Protein AF-A0A2E3WVB3-F1 (afdb_monomer_lite)

Foldseek 3Di:
DVVVVVVVVVVVVVVVVVVVPPDDPPPDDDDDDDPPDDDDPPDDDDDDDDDDPDPDDDDDPPDPDDDDDDDDDDDDDDDDDDDDDDDDDDDDPPDDPVVVVVVVVVVVVVPPPPPPPVVVVVVVVVVVVVVVVVVVVVVVVVDDPPPPDDDDDDDDDDDPDDPPDPPPDDPPPPCPPPPDPPDPPPPPPDDDPDDDDDDDPDDPVVVVVVVVVVVVVVVVVVVVVVVVVVVVVVVVVVVVVVVVVVVVVVVVVVVVVVVVVVVVVVVVVVVVVVVVVVVVVVVVVVVVVVVVVVVVVVVVVVVVVVVVVVVVVVVVVVVVVVVVVVVVVVVVVVVVVVVVVVVVVVVVVVVVVVVVVVVVVVVVVVVVVVVVVVVVVVVVVVVVVVVVVVVVVVVPPDDDDD

Radius of gyration: 72.42 Å; chains: 1; bounding box: 141×75×266 Å

Structure (mmCIF, N/CA/C/O backbone):
data_AF-A0A2E3WVB3-F1
#
_entry.id   AF-A0A2E3WVB3-F1
#
loop_
_atom_site.group_PDB
_atom_site.id
_atom_site.type_symbol
_atom_site.label_atom_id
_atom_site.label_alt_id
_atom_site.label_comp_id
_atom_site.label_asym_id
_atom_site.label_entity_id
_atom_site.label_seq_id
_atom_site.pdbx_PDB_ins_code
_atom_site.Cartn_x
_atom_site.Cartn_y
_atom_site.Cartn_z
_atom_site.occupancy
_atom_site.B_iso_or_equiv
_atom_site.auth_seq_id
_atom_site.auth_comp_id
_atom_site.auth_asym_id
_atom_site.auth_atom_id
_atom_site.pdbx_PDB_model_num
ATOM 1 N N . MET A 1 1 ? -13.793 41.537 -6.383 1.00 50.25 1 MET A N 1
ATOM 2 C CA . MET A 1 1 ? -14.420 40.258 -6.797 1.00 50.25 1 MET A CA 1
ATOM 3 C C . MET A 1 1 ? -14.157 39.845 -8.258 1.00 50.25 1 MET A C 1
ATOM 5 O O . MET A 1 1 ? -14.582 38.767 -8.639 1.00 50.25 1 MET A O 1
ATOM 9 N N . SER A 1 2 ? -13.402 40.608 -9.066 1.00 53.50 2 SER A N 1
ATOM 10 C CA . SER A 1 2 ? -13.194 40.288 -10.498 1.00 53.50 2 SER A CA 1
ATOM 11 C C . SER A 1 2 ? -12.091 39.242 -10.781 1.00 53.50 2 SER A C 1
ATOM 13 O O . SER A 1 2 ? -12.099 38.587 -11.814 1.00 53.50 2 SER A O 1
ATOM 15 N N . ALA A 1 3 ? -11.168 39.006 -9.839 1.00 52.34 3 ALA A N 1
ATOM 16 C CA . ALA A 1 3 ? -10.055 38.067 -10.040 1.00 52.34 3 ALA A CA 1
ATOM 17 C C . ALA A 1 3 ? -10.407 36.588 -9.781 1.00 52.34 3 ALA A C 1
ATOM 19 O O . ALA A 1 3 ? -9.741 35.705 -10.310 1.00 52.34 3 ALA A O 1
ATOM 20 N N . LYS A 1 4 ? -11.466 36.294 -9.008 1.00 54.00 4 LYS A N 1
ATOM 21 C CA . LYS A 1 4 ? -11.894 34.905 -8.748 1.00 54.00 4 LYS A CA 1
ATOM 22 C C . LYS A 1 4 ? -12.668 34.286 -9.916 1.00 54.00 4 LYS A C 1
ATOM 24 O O . LYS A 1 4 ? -12.654 33.076 -10.056 1.00 54.00 4 LYS A O 1
ATOM 29 N N . LYS A 1 5 ? -13.272 35.097 -10.793 1.00 56.38 5 LYS A N 1
ATOM 30 C CA . LYS A 1 5 ? -14.063 34.588 -11.926 1.00 56.38 5 LYS A CA 1
ATOM 31 C C . LYS A 1 5 ? -13.211 34.120 -13.116 1.00 56.38 5 LYS A C 1
ATOM 33 O O . LYS A 1 5 ? -13.700 33.357 -13.932 1.00 56.38 5 LYS A O 1
ATOM 38 N N . LYS A 1 6 ? -11.939 34.538 -13.198 1.00 57.66 6 LYS A N 1
ATOM 39 C CA . LYS A 1 6 ? -11.014 34.115 -14.267 1.00 57.66 6 LYS A CA 1
ATOM 40 C C . LYS A 1 6 ? -10.284 32.798 -13.994 1.00 57.66 6 LYS A C 1
ATOM 42 O O . LYS A 1 6 ? -9.753 32.233 -14.936 1.00 57.66 6 LYS A O 1
ATOM 47 N N . LYS A 1 7 ? -10.239 32.310 -12.747 1.00 60.59 7 LYS A N 1
ATOM 48 C CA . LYS A 1 7 ? -9.600 31.015 -12.454 1.00 60.59 7 LYS A CA 1
ATOM 49 C C . LYS A 1 7 ? -10.473 29.831 -12.866 1.00 60.59 7 LYS A C 1
ATOM 51 O O . LYS A 1 7 ? -9.951 28.913 -13.472 1.00 60.59 7 LYS A O 1
ATOM 56 N N . ASN A 1 8 ? -11.785 29.916 -12.652 1.00 63.22 8 ASN A N 1
ATOM 57 C CA . ASN A 1 8 ? -12.684 28.812 -12.996 1.00 63.22 8 ASN A CA 1
ATOM 58 C C . ASN A 1 8 ? -12.789 28.585 -14.515 1.00 63.22 8 ASN A C 1
ATOM 60 O O . ASN A 1 8 ? -12.897 27.454 -14.949 1.00 63.22 8 ASN A O 1
ATOM 64 N N . SER A 1 9 ? -12.662 29.636 -15.333 1.00 69.31 9 SER A N 1
ATOM 65 C CA . SER A 1 9 ?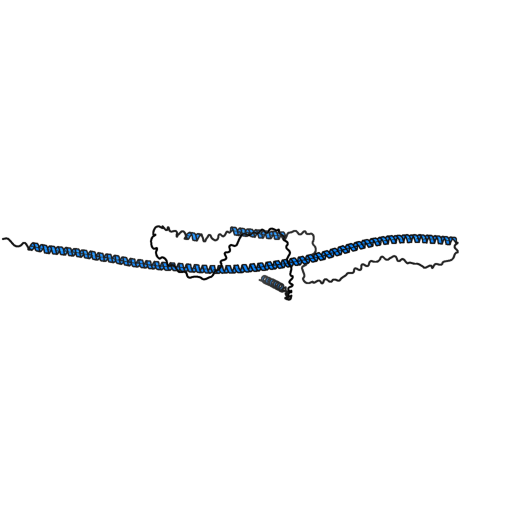 -12.720 29.506 -16.799 1.00 69.31 9 SER A CA 1
ATOM 66 C C . SER A 1 9 ? -11.510 28.789 -17.410 1.00 69.31 9 SER A C 1
ATOM 68 O O . SER A 1 9 ? -11.638 28.260 -18.503 1.00 69.31 9 SER A O 1
ATOM 70 N N . LEU A 1 10 ? -10.356 28.779 -16.734 1.00 69.25 10 LEU A N 1
ATOM 71 C CA . LEU A 1 10 ? -9.155 28.083 -17.213 1.00 69.25 10 LEU A CA 1
ATOM 72 C C . LEU A 1 10 ? -9.127 26.612 -16.785 1.00 69.25 10 LEU A C 1
ATOM 74 O O . LEU A 1 10 ? -8.476 25.804 -17.436 1.00 69.25 10 LEU A O 1
ATOM 78 N N . GLU A 1 11 ? -9.802 26.274 -15.684 1.00 73.75 11 GLU A N 1
ATOM 79 C CA . GLU A 1 11 ? -9.949 24.885 -15.239 1.00 73.75 11 GLU A CA 1
ATOM 80 C C . GLU A 1 11 ? -10.985 24.142 -16.094 1.00 73.75 11 GLU A C 1
ATOM 82 O O . GLU A 1 11 ? -10.760 22.977 -16.407 1.00 73.75 11 GLU A O 1
ATOM 87 N N . ASP A 1 12 ? -12.037 24.830 -16.553 1.00 73.94 12 ASP A N 1
ATOM 88 C CA . ASP A 1 12 ? -13.039 24.241 -17.451 1.00 73.94 12 ASP A CA 1
ATOM 89 C C . ASP A 1 12 ? -12.481 23.999 -18.876 1.00 73.94 12 ASP A C 1
ATOM 91 O O . ASP A 1 12 ? -12.705 22.926 -19.427 1.00 73.94 12 ASP A O 1
ATOM 95 N N . GLU A 1 13 ? -11.666 24.908 -19.440 1.00 75.50 13 GLU A N 1
ATOM 96 C CA . GLU A 1 13 ? -11.008 24.698 -20.754 1.00 75.50 13 GLU A CA 1
ATOM 97 C C . GLU A 1 13 ? -9.991 23.539 -20.738 1.00 75.50 13 GLU A C 1
ATOM 99 O O . GLU A 1 13 ? -9.851 22.816 -21.719 1.00 75.50 13 GLU A O 1
ATOM 104 N N . LEU A 1 14 ? -9.292 23.319 -19.618 1.00 71.44 14 LEU A N 1
ATOM 105 C CA . LEU A 1 14 ? -8.333 22.211 -19.489 1.00 71.44 14 LEU A CA 1
ATOM 106 C C . LEU A 1 14 ? -9.006 20.846 -19.299 1.00 71.44 14 LEU A C 1
ATOM 108 O O . LEU A 1 14 ? -8.372 19.822 -19.553 1.00 71.44 14 LEU A O 1
ATOM 112 N N . LEU A 1 15 ? -10.253 20.818 -18.821 1.00 77.00 15 LEU A N 1
ATOM 113 C CA . LEU A 1 15 ? -11.011 19.577 -18.670 1.00 77.00 15 LEU A CA 1
ATOM 114 C C . LEU A 1 15 ? -11.586 19.106 -20.013 1.00 77.00 15 LEU A C 1
ATOM 116 O O . LEU A 1 15 ? -11.661 17.902 -20.247 1.00 77.00 15 LEU A O 1
ATOM 120 N N . GLU A 1 16 ? -11.951 20.044 -20.888 1.00 76.62 16 GLU A N 1
ATOM 121 C CA . GLU A 1 16 ? -12.508 19.763 -22.216 1.00 76.62 16 GLU A CA 1
ATOM 122 C C . GLU A 1 16 ? -11.435 19.165 -23.151 1.00 76.62 16 GLU A C 1
ATOM 124 O O . GLU A 1 16 ? -11.665 18.112 -23.746 1.00 76.62 16 GLU A O 1
ATOM 129 N N . ASP A 1 17 ? -10.206 19.701 -23.123 1.00 71.00 17 ASP A N 1
ATOM 130 C CA . ASP A 1 17 ? -9.047 19.149 -23.853 1.00 71.00 17 ASP A CA 1
ATOM 131 C C . ASP A 1 17 ? -8.628 17.741 -23.371 1.00 71.00 17 ASP A C 1
ATOM 133 O O . ASP A 1 17 ? -8.017 16.979 -24.121 1.00 71.00 17 ASP A O 1
ATOM 137 N N . LEU A 1 18 ? -8.929 17.365 -22.118 1.00 66.06 18 LEU A N 1
ATOM 138 C CA . LEU A 1 18 ? -8.587 16.038 -21.583 1.00 66.06 18 LEU A CA 1
ATOM 139 C C . LEU A 1 18 ? -9.628 14.965 -21.942 1.00 66.06 18 LEU A C 1
ATOM 141 O O . LEU A 1 18 ? -9.330 13.772 -21.860 1.00 66.06 18 LEU A O 1
ATOM 145 N N . MET A 1 19 ? -10.846 15.375 -22.309 1.00 69.88 19 MET A N 1
ATOM 146 C CA . MET A 1 19 ? -11.923 14.461 -22.695 1.00 69.88 19 MET A CA 1
ATOM 147 C C . MET A 1 19 ? -11.969 14.193 -24.205 1.00 69.88 19 MET A C 1
ATOM 149 O O . MET A 1 19 ? -12.501 13.160 -24.604 1.00 69.88 19 MET A O 1
ATOM 153 N N . GLU A 1 20 ? -11.364 15.049 -25.033 1.00 66.88 20 GLU A N 1
ATOM 154 C CA . GLU A 1 20 ? -11.312 14.862 -26.493 1.00 66.88 20 GLU A CA 1
ATOM 155 C C . GLU A 1 20 ? -10.266 13.823 -26.959 1.00 66.88 20 GLU A C 1
ATOM 157 O O . GLU A 1 20 ? -10.377 13.295 -28.062 1.00 66.88 20 GLU A O 1
ATOM 162 N N . ASP A 1 21 ? -9.309 13.437 -26.101 1.00 55.38 21 ASP A N 1
ATOM 163 C CA . ASP A 1 21 ? -8.292 12.403 -26.392 1.00 55.38 21 ASP A CA 1
ATOM 164 C C . ASP A 1 21 ? -8.731 10.963 -26.014 1.00 55.38 21 ASP A C 1
ATOM 166 O O . ASP A 1 21 ? -7.951 10.013 -26.156 1.00 55.38 21 ASP A O 1
ATOM 170 N N . GLN A 1 22 ? -9.983 10.743 -25.578 1.00 51.56 22 GLN A N 1
ATOM 171 C CA . GLN A 1 22 ? -10.568 9.392 -25.507 1.00 51.56 22 GLN A CA 1
ATOM 172 C C . GLN A 1 22 ? -11.042 8.940 -26.892 1.00 51.56 22 GLN A C 1
ATOM 174 O O . GLN A 1 22 ? -12.229 8.854 -27.191 1.00 51.56 22 GLN A O 1
ATOM 179 N N . VAL A 1 23 ? -10.052 8.645 -27.731 1.00 51.34 23 VAL A N 1
ATOM 180 C CA . VAL A 1 23 ? -10.196 7.996 -29.032 1.00 51.34 23 VAL A CA 1
ATOM 181 C C . VAL A 1 23 ? -10.805 6.604 -28.863 1.00 51.34 23 VAL A C 1
ATOM 183 O O . VAL A 1 23 ? -10.369 5.810 -28.025 1.00 51.34 23 VAL A O 1
ATOM 186 N N . ASP A 1 24 ? -11.791 6.339 -29.716 1.00 49.38 24 ASP A N 1
ATOM 187 C CA . ASP A 1 24 ? -12.447 5.067 -29.986 1.00 49.38 24 ASP A CA 1
ATOM 188 C C . ASP A 1 24 ? -11.486 3.870 -29.896 1.00 49.38 24 ASP A C 1
ATOM 190 O O . ASP A 1 24 ? -10.657 3.616 -30.773 1.00 49.38 24 ASP A O 1
ATOM 194 N N . VAL A 1 25 ? -11.616 3.096 -28.816 1.00 54.88 25 VAL A N 1
ATOM 195 C CA . VAL A 1 25 ? -11.040 1.755 -28.744 1.00 54.88 25 VAL A CA 1
ATOM 196 C C . VAL A 1 25 ? -11.923 0.858 -29.603 1.00 54.88 25 VAL A C 1
ATOM 198 O O . VAL A 1 25 ? -12.958 0.370 -29.152 1.00 54.88 25 VAL A O 1
ATOM 201 N N . ASP A 1 26 ? -11.511 0.670 -30.856 1.00 45.44 26 ASP A N 1
ATOM 202 C CA . ASP A 1 26 ? -12.056 -0.327 -31.776 1.00 45.44 26 ASP A CA 1
ATOM 203 C C . ASP A 1 26 ? -12.101 -1.707 -31.091 1.00 45.44 26 ASP A C 1
ATOM 205 O O . ASP A 1 26 ? -11.101 -2.422 -30.985 1.00 45.44 26 ASP A O 1
ATOM 209 N N . LEU A 1 27 ? -13.292 -2.110 -30.639 1.00 51.16 27 LEU A N 1
ATOM 210 C CA . LEU A 1 27 ? -13.599 -3.436 -30.090 1.00 51.16 27 LEU A CA 1
ATOM 211 C C . LEU A 1 27 ? -13.708 -4.498 -31.198 1.00 51.16 27 LEU A C 1
ATOM 213 O O . LEU A 1 27 ? -14.636 -5.307 -31.210 1.00 51.16 27 LEU A O 1
ATOM 217 N N . ASN A 1 28 ? -12.771 -4.509 -32.147 1.00 58.47 28 ASN A N 1
ATOM 218 C CA . ASN A 1 28 ? -12.785 -5.468 -33.247 1.00 58.47 28 ASN A CA 1
ATOM 219 C C . ASN A 1 28 ? -11.400 -6.070 -33.521 1.00 58.47 28 ASN A C 1
ATOM 221 O O . ASN A 1 28 ? -10.738 -5.780 -34.512 1.00 58.47 28 ASN A O 1
ATOM 225 N N . SER A 1 29 ? -10.966 -6.954 -32.629 1.00 42.91 29 SER A N 1
ATOM 226 C CA . SER A 1 29 ? -10.062 -8.063 -32.957 1.00 42.91 29 SER A CA 1
ATOM 227 C C . SER A 1 29 ? -10.338 -9.155 -31.921 1.00 42.91 29 SER A C 1
ATOM 229 O O . SER A 1 29 ? -10.287 -8.923 -30.722 1.00 42.91 29 SER A O 1
ATOM 231 N N . GLY A 1 30 ? -10.869 -10.305 -32.307 1.00 42.12 30 GLY A N 1
ATOM 232 C CA . GLY A 1 30 ? -10.190 -11.236 -33.193 1.00 42.12 30 GLY A CA 1
ATOM 233 C C . GLY A 1 30 ? -9.679 -12.357 -32.300 1.00 42.12 30 GLY A C 1
ATOM 234 O O . GLY A 1 30 ? -8.594 -12.266 -31.742 1.00 42.12 30 GLY A O 1
ATOM 235 N N . HIS A 1 31 ? -10.535 -13.355 -32.107 1.00 49.88 31 HIS A N 1
ATOM 236 C CA . HIS A 1 31 ? -10.275 -14.598 -31.390 1.00 49.88 31 HIS A CA 1
ATOM 237 C C . HIS A 1 31 ? -9.004 -15.256 -31.966 1.00 49.88 31 HIS A C 1
ATOM 239 O O . HIS A 1 31 ? -9.003 -15.562 -33.160 1.00 49.88 31 HIS A O 1
ATOM 245 N N . PRO A 1 32 ? -7.915 -15.446 -31.198 1.00 54.91 32 PRO A N 1
ATOM 246 C CA . PRO A 1 32 ? -6.825 -16.290 -31.648 1.00 54.91 32 PRO A CA 1
ATOM 247 C C . PRO A 1 32 ? -7.144 -17.734 -31.264 1.00 54.91 32 PRO A C 1
ATOM 249 O O . PRO A 1 32 ? -7.269 -18.063 -30.085 1.00 54.91 32 PRO A O 1
ATOM 252 N N . ASP A 1 33 ? -7.292 -18.564 -32.292 1.00 46.41 33 ASP A N 1
ATOM 253 C CA . ASP A 1 33 ? -7.397 -20.012 -32.192 1.00 46.41 33 ASP A CA 1
ATOM 254 C C . ASP A 1 33 ? -6.294 -20.595 -31.298 1.00 46.41 33 ASP A C 1
ATOM 256 O O . ASP A 1 33 ? -5.110 -20.251 -31.398 1.00 46.41 33 ASP A O 1
ATOM 260 N N . GLU A 1 34 ? -6.709 -21.517 -30.433 1.00 44.59 34 GLU A N 1
ATOM 261 C CA . GLU A 1 34 ? -5.852 -22.374 -29.626 1.00 44.59 34 GLU A CA 1
ATOM 262 C C . GLU A 1 34 ? -4.959 -23.231 -30.535 1.00 44.59 34 GLU A C 1
ATOM 264 O O . GLU A 1 34 ? -5.359 -24.282 -31.034 1.00 44.59 34 GLU A O 1
ATOM 269 N N . VAL A 1 35 ? -3.710 -22.809 -30.733 1.00 48.84 35 VAL A N 1
ATOM 270 C CA . VAL A 1 35 ? -2.648 -23.702 -31.209 1.00 48.84 35 VAL A CA 1
ATOM 271 C C . VAL A 1 35 ? -1.924 -24.245 -29.984 1.00 48.84 35 VAL A C 1
ATOM 273 O O . VAL A 1 35 ? -1.014 -23.627 -29.433 1.00 48.84 35 VAL A O 1
ATOM 276 N N . SER A 1 36 ? -2.352 -25.425 -29.546 1.00 42.75 36 SER A N 1
ATOM 277 C CA . SER A 1 36 ? -1.664 -26.246 -28.555 1.00 42.75 36 SER A CA 1
ATOM 278 C C . SER A 1 36 ? -0.310 -26.710 -29.109 1.00 42.75 36 SER A C 1
ATOM 280 O O . SER A 1 36 ? -0.226 -27.720 -29.811 1.00 42.75 36 SER A O 1
ATOM 282 N N . ILE A 1 37 ? 0.758 -25.973 -28.800 1.00 44.75 37 ILE A N 1
ATOM 283 C CA . ILE A 1 37 ? 2.137 -26.433 -28.991 1.00 44.75 37 ILE A CA 1
ATOM 284 C C . ILE A 1 37 ? 2.501 -27.280 -27.769 1.00 44.75 37 ILE A C 1
ATOM 286 O O . ILE A 1 37 ? 2.810 -26.758 -26.699 1.00 44.75 37 ILE A O 1
ATOM 290 N N . GLY A 1 38 ? 2.431 -28.602 -27.932 1.00 43.75 38 GLY A N 1
ATOM 291 C CA . GLY A 1 38 ? 3.010 -29.557 -26.995 1.00 43.75 38 GLY A CA 1
ATOM 292 C C . GLY A 1 38 ? 4.530 -29.446 -27.036 1.00 43.75 38 GLY A C 1
ATOM 293 O O . GLY A 1 38 ? 5.156 -29.848 -28.015 1.00 43.75 38 GLY A O 1
ATOM 294 N N . VAL A 1 39 ? 5.112 -28.868 -25.988 1.00 43.97 39 VAL A N 1
ATOM 295 C CA . VAL A 1 39 ? 6.553 -28.911 -25.739 1.00 43.97 39 VAL A CA 1
ATOM 296 C C . VAL A 1 39 ? 6.794 -30.009 -24.710 1.00 43.97 39 VAL A C 1
ATOM 298 O O . VAL A 1 39 ? 6.481 -29.841 -23.532 1.00 43.97 39 VAL A O 1
ATOM 301 N N . ASP A 1 40 ? 7.323 -31.138 -25.180 1.00 45.75 40 ASP A N 1
ATOM 302 C CA . ASP A 1 40 ? 7.874 -32.200 -24.343 1.00 45.75 40 ASP A CA 1
ATOM 303 C C . ASP A 1 40 ? 9.039 -31.637 -23.517 1.00 45.75 40 ASP A C 1
ATOM 305 O O . ASP A 1 40 ? 10.111 -31.328 -24.039 1.00 45.75 40 ASP A O 1
ATOM 309 N N . LEU A 1 41 ? 8.819 -31.490 -22.210 1.00 48.88 41 LEU A N 1
ATOM 310 C CA . LEU A 1 41 ? 9.853 -31.188 -21.223 1.00 48.88 41 LEU A CA 1
ATOM 311 C C . LEU A 1 41 ? 10.274 -32.484 -20.531 1.00 48.88 41 LEU A C 1
ATOM 313 O O . LEU A 1 41 ? 9.873 -32.777 -19.407 1.00 48.88 41 LEU A O 1
ATOM 317 N N . SER A 1 42 ? 11.112 -33.248 -21.216 1.00 50.84 42 SER A N 1
ATOM 318 C CA . SER A 1 42 ? 11.953 -34.265 -20.597 1.00 50.84 42 SER A CA 1
ATOM 319 C C . SER A 1 42 ? 13.392 -33.969 -20.984 1.00 50.84 42 SER A C 1
ATOM 321 O O . SER A 1 42 ? 13.877 -34.484 -21.982 1.00 50.84 42 SER A O 1
ATOM 323 N N . ASP A 1 43 ? 14.049 -33.101 -20.219 1.00 49.19 43 ASP A N 1
ATOM 324 C CA . ASP A 1 43 ? 15.505 -33.114 -20.137 1.00 49.19 43 ASP A CA 1
ATOM 325 C C . ASP A 1 43 ? 15.964 -32.585 -18.775 1.00 49.19 43 ASP A C 1
ATOM 327 O O . ASP A 1 43 ? 16.032 -31.387 -18.491 1.00 49.19 43 ASP A O 1
ATOM 331 N N . ASP A 1 44 ? 16.273 -33.565 -17.930 1.00 52.94 44 ASP A N 1
ATOM 332 C CA . ASP A 1 44 ? 17.068 -33.470 -16.721 1.00 52.94 44 ASP A CA 1
ATOM 333 C C . ASP A 1 44 ? 18.405 -32.778 -16.997 1.00 52.94 44 ASP A C 1
ATOM 335 O O . ASP A 1 44 ? 19.319 -33.376 -17.570 1.00 52.94 44 ASP A O 1
ATOM 339 N N . ARG A 1 45 ? 18.583 -31.556 -16.486 1.00 47.06 45 ARG A N 1
ATOM 340 C CA . ARG A 1 45 ? 19.906 -31.069 -16.071 1.00 47.06 45 ARG A CA 1
ATOM 341 C C . ARG A 1 45 ? 19.810 -30.285 -14.774 1.00 47.06 45 ARG A C 1
ATOM 343 O O . ARG A 1 45 ? 19.501 -29.099 -14.736 1.00 47.06 45 ARG A O 1
ATOM 350 N N . SER A 1 46 ? 20.160 -30.993 -13.711 1.00 51.09 46 SER A N 1
ATOM 351 C CA . SER A 1 46 ? 20.633 -30.466 -12.441 1.00 51.09 46 SER A CA 1
ATOM 352 C C . SER A 1 46 ? 21.639 -29.324 -12.638 1.00 51.09 46 SER A C 1
ATOM 354 O O . SER A 1 46 ? 22.781 -29.558 -13.041 1.00 51.09 46 SER A O 1
ATOM 356 N N . ILE A 1 47 ? 21.234 -28.106 -12.287 1.00 42.06 47 ILE A N 1
ATOM 357 C CA . ILE A 1 47 ? 22.146 -27.021 -11.924 1.00 42.06 47 ILE A CA 1
ATOM 358 C C . ILE A 1 47 ? 21.845 -26.693 -10.467 1.00 42.06 47 ILE A C 1
ATOM 360 O O . ILE A 1 47 ? 20.859 -26.040 -10.131 1.00 42.06 47 ILE A O 1
ATOM 364 N N . SER A 1 48 ? 22.681 -27.246 -9.594 1.00 48.03 48 SER A N 1
ATOM 365 C CA . SER A 1 48 ? 22.820 -26.808 -8.216 1.00 48.03 48 SER A CA 1
ATOM 366 C C . SER A 1 48 ? 23.631 -25.509 -8.172 1.00 48.03 48 SER A C 1
ATOM 368 O O . SER A 1 48 ? 24.391 -25.215 -9.093 1.00 48.03 48 SER A O 1
ATOM 370 N N . ILE A 1 49 ? 23.523 -24.816 -7.032 1.00 45.09 49 ILE A N 1
ATOM 371 C CA . ILE A 1 49 ? 24.333 -23.673 -6.571 1.00 45.09 49 ILE A CA 1
ATOM 372 C C . ILE A 1 49 ? 23.695 -22.304 -6.868 1.00 45.09 49 ILE A C 1
ATOM 374 O O . ILE A 1 49 ? 23.992 -21.667 -7.870 1.00 45.09 49 ILE A O 1
ATOM 378 N N . PHE A 1 50 ? 22.856 -21.820 -5.943 1.00 44.94 50 PHE A N 1
ATOM 379 C CA . PHE A 1 50 ? 23.199 -20.647 -5.123 1.00 44.94 50 PHE A CA 1
ATOM 380 C C . PHE A 1 50 ? 22.260 -20.513 -3.911 1.00 44.94 50 PHE A C 1
ATOM 382 O O . PHE A 1 50 ? 21.057 -20.757 -3.988 1.00 44.94 50 PHE A O 1
ATOM 389 N N . ASP A 1 51 ? 22.865 -20.155 -2.781 1.00 42.81 51 ASP A N 1
ATOM 390 C CA . ASP A 1 51 ? 22.320 -20.142 -1.426 1.00 42.81 51 ASP A CA 1
ATOM 391 C C . ASP A 1 51 ? 21.033 -19.326 -1.255 1.00 42.81 51 ASP A C 1
ATOM 393 O O . ASP A 1 51 ? 21.032 -18.092 -1.254 1.00 42.81 51 ASP A O 1
ATOM 397 N N . ARG A 1 52 ? 19.934 -20.031 -0.973 1.00 38.41 52 ARG A N 1
ATOM 398 C CA . ARG A 1 52 ? 18.718 -19.451 -0.403 1.00 38.41 52 ARG A CA 1
ATOM 399 C C . ARG A 1 52 ? 18.823 -19.559 1.117 1.00 38.41 52 ARG A C 1
ATOM 401 O O . ARG A 1 52 ? 18.482 -20.587 1.695 1.00 38.41 52 ARG A O 1
ATOM 408 N N . LYS A 1 53 ? 19.314 -18.501 1.771 1.00 42.16 53 LYS A N 1
ATOM 409 C CA . LYS A 1 53 ? 19.150 -18.332 3.222 1.00 42.16 53 LYS A CA 1
ATOM 410 C C . LYS A 1 53 ? 17.658 -18.226 3.521 1.00 42.16 53 LYS A C 1
ATOM 412 O O . LYS A 1 53 ? 17.034 -17.194 3.291 1.00 42.16 53 LYS A O 1
ATOM 417 N N . VAL A 1 54 ? 17.109 -19.334 3.992 1.00 40.97 54 VAL A N 1
ATOM 418 C CA . VAL A 1 54 ? 15.787 -19.436 4.591 1.00 40.97 54 VAL A CA 1
ATOM 419 C C . VAL A 1 54 ? 15.875 -18.777 5.968 1.00 40.97 54 VAL A C 1
ATOM 421 O O . VAL A 1 54 ? 16.467 -19.330 6.887 1.00 40.97 54 VAL A O 1
ATOM 424 N N . TYR A 1 55 ? 15.336 -17.564 6.087 1.00 41.03 55 TYR A N 1
ATOM 425 C CA . TYR A 1 55 ? 14.835 -17.055 7.362 1.00 41.03 55 TYR A CA 1
ATOM 426 C C . TYR A 1 55 ? 13.411 -17.599 7.505 1.00 41.03 55 TYR A C 1
ATOM 428 O O . TYR A 1 55 ? 12.451 -16.999 7.030 1.00 41.03 55 TYR A O 1
ATOM 436 N N . THR A 1 56 ? 13.290 -18.786 8.086 1.00 51.50 56 THR A N 1
ATOM 437 C CA . THR A 1 56 ? 12.082 -19.196 8.803 1.00 51.50 56 THR A CA 1
ATOM 438 C C . THR A 1 56 ? 12.409 -18.999 10.264 1.00 51.50 56 THR A C 1
ATOM 440 O O . THR A 1 56 ? 13.377 -19.593 10.724 1.00 51.50 56 THR A O 1
ATOM 443 N N . ASP A 1 57 ? 11.696 -18.084 10.911 1.00 47.62 57 ASP A N 1
ATOM 444 C CA . ASP A 1 57 ? 11.284 -18.133 12.316 1.00 47.62 57 ASP A CA 1
ATOM 445 C C . ASP A 1 57 ? 10.839 -16.721 12.696 1.00 47.62 57 ASP A C 1
ATOM 447 O O . ASP A 1 57 ? 11.673 -15.847 12.922 1.00 47.62 57 ASP A O 1
ATOM 451 N N . PHE A 1 58 ? 9.527 -16.489 12.638 1.00 46.75 58 PHE A N 1
ATOM 452 C CA . PHE A 1 58 ? 8.694 -15.789 13.627 1.00 46.75 58 PHE A CA 1
ATOM 453 C C . PHE A 1 58 ? 7.328 -15.450 12.997 1.00 46.75 58 PHE A C 1
ATOM 455 O O . PHE A 1 58 ? 7.250 -15.068 11.834 1.00 46.75 58 PHE A O 1
ATOM 462 N N . ASP A 1 59 ? 6.281 -15.597 13.810 1.00 40.91 59 ASP A N 1
ATOM 463 C CA . ASP A 1 59 ? 4.869 -15.245 13.594 1.00 40.91 59 ASP A CA 1
ATOM 464 C C . ASP A 1 59 ? 3.970 -16.219 12.811 1.00 40.91 59 ASP A C 1
ATOM 466 O O . ASP A 1 59 ? 3.787 -16.143 11.599 1.00 40.91 59 ASP A O 1
ATOM 470 N N . SER A 1 60 ? 3.284 -17.087 13.563 1.00 41.31 60 SER A N 1
ATOM 471 C CA . SER A 1 60 ? 1.806 -17.095 13.613 1.00 41.31 60 SER A CA 1
ATOM 472 C C . SER A 1 60 ? 1.291 -18.150 14.601 1.00 41.31 60 SER A C 1
ATOM 474 O O . SER A 1 60 ? 0.921 -19.260 14.238 1.00 41.31 60 SER A O 1
ATOM 476 N N . VAL A 1 61 ? 1.205 -17.777 15.882 1.00 48.41 61 VAL A N 1
ATOM 477 C CA . VAL A 1 61 ? 0.179 -18.348 16.769 1.00 48.41 61 VAL A CA 1
ATOM 478 C C . VAL A 1 61 ? -1.086 -17.532 16.514 1.00 48.41 61 VAL A C 1
ATOM 480 O O . VAL A 1 61 ? -1.374 -16.566 17.215 1.00 48.41 61 VAL A O 1
ATOM 483 N N . VAL A 1 62 ? -1.791 -17.870 15.435 1.00 48.66 62 VAL A N 1
ATOM 484 C CA . VAL A 1 62 ? -3.190 -17.483 15.246 1.00 48.66 62 VAL A CA 1
ATOM 485 C C . VAL A 1 62 ? -4.001 -18.722 15.571 1.00 48.66 62 VAL A C 1
ATOM 487 O O . VAL A 1 62 ? -3.871 -19.774 14.957 1.00 48.66 62 VAL A O 1
ATOM 490 N N . GLN A 1 63 ? -4.740 -18.583 16.656 1.00 41.69 63 GLN A N 1
ATOM 491 C CA . GLN A 1 63 ? -5.592 -19.578 17.261 1.00 41.69 63 GLN A CA 1
ATOM 492 C C . GLN A 1 63 ? -6.861 -19.666 16.404 1.00 41.69 63 GLN A C 1
ATOM 494 O O . GLN A 1 63 ? -7.755 -18.832 16.538 1.00 41.69 63 GLN A O 1
ATOM 499 N N . ASP A 1 64 ? -6.909 -20.638 15.495 1.00 42.09 64 ASP A N 1
ATOM 500 C CA . ASP A 1 64 ? -8.134 -20.992 14.783 1.00 42.09 64 ASP A CA 1
ATOM 501 C C . ASP A 1 64 ? -9.106 -21.629 15.784 1.00 42.09 64 ASP A C 1
ATOM 503 O O . ASP A 1 64 ? -8.940 -22.761 16.242 1.00 42.09 64 ASP A O 1
ATOM 507 N N . GLY A 1 65 ? -10.099 -20.837 16.187 1.00 39.31 65 GLY A N 1
ATOM 508 C CA . GLY A 1 65 ? -11.288 -21.311 16.874 1.00 39.31 65 GLY A CA 1
ATOM 509 C C . GLY A 1 65 ? -12.197 -21.993 15.863 1.00 39.31 65 GLY A C 1
ATOM 510 O O . GLY A 1 65 ? -12.937 -21.322 15.147 1.00 39.31 65 GLY A O 1
ATOM 511 N N . GLU A 1 66 ? -12.132 -23.320 15.808 1.00 46.94 66 GLU A N 1
ATOM 512 C CA . GLU A 1 66 ? -13.120 -24.126 15.102 1.00 46.94 66 GLU A CA 1
ATOM 513 C C . GLU A 1 66 ? -14.450 -24.118 15.867 1.00 46.94 66 GLU A C 1
ATOM 515 O O . GLU A 1 66 ? -14.566 -24.571 17.009 1.00 46.94 66 GLU A O 1
ATOM 520 N N . GLU A 1 67 ? -15.467 -23.588 15.195 1.00 47.22 67 GLU A N 1
ATOM 521 C CA . GLU A 1 67 ? -16.876 -23.753 15.515 1.00 47.22 67 GLU A CA 1
ATOM 522 C C . GLU A 1 67 ? -17.271 -25.226 15.320 1.00 47.22 67 GLU A C 1
ATOM 524 O O . GLU A 1 67 ? -17.527 -25.687 14.209 1.00 47.22 67 GLU A O 1
ATOM 529 N N . GLY A 1 68 ? -17.324 -25.975 16.422 1.00 41.12 68 GLY A N 1
ATOM 530 C CA . GLY A 1 68 ? -17.869 -27.331 16.484 1.00 41.12 68 GLY A CA 1
ATOM 531 C C . GLY A 1 68 ? -19.239 -27.344 17.153 1.00 41.12 68 GLY A C 1
ATOM 532 O O . GLY A 1 68 ? -19.348 -27.541 18.360 1.00 41.12 68 GLY A O 1
ATOM 533 N N . ASN A 1 69 ? -20.281 -27.126 16.358 1.00 45.03 69 ASN A N 1
ATOM 534 C CA . ASN A 1 69 ? -21.675 -27.345 16.719 1.00 45.03 69 ASN A CA 1
ATOM 535 C C . ASN A 1 69 ? -22.004 -28.844 16.585 1.00 45.03 69 ASN A C 1
ATOM 537 O O . ASN A 1 69 ? -22.024 -29.347 15.463 1.00 45.03 69 ASN A O 1
ATOM 541 N N . SER A 1 70 ? -22.287 -29.546 17.686 1.00 40.84 70 SER A N 1
ATOM 542 C CA . SER A 1 70 ? -23.133 -30.750 17.661 1.00 40.84 70 SER A CA 1
ATOM 543 C C . SER A 1 70 ? -23.612 -31.143 19.060 1.00 40.84 70 SER A C 1
ATOM 545 O O . SER A 1 70 ? -22.834 -31.593 19.901 1.00 40.84 70 SER A O 1
ATOM 547 N N . ASP A 1 71 ? -24.915 -30.969 19.256 1.00 49.12 71 ASP A N 1
ATOM 548 C CA . ASP A 1 71 ? -25.831 -31.795 20.042 1.00 49.12 71 ASP A CA 1
ATOM 549 C C . ASP A 1 71 ? -25.225 -33.013 20.756 1.00 49.12 71 ASP A C 1
ATOM 551 O O . ASP A 1 71 ? -24.761 -33.954 20.112 1.00 49.12 71 ASP A O 1
ATOM 555 N N . SER A 1 72 ? -25.339 -33.055 22.086 1.00 47.50 72 SER A N 1
ATOM 556 C CA . SER A 1 72 ? -25.747 -34.269 22.808 1.00 47.50 72 SER A CA 1
ATOM 557 C C . SER A 1 72 ? -25.891 -34.042 24.321 1.00 47.50 72 SER A C 1
ATOM 559 O O . SER A 1 72 ? -24.995 -33.546 24.993 1.00 47.50 72 SER A O 1
ATOM 561 N N . GLU A 1 73 ? -27.032 -34.514 24.827 1.00 42.69 73 GLU A N 1
ATOM 562 C CA . GLU A 1 73 ? -27.223 -35.134 26.147 1.00 42.69 73 GLU A CA 1
ATOM 563 C C . GLU A 1 73 ? -27.375 -34.259 27.405 1.00 42.69 73 GLU A C 1
ATOM 565 O O . GLU A 1 73 ? -26.430 -33.916 28.113 1.00 42.69 73 GLU A O 1
ATOM 570 N N . ASP A 1 74 ? -28.653 -34.075 27.759 1.00 52.12 74 ASP A N 1
ATOM 571 C CA . ASP A 1 74 ? -29.222 -34.304 29.094 1.00 52.12 74 ASP A CA 1
ATOM 572 C C . ASP A 1 74 ? -28.281 -35.000 30.096 1.00 52.12 74 ASP A C 1
ATOM 574 O O . ASP A 1 74 ? -28.149 -36.227 30.091 1.00 52.12 74 ASP A O 1
ATOM 578 N N . LYS A 1 75 ? -27.720 -34.240 31.046 1.00 48.47 75 LYS A N 1
ATOM 579 C CA . LYS A 1 75 ? -27.225 -34.774 32.326 1.00 48.47 75 LYS A CA 1
ATOM 580 C C . LYS A 1 75 ? -27.591 -33.847 33.484 1.00 48.47 75 LYS A C 1
ATOM 582 O O . LYS A 1 75 ? -26.887 -32.901 33.807 1.00 48.47 75 LYS A O 1
ATOM 587 N N . VAL A 1 76 ? -28.750 -34.158 34.062 1.00 45.12 76 VAL A N 1
ATOM 588 C CA . VAL A 1 76 ? -28.998 -34.353 35.501 1.00 45.12 76 VAL A CA 1
ATOM 589 C C . VAL A 1 76 ? -28.200 -33.448 36.453 1.00 45.12 76 VAL A C 1
ATOM 591 O O . VAL A 1 76 ? -27.027 -33.678 36.740 1.00 45.12 76 VAL A O 1
ATOM 594 N N . LEU A 1 77 ? -28.919 -32.477 37.020 1.00 49.19 77 LEU A N 1
ATOM 595 C CA . LEU A 1 77 ? -28.604 -31.786 38.272 1.00 49.19 77 LEU A CA 1
ATOM 596 C C . LEU A 1 77 ? -28.234 -32.774 39.394 1.00 49.19 77 LEU A C 1
ATOM 598 O O . LEU A 1 77 ? -28.986 -33.724 39.620 1.00 49.19 77 LEU A O 1
ATOM 602 N N . PRO A 1 78 ? -27.208 -32.487 40.209 1.00 52.81 78 PRO A N 1
ATOM 603 C CA . PRO A 1 78 ? -27.192 -32.916 41.592 1.00 52.81 78 PRO A CA 1
ATOM 604 C C . PRO A 1 78 ? -27.602 -31.743 42.488 1.00 52.81 78 PRO A C 1
ATOM 606 O O . PRO A 1 78 ? -26.826 -30.819 42.733 1.00 52.81 78 PRO A O 1
ATOM 609 N N . GLU A 1 79 ? -28.831 -31.817 43.004 1.00 55.72 79 GLU A N 1
ATOM 610 C CA . GLU A 1 79 ? -29.158 -31.304 44.334 1.00 55.72 79 GLU A CA 1
ATOM 611 C C . GLU A 1 79 ? -28.188 -31.932 45.333 1.00 55.72 79 GLU A C 1
ATOM 613 O O . GLU A 1 79 ? -28.289 -33.124 45.602 1.00 55.72 79 GLU A O 1
ATOM 618 N N . TYR A 1 80 ? -27.273 -31.154 45.902 1.00 47.91 80 TYR A N 1
ATOM 619 C CA . TYR A 1 80 ? -26.698 -31.488 47.198 1.00 47.91 80 TYR A CA 1
ATOM 620 C C . TYR A 1 80 ? -26.348 -30.220 47.978 1.00 47.91 80 TYR A C 1
ATOM 622 O O . TYR A 1 80 ? -25.526 -29.410 47.557 1.00 47.91 80 TYR A O 1
ATOM 630 N N . LEU A 1 81 ? -26.937 -30.177 49.175 1.00 44.97 81 LEU A N 1
ATOM 631 C CA . LEU A 1 81 ? -26.412 -29.599 50.411 1.00 44.97 81 LEU A CA 1
ATOM 632 C C . LEU A 1 81 ? -26.740 -28.131 50.705 1.00 44.97 81 LEU A C 1
ATOM 634 O O . LEU A 1 81 ? -25.895 -27.241 50.712 1.00 44.97 81 LEU A O 1
ATOM 638 N N . GLU A 1 82 ? -27.990 -27.959 51.140 1.00 47.75 82 GLU A N 1
ATOM 639 C CA . GLU A 1 82 ? -28.271 -27.351 52.445 1.00 47.75 82 GLU A CA 1
ATOM 640 C C . GLU A 1 82 ? -27.279 -27.826 53.523 1.00 47.75 82 GLU A C 1
ATOM 642 O O . GLU A 1 82 ? -27.022 -29.023 53.662 1.00 47.75 82 GLU A O 1
ATOM 647 N N . GLY A 1 83 ? -26.800 -26.886 54.341 1.00 48.44 83 GLY A N 1
ATOM 648 C CA . GLY A 1 83 ? -26.226 -27.189 55.653 1.00 48.44 83 GLY A CA 1
ATOM 649 C C . GLY A 1 83 ? -24.780 -26.752 55.846 1.00 48.44 83 GLY A C 1
ATOM 650 O O . GLY A 1 83 ? -23.893 -27.592 55.924 1.00 48.44 83 GLY A O 1
ATOM 651 N N . LEU A 1 84 ? -24.555 -25.448 56.013 1.00 42.38 84 LEU A N 1
ATOM 652 C CA . LEU A 1 84 ? -23.461 -24.924 56.841 1.00 42.38 84 LEU A CA 1
ATOM 653 C C . LEU A 1 84 ? -23.824 -23.512 57.309 1.00 42.38 84 LEU A C 1
ATOM 655 O O . LEU A 1 84 ? -23.402 -22.490 56.773 1.00 42.38 84 LEU A O 1
ATOM 659 N N . VAL A 1 85 ? -24.704 -23.509 58.305 1.00 47.62 85 VAL A N 1
ATOM 660 C CA . VAL A 1 85 ? -24.871 -22.425 59.264 1.00 47.62 85 VAL A CA 1
ATOM 661 C C . VAL A 1 85 ? -23.923 -22.715 60.430 1.00 47.62 85 VAL A C 1
ATOM 663 O O . VAL A 1 85 ? -23.784 -23.864 60.838 1.00 47.62 85 VAL A O 1
ATOM 666 N N . GLU A 1 86 ? -23.358 -21.629 60.952 1.00 49.47 86 GLU A N 1
ATOM 667 C CA . GLU A 1 86 ? -22.675 -21.469 62.239 1.00 49.47 86 GLU A CA 1
ATOM 668 C C . GLU A 1 86 ? -21.163 -21.730 62.335 1.00 49.47 86 GLU A C 1
ATOM 670 O O . GLU A 1 86 ? -20.599 -22.676 61.805 1.00 49.47 86 GLU A O 1
ATOM 675 N N . GLU A 1 87 ? -20.555 -20.811 63.093 1.00 50.09 87 GLU A N 1
ATOM 676 C CA . GLU A 1 87 ? -19.167 -20.725 63.551 1.00 50.09 87 GLU A CA 1
ATOM 677 C C . GLU A 1 87 ? -18.135 -20.130 62.585 1.00 50.09 87 GLU A C 1
ATOM 679 O O . GLU A 1 87 ? -17.355 -20.822 61.942 1.00 50.09 87 GLU A O 1
ATOM 684 N N . SER A 1 88 ? -18.055 -18.791 62.591 1.00 43.78 88 SER A N 1
ATOM 685 C CA . SER A 1 88 ? -16.799 -18.053 62.838 1.00 43.78 88 SER A CA 1
ATOM 686 C C . SER A 1 88 ? -17.066 -16.548 62.949 1.00 43.78 88 SER A C 1
ATOM 688 O O . SER A 1 88 ? -16.726 -15.754 62.077 1.00 43.78 88 SER A O 1
ATOM 690 N N . ALA A 1 89 ? -17.680 -16.143 64.060 1.00 49.06 89 ALA A N 1
ATOM 691 C CA . ALA A 1 89 ? -17.579 -14.777 64.550 1.00 49.06 89 ALA A CA 1
ATOM 692 C C . ALA A 1 89 ? -16.380 -14.706 65.505 1.00 49.06 89 ALA A C 1
ATOM 694 O O . ALA A 1 89 ? -16.480 -15.134 66.651 1.00 49.06 89 ALA A O 1
ATOM 695 N N . SER A 1 90 ? -15.237 -14.203 65.040 1.00 49.28 90 SER A N 1
ATOM 696 C CA . SER A 1 90 ? -14.316 -13.412 65.871 1.00 49.28 90 SER A CA 1
ATOM 697 C C . SER A 1 90 ? -13.151 -12.849 65.052 1.00 49.28 90 SER A C 1
ATOM 699 O O . SER A 1 90 ? -12.460 -13.562 64.335 1.00 49.28 90 SER A O 1
ATOM 701 N N . ASN A 1 91 ? -12.924 -11.548 65.249 1.00 49.44 91 ASN A N 1
ATOM 702 C CA . ASN A 1 91 ? -11.691 -10.807 64.978 1.00 49.44 91 ASN A CA 1
ATOM 703 C C . ASN A 1 91 ? -11.283 -10.587 63.517 1.00 49.44 91 ASN A C 1
ATOM 705 O O . ASN A 1 91 ? -10.261 -11.089 63.061 1.00 49.44 91 ASN A O 1
ATOM 709 N N . ILE A 1 92 ? -11.982 -9.669 62.847 1.00 42.16 92 ILE A N 1
ATOM 710 C CA . ILE A 1 92 ? -11.333 -8.781 61.876 1.00 42.16 92 ILE A CA 1
ATOM 711 C C . ILE A 1 92 ? -11.664 -7.349 62.292 1.00 42.16 92 ILE A C 1
ATOM 713 O O . ILE A 1 92 ? -12.784 -6.870 62.123 1.00 42.16 92 ILE A O 1
ATOM 717 N N . ALA A 1 93 ? -10.681 -6.695 62.907 1.00 47.16 93 ALA A N 1
ATOM 718 C CA . ALA A 1 93 ? -10.665 -5.256 63.081 1.00 47.16 93 ALA A CA 1
ATOM 719 C C . ALA A 1 93 ? -10.550 -4.628 61.686 1.00 47.16 93 ALA A C 1
ATOM 721 O O . ALA A 1 93 ? -9.469 -4.563 61.109 1.00 47.16 93 ALA A O 1
ATOM 722 N N . LEU A 1 94 ? -11.693 -4.241 61.126 1.00 45.09 94 LEU A N 1
ATOM 723 C CA . LEU A 1 94 ? -11.773 -3.370 59.963 1.00 45.09 94 LEU A CA 1
ATOM 724 C C . LEU A 1 94 ? -11.459 -1.951 60.435 1.00 45.09 94 LEU A C 1
ATOM 726 O O . LEU A 1 94 ? -12.341 -1.204 60.860 1.00 45.09 94 LEU A O 1
ATOM 730 N N . GLU A 1 95 ? -10.170 -1.617 60.408 1.00 45.84 95 GLU A N 1
ATOM 731 C CA . GLU A 1 95 ? -9.742 -0.235 60.245 1.00 45.84 95 GLU A CA 1
ATOM 732 C C . GLU A 1 95 ? -10.340 0.300 58.940 1.00 45.84 95 GLU A C 1
ATOM 734 O O . GLU A 1 95 ? -10.319 -0.331 57.884 1.00 45.84 95 GLU A O 1
ATOM 739 N N . SER A 1 96 ? -10.964 1.459 59.069 1.00 47.78 96 SER A N 1
ATOM 740 C CA . SER A 1 96 ? -11.638 2.217 58.031 1.00 47.78 96 SER A CA 1
ATOM 741 C C . SER A 1 96 ? -10.646 2.718 56.975 1.00 47.78 96 SER A C 1
ATOM 743 O O . SER A 1 96 ? -10.031 3.767 57.160 1.00 47.78 96 SER A O 1
ATOM 745 N N . ASP A 1 97 ? -10.535 1.994 55.861 1.00 50.69 97 ASP A N 1
ATOM 746 C CA . ASP A 1 97 ? -9.766 2.378 54.664 1.00 50.69 97 ASP A CA 1
ATOM 747 C C . ASP A 1 97 ? -10.622 3.073 53.574 1.00 50.69 97 ASP A C 1
ATOM 749 O O . ASP A 1 97 ? -10.148 3.341 52.467 1.00 50.69 97 ASP A O 1
ATOM 753 N N . ASP A 1 98 ? -11.866 3.455 53.886 1.00 49.56 98 ASP A N 1
ATOM 754 C CA . ASP A 1 98 ? -12.783 4.111 52.933 1.00 49.56 98 ASP A CA 1
ATOM 755 C C . ASP A 1 98 ? -12.391 5.561 52.563 1.00 49.56 98 ASP A C 1
ATOM 757 O O . ASP A 1 98 ? -12.902 6.118 51.589 1.00 49.56 98 ASP A O 1
ATOM 761 N N . GLU A 1 99 ? -11.423 6.177 53.253 1.00 51.31 99 GLU A N 1
ATOM 762 C CA . GLU A 1 99 ? -10.899 7.506 52.882 1.00 51.31 99 GLU A CA 1
ATOM 763 C C . GLU A 1 99 ? -9.641 7.468 51.994 1.00 51.31 99 GLU A C 1
ATOM 765 O O . GLU A 1 99 ? -9.247 8.504 51.447 1.00 51.31 99 GLU A O 1
ATOM 770 N N . ARG A 1 100 ? -9.018 6.299 51.774 1.00 50.59 100 ARG A N 1
ATOM 771 C CA . ARG A 1 100 ? -7.825 6.193 50.909 1.00 50.59 100 ARG A CA 1
ATOM 772 C C . ARG A 1 100 ? -8.146 5.963 49.435 1.00 50.59 100 ARG A C 1
ATOM 774 O O . ARG A 1 100 ? -7.427 6.476 48.580 1.00 50.59 100 ARG A O 1
ATOM 781 N N . VAL A 1 101 ? -9.259 5.304 49.115 1.00 50.88 101 VAL A N 1
ATOM 782 C CA . VAL A 1 101 ? -9.624 5.011 47.714 1.00 50.88 101 VAL A CA 1
ATOM 783 C C . VAL A 1 101 ? -10.174 6.247 46.986 1.00 50.88 101 VAL A C 1
ATOM 785 O O . VAL A 1 101 ? -9.950 6.411 45.789 1.00 50.88 101 VAL A O 1
ATOM 788 N N . SER A 1 102 ? -10.795 7.188 47.704 1.00 50.06 102 SER A N 1
ATOM 789 C CA . SER A 1 102 ? -11.338 8.413 47.091 1.00 50.06 102 SER A CA 1
ATOM 790 C C . SER A 1 102 ? -10.269 9.456 46.727 1.00 50.06 102 SER A C 1
ATOM 792 O O . SER A 1 102 ? -10.507 10.279 45.848 1.00 50.06 102 SER A O 1
ATOM 794 N N . LYS A 1 103 ? -9.071 9.408 47.332 1.00 49.88 103 LYS A N 1
ATOM 795 C CA . LYS A 1 103 ? -7.933 10.262 46.929 1.00 49.88 103 LYS A CA 1
ATOM 796 C C . LYS A 1 103 ? -7.061 9.645 45.837 1.00 49.88 103 LYS A C 1
ATOM 798 O O . LYS A 1 103 ? -6.447 10.381 45.078 1.00 49.88 103 LYS A O 1
ATOM 803 N N . GLU A 1 104 ? -7.049 8.321 45.691 1.00 46.28 104 GLU A N 1
ATOM 804 C CA . GLU A 1 104 ? -6.240 7.671 44.651 1.00 46.28 104 GLU A CA 1
ATOM 805 C C . GLU A 1 104 ? -6.926 7.611 43.273 1.00 46.28 104 GLU A C 1
ATOM 807 O O . GLU A 1 104 ? -6.274 7.320 42.271 1.00 46.28 104 GLU A O 1
ATOM 812 N N . ILE A 1 105 ? -8.226 7.917 43.201 1.00 49.81 105 ILE A N 1
ATOM 813 C CA . ILE A 1 105 ? -8.956 8.051 41.929 1.00 49.81 105 ILE A CA 1
ATOM 814 C C . ILE A 1 105 ? -8.908 9.499 41.410 1.00 49.81 105 ILE A C 1
ATOM 816 O O . ILE A 1 105 ? -8.868 9.701 40.203 1.00 49.81 105 ILE A O 1
ATOM 820 N N . GLN A 1 106 ? -8.790 10.509 42.281 1.00 45.97 106 GLN A N 1
ATOM 821 C CA . GLN A 1 106 ? -8.672 11.908 41.842 1.00 45.97 106 GLN A CA 1
ATOM 822 C C . GLN A 1 106 ? -7.269 12.296 41.342 1.00 45.97 106 GLN A C 1
ATOM 824 O O . GLN A 1 106 ? -7.160 13.192 40.515 1.00 45.97 106 GLN A O 1
ATOM 829 N N . ASP A 1 107 ? -6.216 11.574 41.743 1.00 47.56 107 ASP A N 1
ATOM 830 C CA . ASP A 1 107 ? -4.844 11.807 41.253 1.00 47.56 107 ASP A CA 1
ATOM 831 C C . ASP A 1 107 ? -4.470 10.958 40.013 1.00 47.56 107 ASP A C 1
ATOM 833 O O . ASP A 1 107 ? -3.357 11.075 39.488 1.00 47.56 107 ASP A O 1
ATOM 837 N N . LYS A 1 108 ? -5.372 10.087 39.526 1.00 47.53 108 LYS A N 1
ATOM 838 C CA . LYS A 1 108 ? -5.141 9.250 38.327 1.00 47.53 108 LYS A CA 1
ATOM 839 C C . LYS A 1 108 ? -5.763 9.811 37.045 1.00 47.53 108 LYS A C 1
ATOM 841 O O . LYS A 1 108 ? -5.269 9.478 35.969 1.00 47.53 108 LYS A O 1
ATOM 846 N N . ASP A 1 109 ? -6.723 10.728 37.148 1.00 47.12 109 ASP A N 1
ATOM 847 C CA . ASP A 1 109 ? -7.319 11.387 35.976 1.00 47.12 109 ASP A CA 1
ATOM 848 C C . ASP A 1 109 ? -6.512 12.606 35.478 1.00 47.12 109 ASP A C 1
ATOM 850 O O . ASP A 1 109 ? -6.658 12.997 34.324 1.00 47.12 109 ASP A O 1
ATOM 854 N N . ASP A 1 110 ? -5.561 13.122 36.268 1.00 47.78 110 ASP A N 1
ATOM 855 C CA . ASP A 1 110 ? -4.611 14.169 35.837 1.00 47.78 110 ASP A CA 1
ATOM 856 C C . ASP A 1 110 ? -3.266 13.610 35.318 1.00 47.78 110 ASP A C 1
ATOM 858 O O . ASP A 1 110 ? -2.364 14.364 34.944 1.00 47.78 110 ASP A O 1
ATOM 862 N N . LYS A 1 111 ? -3.102 12.278 35.258 1.00 48.81 111 LYS A N 1
ATOM 863 C CA . LYS A 1 111 ? -1.834 11.622 34.870 1.00 48.81 111 LYS A CA 1
ATOM 864 C C . LYS A 1 111 ? -1.874 10.806 33.577 1.00 48.81 111 LYS A C 1
ATOM 866 O O . LYS A 1 111 ? -0.864 10.208 33.215 1.00 48.81 111 LYS A O 1
ATOM 871 N N . THR A 1 112 ? -2.987 10.808 32.846 1.00 49.00 112 THR A N 1
ATOM 872 C CA . THR A 1 112 ? -3.149 10.030 31.601 1.00 49.00 112 THR A CA 1
ATOM 873 C C . THR A 1 112 ? -2.995 10.840 30.309 1.00 49.00 112 THR A C 1
ATOM 875 O O . THR A 1 112 ? -3.171 10.290 29.226 1.00 49.00 112 THR A O 1
ATOM 878 N N . VAL A 1 113 ? -2.562 12.106 30.371 1.00 51.88 113 VAL A N 1
ATOM 879 C CA . VAL A 1 113 ? -2.201 12.895 29.169 1.00 51.88 113 VAL A CA 1
ATOM 880 C C . VAL A 1 113 ? -0.840 13.582 29.328 1.00 51.88 113 VAL A C 1
ATOM 882 O O . VAL A 1 113 ? -0.652 14.750 29.012 1.00 51.88 113 VAL A O 1
ATOM 885 N N . ALA A 1 114 ? 0.150 12.832 29.801 1.00 48.53 114 ALA A N 1
ATOM 886 C CA . ALA A 1 114 ? 1.549 13.081 29.462 1.00 48.53 114 ALA A CA 1
ATOM 887 C C . ALA A 1 114 ? 2.021 11.931 28.565 1.00 48.53 114 ALA A C 1
ATOM 889 O O . ALA A 1 114 ? 2.949 11.198 28.890 1.00 48.53 114 ALA A O 1
ATOM 890 N N . LEU A 1 115 ? 1.301 11.731 27.455 1.00 48.75 115 LEU A N 1
ATOM 891 C CA . LEU A 1 115 ? 1.840 11.008 26.311 1.00 48.75 115 LEU A CA 1
ATOM 892 C C . LEU A 1 115 ? 3.087 11.768 25.877 1.00 48.75 115 LEU A C 1
ATOM 894 O O . LEU A 1 115 ? 3.027 12.968 25.605 1.00 48.75 115 LEU A O 1
ATOM 898 N N . ASP A 1 116 ? 4.188 11.039 25.918 1.00 53.41 116 ASP A N 1
ATOM 899 C CA . ASP A 1 116 ? 5.556 11.462 25.704 1.00 53.41 116 ASP A CA 1
ATOM 900 C C . ASP A 1 116 ? 5.682 12.481 24.559 1.00 53.41 116 ASP A C 1
ATOM 902 O O . ASP A 1 116 ? 5.698 12.145 23.374 1.00 53.41 116 ASP A O 1
ATOM 906 N N . GLN A 1 117 ? 5.719 13.771 24.907 1.00 54.88 117 GLN A N 1
ATOM 907 C CA . GLN A 1 117 ? 5.992 14.831 23.935 1.00 54.88 117 GLN A CA 1
ATOM 908 C C . GLN A 1 117 ? 7.431 14.732 23.411 1.00 54.88 117 GLN A C 1
ATOM 910 O O . GLN A 1 117 ? 7.714 15.279 22.347 1.00 54.88 117 GLN A O 1
ATOM 915 N N . SER A 1 118 ? 8.316 13.999 24.104 1.00 58.84 118 SER A N 1
ATOM 916 C CA . SER A 1 118 ? 9.696 13.812 23.658 1.00 58.84 118 SER A CA 1
ATOM 917 C C . SER A 1 118 ? 9.772 12.952 22.389 1.00 58.84 118 SER A C 1
ATOM 919 O O . SER A 1 118 ? 10.443 13.343 21.435 1.00 58.84 118 SER A O 1
ATOM 921 N N . ASP A 1 119 ? 8.949 11.904 22.285 1.00 59.78 119 ASP A N 1
ATOM 922 C CA . ASP A 1 119 ? 8.907 11.048 21.093 1.00 59.78 119 ASP A CA 1
ATOM 923 C C . ASP A 1 119 ? 8.278 11.755 19.876 1.00 59.78 119 ASP A C 1
ATOM 925 O O . ASP A 1 119 ? 8.674 11.526 18.728 1.00 59.78 119 ASP A O 1
ATOM 929 N N . GLN A 1 120 ? 7.313 12.662 20.087 1.00 65.62 120 GLN A N 1
ATOM 930 C CA . GLN A 1 120 ? 6.735 13.444 18.983 1.00 65.62 120 GLN A CA 1
ATOM 931 C C . GLN A 1 120 ? 7.690 14.516 18.448 1.00 65.62 120 GLN A C 1
ATOM 933 O O . GLN A 1 120 ? 7.662 14.814 17.246 1.00 65.62 120 GLN A O 1
ATOM 938 N N . ASP A 1 121 ? 8.535 15.087 19.303 1.00 73.50 121 ASP A N 1
ATOM 939 C CA . ASP A 1 121 ? 9.534 16.070 18.889 1.00 73.50 121 ASP A CA 1
ATOM 940 C C . ASP A 1 121 ? 10.714 15.408 18.156 1.00 73.50 121 ASP A C 1
ATOM 942 O O . ASP A 1 121 ? 11.222 15.967 17.175 1.00 73.50 121 ASP A O 1
ATOM 946 N N . ASP A 1 122 ? 11.064 14.168 18.502 1.00 77.94 122 ASP A N 1
ATOM 947 C CA . ASP A 1 122 ? 12.062 13.383 17.768 1.00 77.94 122 ASP A CA 1
ATOM 948 C C . ASP A 1 122 ? 11.583 13.012 16.354 1.00 77.94 122 ASP A C 1
ATOM 950 O O . ASP A 1 122 ? 12.305 13.218 15.372 1.00 77.94 122 ASP A O 1
ATOM 954 N N . VAL A 1 123 ? 10.318 12.605 16.192 1.00 79.06 123 VAL A N 1
ATOM 955 C CA . VAL A 1 123 ? 9.742 12.341 14.858 1.00 79.06 123 VAL A CA 1
ATOM 956 C C . VAL A 1 123 ? 9.639 13.626 14.023 1.00 79.06 123 VAL A C 1
ATOM 958 O O . VAL A 1 123 ? 9.909 13.621 12.816 1.00 79.06 123 VAL A O 1
ATOM 961 N N . ARG A 1 124 ? 9.296 14.764 14.640 1.00 84.12 124 ARG A N 1
ATOM 962 C CA . ARG A 1 124 ? 9.234 16.062 13.942 1.00 84.12 124 ARG A CA 1
ATOM 963 C C . ARG A 1 124 ? 10.612 16.562 13.520 1.00 84.12 124 ARG A C 1
ATOM 965 O O . ARG A 1 124 ? 10.744 17.105 12.419 1.00 84.12 124 ARG A O 1
ATOM 972 N N . THR A 1 125 ? 11.639 16.370 14.346 1.00 88.00 125 THR A N 1
ATOM 973 C CA . THR A 1 125 ? 13.014 16.766 14.005 1.00 88.00 125 THR A CA 1
ATOM 974 C C . THR A 1 125 ? 13.623 15.861 12.932 1.00 88.00 125 THR A C 1
ATOM 976 O O . THR A 1 125 ? 14.280 16.371 12.019 1.00 88.00 125 THR A O 1
ATOM 979 N N . GLU A 1 126 ? 13.353 14.554 12.956 1.00 88.06 126 GLU A N 1
ATOM 980 C CA . GLU A 1 126 ? 13.695 13.613 11.877 1.00 88.06 126 GLU A CA 1
ATOM 981 C C . GLU A 1 126 ? 13.017 13.996 10.550 1.00 88.06 126 GLU A C 1
ATOM 983 O O . GLU A 1 126 ? 13.678 14.107 9.510 1.00 88.06 126 GLU A O 1
ATOM 988 N N . MET A 1 127 ? 11.714 14.297 10.576 1.00 89.31 127 MET A N 1
ATOM 989 C CA . MET A 1 127 ? 10.963 14.695 9.382 1.00 89.31 127 MET A CA 1
ATOM 990 C C . MET A 1 127 ? 11.456 16.034 8.808 1.00 89.31 127 MET A C 1
ATOM 992 O O . MET A 1 127 ? 11.589 16.177 7.588 1.00 89.31 127 MET A O 1
ATOM 996 N N . ALA A 1 128 ? 11.806 17.002 9.662 1.00 92.38 128 ALA A N 1
ATOM 997 C CA . ALA A 1 128 ? 12.401 18.270 9.237 1.00 92.38 128 ALA A CA 1
ATOM 998 C C . ALA A 1 128 ? 13.778 18.069 8.575 1.00 92.38 128 ALA A C 1
ATOM 1000 O O . ALA A 1 128 ? 14.029 18.622 7.497 1.00 92.38 128 ALA A O 1
ATOM 1001 N N . LYS A 1 129 ? 14.637 17.211 9.148 1.00 94.69 129 LYS A N 1
ATOM 1002 C CA . LYS A 1 129 ? 15.934 16.831 8.553 1.00 94.69 129 LYS A CA 1
ATOM 1003 C C . LYS A 1 129 ? 15.754 16.130 7.204 1.00 94.69 129 LYS A C 1
ATOM 1005 O O . LYS A 1 129 ? 16.506 16.404 6.265 1.00 94.69 129 LYS A O 1
ATOM 1010 N N . ALA A 1 130 ? 14.744 15.270 7.066 1.00 90.38 130 ALA A N 1
ATOM 1011 C CA . ALA A 1 130 ? 14.434 14.595 5.806 1.00 90.38 130 ALA A CA 1
ATOM 1012 C C . ALA A 1 130 ? 13.975 15.582 4.717 1.00 90.38 130 ALA A C 1
ATOM 1014 O O . ALA A 1 130 ? 14.430 15.495 3.571 1.00 90.38 130 ALA A O 1
ATOM 1015 N N . ILE A 1 131 ? 13.132 16.561 5.066 1.00 91.50 131 ILE A N 1
ATOM 1016 C CA . ILE A 1 131 ? 12.691 17.621 4.145 1.00 91.50 131 ILE A CA 1
ATOM 1017 C C . ILE A 1 131 ? 13.875 18.496 3.713 1.00 91.50 131 ILE A C 1
ATOM 1019 O O . ILE A 1 131 ? 14.009 18.800 2.524 1.00 91.50 131 ILE A O 1
ATOM 1023 N N . GLU A 1 132 ? 14.764 18.868 4.638 1.00 93.06 132 GLU A N 1
ATOM 1024 C CA . GLU A 1 132 ? 15.950 19.666 4.318 1.00 93.06 132 GLU A CA 1
ATOM 1025 C C . GLU A 1 132 ? 16.937 18.893 3.430 1.00 93.06 132 GLU A C 1
ATOM 1027 O O . GLU A 1 132 ? 17.424 19.429 2.432 1.00 93.06 132 GLU A O 1
ATOM 1032 N N . LYS A 1 133 ? 17.157 17.599 3.698 1.00 93.25 133 LYS A N 1
ATOM 1033 C CA . LYS A 1 133 ? 17.966 16.718 2.840 1.00 93.25 133 LYS A CA 1
ATOM 1034 C C . LYS A 1 133 ? 17.388 16.621 1.426 1.00 93.25 133 LYS A C 1
ATOM 1036 O O . LYS A 1 133 ? 18.136 16.668 0.450 1.00 93.25 133 LYS A O 1
ATOM 1041 N N . ARG A 1 134 ? 16.058 16.550 1.295 1.00 86.88 134 ARG A N 1
ATOM 1042 C CA . ARG A 1 134 ? 15.369 16.518 -0.006 1.00 86.88 134 ARG A CA 1
ATOM 1043 C C . ARG A 1 134 ? 15.473 17.856 -0.744 1.00 86.88 134 ARG A C 1
ATOM 1045 O O . ARG A 1 134 ? 15.664 17.849 -1.958 1.00 86.88 134 ARG A O 1
ATOM 1052 N N . LYS A 1 135 ? 15.414 18.990 -0.032 1.00 90.50 135 LYS A N 1
ATOM 1053 C CA . LYS A 1 135 ? 15.686 20.322 -0.607 1.00 90.50 135 LYS A CA 1
ATOM 1054 C C . LYS A 1 135 ? 17.124 20.439 -1.102 1.00 90.50 135 LYS A C 1
ATOM 1056 O O . LYS A 1 135 ? 17.314 20.800 -2.256 1.00 90.50 135 LYS A O 1
ATOM 1061 N N . ARG A 1 136 ? 18.115 20.028 -0.302 1.00 85.81 136 ARG A N 1
ATOM 1062 C CA . ARG A 1 136 ? 19.532 20.044 -0.708 1.00 85.81 136 ARG A CA 1
ATOM 1063 C C . ARG A 1 136 ? 19.813 19.134 -1.902 1.00 85.81 136 ARG A C 1
ATOM 1065 O O . ARG A 1 136 ? 20.568 19.524 -2.780 1.00 85.81 136 ARG A O 1
ATOM 1072 N N . LEU A 1 137 ? 19.181 17.960 -1.987 1.00 85.12 137 LEU A N 1
ATOM 1073 C CA . LEU A 1 137 ? 19.287 17.088 -3.167 1.00 85.12 137 LEU A CA 1
ATOM 1074 C C . LEU A 1 137 ? 18.652 17.719 -4.413 1.00 85.12 137 LEU A C 1
ATOM 1076 O O . LEU A 1 137 ? 19.191 17.594 -5.510 1.00 85.12 137 LEU A O 1
ATOM 1080 N N . LYS A 1 138 ? 17.534 18.432 -4.253 1.00 83.31 138 LYS A N 1
ATOM 1081 C CA . LYS A 1 138 ? 16.871 19.137 -5.357 1.00 83.31 138 LYS A CA 1
ATOM 1082 C C . LYS A 1 138 ? 17.681 20.350 -5.824 1.00 83.31 138 LYS A C 1
ATOM 1084 O O . LYS A 1 138 ? 17.790 20.581 -7.024 1.00 83.31 138 LYS A O 1
ATOM 1089 N N . GLU A 1 139 ? 18.300 21.078 -4.901 1.00 80.56 139 GLU A N 1
ATOM 1090 C CA . GLU A 1 139 ? 19.201 22.196 -5.199 1.00 80.56 139 GLU A CA 1
ATOM 1091 C C . GLU A 1 139 ? 20.512 21.706 -5.832 1.00 80.56 139 GLU A C 1
ATOM 1093 O O . GLU A 1 139 ? 20.898 22.219 -6.878 1.00 80.56 139 GLU A O 1
ATOM 1098 N N . ALA A 1 140 ? 21.118 20.633 -5.312 1.00 75.75 140 ALA A N 1
ATOM 1099 C CA . ALA A 1 140 ? 22.303 20.003 -5.901 1.00 75.75 140 ALA A CA 1
ATOM 1100 C C . ALA A 1 140 ? 22.032 19.423 -7.301 1.00 75.75 140 ALA A C 1
ATOM 1102 O O . ALA A 1 140 ? 22.887 19.505 -8.179 1.00 75.75 140 ALA A O 1
ATOM 1103 N N . SER A 1 141 ? 20.821 18.911 -7.550 1.00 65.44 141 SER A N 1
ATOM 1104 C CA . SER A 1 141 ? 20.385 18.492 -8.889 1.00 65.44 141 SER A CA 1
ATOM 1105 C C . SER A 1 141 ? 20.138 19.669 -9.842 1.00 65.44 141 SER A C 1
ATOM 1107 O O . SER A 1 141 ? 20.100 19.460 -11.052 1.00 65.44 141 SER A O 1
ATOM 1109 N N . THR A 1 142 ? 19.955 20.889 -9.328 1.00 60.53 142 THR A N 1
ATOM 1110 C CA . THR A 1 142 ? 19.670 22.091 -10.134 1.00 60.53 142 THR A CA 1
ATOM 1111 C C . THR A 1 142 ? 20.933 22.921 -10.402 1.00 60.53 142 THR A C 1
ATOM 1113 O O . THR A 1 142 ? 20.940 23.769 -11.291 1.00 60.53 142 THR A O 1
ATOM 1116 N N . THR A 1 143 ? 22.034 22.654 -9.693 1.00 46.91 143 THR A N 1
ATOM 1117 C CA . THR A 1 143 ? 23.313 23.362 -9.849 1.00 46.91 143 THR A CA 1
ATOM 1118 C C . THR A 1 143 ? 24.466 22.410 -10.165 1.00 46.91 143 THR A C 1
ATOM 1120 O O . THR A 1 143 ? 25.507 22.445 -9.517 1.00 46.91 143 THR A O 1
ATOM 1123 N N . MET A 1 144 ? 24.311 21.561 -11.179 1.00 42.31 144 MET A N 1
ATOM 1124 C CA . MET A 1 144 ? 25.481 21.083 -11.917 1.00 42.31 144 MET A CA 1
ATOM 1125 C C . MET A 1 144 ? 25.845 22.182 -12.925 1.00 42.31 144 MET A C 1
ATOM 1127 O O . MET A 1 144 ? 24.991 22.552 -13.738 1.00 42.31 144 MET A O 1
ATOM 1131 N N . PRO A 1 145 ? 27.059 22.762 -12.876 1.00 45.34 145 PRO A N 1
ATOM 1132 C CA . PRO A 1 145 ? 27.509 23.682 -13.904 1.00 45.34 145 PRO A CA 1
ATOM 1133 C C . PRO A 1 145 ? 27.650 22.884 -15.200 1.00 45.34 145 PRO A C 1
ATOM 1135 O O . PRO A 1 145 ? 28.626 22.175 -15.411 1.00 45.34 145 PRO A O 1
ATOM 1138 N N . VAL A 1 146 ? 26.636 22.969 -16.060 1.00 48.25 146 VAL A N 1
ATOM 1139 C CA . VAL A 1 146 ? 26.755 22.563 -17.457 1.00 48.25 146 VAL A CA 1
ATOM 1140 C C . VAL A 1 146 ? 27.824 23.460 -18.063 1.00 48.25 146 VAL A C 1
ATOM 1142 O O . VAL A 1 146 ? 27.613 24.668 -18.232 1.00 48.25 146 VAL A O 1
ATOM 1145 N N . ASP A 1 147 ? 28.985 22.866 -18.324 1.00 41.72 147 ASP A N 1
ATOM 1146 C CA . ASP A 1 147 ? 30.079 23.492 -19.041 1.00 41.72 147 ASP A CA 1
ATOM 1147 C C . ASP A 1 147 ? 29.539 24.157 -20.304 1.00 41.72 147 ASP A C 1
ATOM 1149 O O . ASP A 1 147 ? 28.942 23.544 -21.194 1.00 41.72 147 ASP A O 1
ATOM 1153 N N . LYS A 1 148 ? 29.716 25.476 -20.350 1.00 46.31 148 LYS A N 1
ATOM 1154 C CA . LYS A 1 148 ? 29.333 26.334 -21.465 1.00 46.31 148 LYS A CA 1
ATOM 1155 C C . LYS A 1 148 ? 30.311 26.130 -22.620 1.00 46.31 148 LYS A C 1
ATOM 1157 O O . LYS A 1 148 ? 31.073 27.034 -22.941 1.00 46.31 148 LYS A O 1
ATOM 1162 N N . GLN A 1 149 ? 30.252 24.978 -23.274 1.00 44.44 149 GLN A N 1
ATOM 1163 C CA . GLN A 1 149 ? 30.827 24.765 -24.602 1.00 44.44 149 GLN A CA 1
ATOM 1164 C C . GLN A 1 149 ? 29.897 23.886 -25.440 1.00 44.44 149 GLN A C 1
ATOM 1166 O O . GLN A 1 149 ? 30.200 22.742 -25.732 1.00 44.44 149 GLN A O 1
ATOM 1171 N N . ASN A 1 150 ? 28.717 24.423 -25.766 1.00 45.22 150 ASN A N 1
ATOM 1172 C CA . ASN A 1 150 ? 28.015 24.223 -27.042 1.00 45.22 150 ASN A CA 1
ATOM 1173 C C . ASN A 1 150 ? 26.655 24.924 -26.982 1.00 45.22 150 ASN A C 1
ATOM 1175 O O . ASN A 1 150 ? 25.618 24.338 -26.687 1.00 45.22 150 ASN A O 1
ATOM 1179 N N . LYS A 1 151 ? 26.663 26.233 -27.252 1.00 44.94 151 LYS A N 1
ATOM 1180 C CA . LYS A 1 151 ? 25.451 26.984 -27.584 1.00 44.94 151 LYS A CA 1
ATOM 1181 C C . LYS A 1 151 ? 25.375 27.144 -29.096 1.00 44.94 151 LYS A C 1
ATOM 1183 O O . LYS A 1 151 ? 25.876 28.126 -29.627 1.00 44.94 151 LYS A O 1
ATOM 1188 N N . SER A 1 152 ? 24.694 26.223 -29.764 1.00 49.62 152 SER A N 1
ATOM 1189 C CA . SER A 1 152 ? 23.676 26.581 -30.756 1.00 49.62 152 SER A CA 1
ATOM 1190 C C . SER A 1 152 ? 22.838 25.345 -31.078 1.00 49.62 152 SER A C 1
ATOM 1192 O O . SER A 1 152 ? 23.367 24.242 -31.061 1.00 49.62 152 SER A O 1
ATOM 1194 N N . LEU A 1 153 ? 21.561 25.573 -31.392 1.00 46.84 153 LEU A N 1
ATOM 1195 C CA . LEU A 1 153 ? 20.573 24.590 -31.851 1.00 46.84 153 LEU A CA 1
ATOM 1196 C C . LEU A 1 153 ? 20.016 23.661 -30.765 1.00 46.84 153 LEU A C 1
ATOM 1198 O O . LEU A 1 153 ? 20.488 22.554 -30.574 1.00 46.84 153 LEU A O 1
ATOM 1202 N N . PHE A 1 154 ? 18.965 24.105 -30.077 1.00 41.78 154 PHE A N 1
ATOM 1203 C CA . PHE A 1 154 ? 17.606 23.558 -30.234 1.00 41.78 154 PHE A CA 1
ATOM 1204 C C . PHE A 1 154 ? 16.715 24.072 -29.098 1.00 41.78 154 PHE A C 1
ATOM 1206 O O . PHE A 1 154 ? 16.981 23.879 -27.918 1.00 41.78 154 PHE A O 1
ATOM 1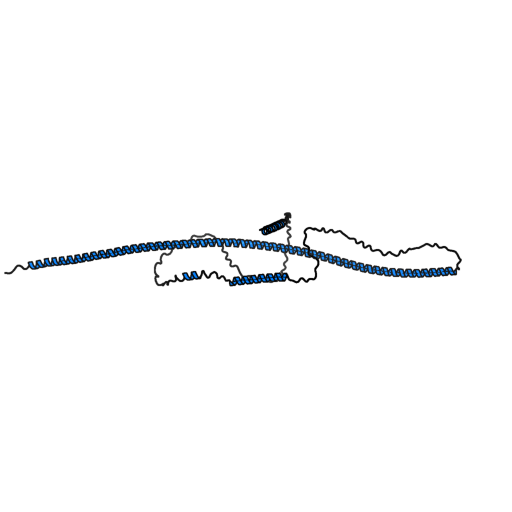213 N N . GLY A 1 155 ? 15.652 24.773 -29.478 1.00 38.94 155 GLY A N 1
ATOM 1214 C CA . GLY A 1 155 ? 14.693 25.375 -28.562 1.00 38.94 155 GLY A CA 1
ATOM 1215 C C . GLY A 1 155 ? 13.535 25.977 -29.342 1.00 38.94 155 GLY A C 1
ATOM 1216 O O . GLY A 1 155 ? 13.317 27.185 -29.301 1.00 38.94 155 GLY A O 1
ATOM 1217 N N . LYS A 1 156 ? 12.827 25.140 -30.106 1.00 42.00 156 LYS A N 1
ATOM 1218 C CA . LYS A 1 156 ? 11.486 25.447 -30.606 1.00 42.00 156 LYS A CA 1
ATOM 1219 C C . LYS A 1 156 ? 10.546 24.319 -30.199 1.00 42.00 156 LYS A C 1
ATOM 1221 O O . LYS A 1 156 ? 10.904 23.149 -30.264 1.00 42.00 156 LYS A O 1
ATOM 1226 N N . LYS A 1 157 ? 9.395 24.757 -29.700 1.00 43.84 157 LYS A N 1
ATOM 1227 C CA . LYS A 1 157 ? 8.268 23.984 -29.184 1.00 43.84 157 LYS A CA 1
ATOM 1228 C C . LYS A 1 157 ? 7.721 23.012 -30.244 1.00 43.84 157 LYS A C 1
ATOM 1230 O O . LYS A 1 157 ? 7.917 23.273 -31.432 1.00 43.84 157 LYS A O 1
ATOM 1235 N N . PRO A 1 158 ? 7.039 21.934 -29.827 1.00 45.50 158 PRO A N 1
ATOM 1236 C CA . PRO A 1 158 ? 6.396 21.011 -30.746 1.00 45.50 158 PRO A CA 1
ATOM 1237 C C . PRO A 1 158 ? 5.085 21.632 -31.237 1.00 45.50 158 PRO A C 1
ATOM 1239 O O . PRO A 1 158 ? 4.112 21.693 -30.490 1.00 45.50 158 PRO A O 1
ATOM 1242 N N . ASP A 1 159 ? 5.070 22.106 -32.480 1.00 41.12 159 ASP A N 1
ATOM 1243 C CA . ASP A 1 159 ? 3.815 22.279 -33.205 1.00 41.12 159 ASP A CA 1
ATOM 1244 C C . ASP A 1 159 ? 3.380 20.890 -33.685 1.00 41.12 159 ASP A C 1
ATOM 1246 O O . ASP A 1 159 ? 4.122 20.192 -34.385 1.00 41.12 159 ASP A O 1
ATOM 1250 N N . LYS A 1 160 ? 2.190 20.488 -33.233 1.00 52.91 160 LYS A N 1
ATOM 1251 C CA . LYS A 1 160 ? 1.409 19.390 -33.796 1.00 52.91 160 LYS A CA 1
ATOM 1252 C C . LYS A 1 160 ? 1.157 19.689 -35.287 1.00 52.91 160 LYS A C 1
ATOM 1254 O O . LYS A 1 160 ? 1.133 20.846 -35.699 1.00 52.91 160 LYS A O 1
ATOM 1259 N N . ASP A 1 161 ? 0.999 18.627 -36.068 1.00 46.84 161 ASP A N 1
ATOM 1260 C CA . ASP A 1 161 ? 0.672 18.616 -37.500 1.00 46.84 161 ASP A CA 1
ATOM 1261 C C . ASP A 1 161 ? 1.817 18.925 -38.470 1.00 46.84 161 ASP A C 1
ATOM 1263 O O . ASP A 1 161 ? 1.967 20.026 -39.002 1.00 46.84 161 ASP A O 1
ATOM 1267 N N . LYS A 1 162 ? 2.596 17.878 -38.767 1.00 47.03 162 LYS A N 1
ATOM 1268 C CA . LYS A 1 162 ? 3.190 17.621 -40.091 1.00 47.03 162 LYS A CA 1
ATOM 1269 C C . LYS A 1 162 ? 3.701 16.184 -40.149 1.00 47.03 162 LYS A C 1
ATOM 1271 O O . LYS A 1 162 ? 4.867 15.893 -39.898 1.00 47.03 162 LYS A O 1
ATOM 1276 N N . THR A 1 163 ? 2.809 15.283 -40.535 1.00 48.34 163 THR A N 1
ATOM 1277 C CA . THR A 1 163 ? 3.141 14.077 -41.295 1.00 48.34 163 THR A CA 1
ATOM 1278 C C . THR A 1 163 ? 3.871 14.508 -42.570 1.00 48.34 163 THR A C 1
ATOM 1280 O O . THR A 1 163 ? 3.272 14.766 -43.611 1.00 48.34 163 THR A O 1
ATOM 1283 N N . ALA A 1 164 ? 5.192 14.655 -42.478 1.00 39.50 164 ALA A N 1
ATOM 1284 C CA . ALA A 1 164 ? 6.048 14.791 -43.642 1.00 39.50 164 ALA A CA 1
ATOM 1285 C C . ALA A 1 164 ? 6.197 13.406 -44.276 1.00 39.50 164 ALA A C 1
ATOM 1287 O O . ALA A 1 164 ? 6.980 12.568 -43.830 1.00 39.50 164 ALA A O 1
ATOM 1288 N N . LEU A 1 165 ? 5.374 13.190 -45.297 1.00 42.78 165 LEU A N 1
ATOM 1289 C CA . LEU A 1 165 ? 5.584 12.264 -46.398 1.00 42.78 165 LEU A CA 1
ATOM 1290 C C . LEU A 1 165 ? 7.086 12.222 -46.742 1.00 42.78 165 LEU A C 1
ATOM 1292 O O . LEU A 1 165 ? 7.656 13.226 -47.172 1.00 42.78 165 LEU A O 1
ATOM 1296 N N . ILE A 1 166 ? 7.735 11.080 -46.503 1.00 41.56 166 ILE A N 1
ATOM 1297 C CA . ILE A 1 166 ? 9.087 10.803 -46.997 1.00 41.56 166 ILE A CA 1
ATOM 1298 C C . ILE A 1 166 ? 8.949 10.612 -48.507 1.00 41.56 166 ILE A C 1
ATOM 1300 O O . ILE A 1 166 ? 8.732 9.506 -49.000 1.00 41.56 166 ILE A O 1
ATOM 1304 N N . ASP A 1 167 ? 9.000 11.728 -49.230 1.00 35.31 167 ASP A N 1
ATOM 1305 C CA . ASP A 1 167 ? 9.066 11.739 -50.682 1.00 35.31 167 ASP A CA 1
ATOM 1306 C C . ASP A 1 167 ? 10.461 11.271 -51.102 1.00 35.31 167 ASP A C 1
ATOM 1308 O O . ASP A 1 167 ? 11.457 11.999 -51.114 1.00 35.31 167 ASP A O 1
ATOM 1312 N N . SER A 1 168 ? 10.518 9.972 -51.360 1.00 45.97 168 SER A N 1
ATOM 1313 C CA . SER A 1 168 ? 11.625 9.280 -51.989 1.00 45.97 168 SER A CA 1
ATOM 1314 C C . SER A 1 168 ? 11.666 9.621 -53.477 1.00 45.97 168 SER A C 1
ATOM 1316 O O . SER A 1 168 ? 11.383 8.747 -54.281 1.00 45.97 168 SER A O 1
ATOM 1318 N N . SER A 1 169 ? 12.004 10.850 -53.877 1.00 47.94 169 SER A N 1
ATOM 1319 C CA . SER A 1 169 ? 12.480 11.118 -55.248 1.00 47.94 169 SER A CA 1
ATOM 1320 C C . SER A 1 169 ? 12.851 12.580 -55.497 1.00 47.94 169 SER A C 1
ATOM 1322 O O . SER A 1 169 ? 12.090 13.344 -56.067 1.00 47.94 169 SER A O 1
ATOM 1324 N N . GLU A 1 170 ? 14.087 12.974 -55.199 1.00 40.31 170 GLU A N 1
ATOM 1325 C CA . GLU A 1 170 ? 14.702 14.047 -55.988 1.00 40.31 170 GLU A CA 1
ATOM 1326 C C . GLU A 1 170 ? 16.208 13.813 -56.099 1.00 40.31 170 GLU A C 1
ATOM 1328 O O . GLU A 1 170 ? 17.049 14.379 -55.396 1.00 40.31 170 GLU A O 1
ATOM 1333 N N . GLN A 1 171 ? 16.546 12.915 -57.027 1.00 47.84 171 GLN A N 1
ATOM 1334 C CA . GLN A 1 171 ? 17.857 12.865 -57.654 1.00 47.84 171 GLN A CA 1
ATOM 1335 C C . GLN A 1 171 ? 18.136 14.231 -58.293 1.00 47.84 171 GLN A C 1
ATOM 1337 O O . GLN A 1 171 ? 17.818 14.482 -59.454 1.00 47.84 171 GLN A O 1
ATOM 1342 N N . LYS A 1 172 ? 18.790 15.129 -57.552 1.00 43.38 172 LYS A N 1
ATOM 1343 C CA . LYS A 1 172 ? 19.569 16.200 -58.173 1.00 43.38 172 LYS A CA 1
ATOM 1344 C C . LYS A 1 172 ? 20.775 15.557 -58.844 1.00 43.38 172 LYS A C 1
ATOM 1346 O O . LYS A 1 172 ? 21.865 15.503 -58.274 1.00 43.38 172 LYS A O 1
ATOM 1351 N N . GLU A 1 173 ? 20.567 15.092 -60.074 1.00 45.53 173 GLU A N 1
ATOM 1352 C CA . GLU A 1 173 ? 21.624 14.898 -61.058 1.00 45.53 173 GLU A CA 1
ATOM 1353 C C . GLU A 1 173 ? 22.364 16.230 -61.229 1.00 45.53 173 GLU A C 1
ATOM 1355 O O . GLU A 1 173 ? 22.066 17.054 -62.097 1.00 45.53 173 GLU A O 1
ATOM 1360 N N . LYS A 1 174 ? 23.372 16.467 -60.388 1.00 48.03 174 LYS A N 1
ATOM 1361 C CA . LYS A 1 174 ? 24.458 17.364 -60.756 1.00 48.03 174 LYS A CA 1
ATOM 1362 C C . LYS A 1 174 ? 25.167 16.686 -61.920 1.00 48.03 174 LYS A C 1
ATOM 1364 O O . LYS A 1 174 ? 26.085 15.896 -61.719 1.00 48.03 174 LYS A O 1
ATOM 1369 N N . LYS A 1 175 ? 24.725 17.015 -63.136 1.00 48.28 175 LYS A N 1
ATOM 1370 C CA . LYS A 1 175 ? 25.467 16.844 -64.387 1.00 48.28 175 LYS A CA 1
ATOM 1371 C C . LYS A 1 175 ? 26.761 17.655 -64.295 1.00 48.28 175 LYS A C 1
ATOM 1373 O O . LYS A 1 175 ? 26.910 18.709 -64.906 1.00 48.28 175 LYS A O 1
ATOM 1378 N N . GLY A 1 176 ? 27.702 17.170 -63.490 1.00 47.75 176 GLY A N 1
ATOM 1379 C CA . GLY A 1 176 ? 29.115 17.470 -63.619 1.00 47.75 176 GLY A CA 1
ATOM 1380 C C . GLY A 1 176 ? 29.580 16.778 -64.885 1.00 47.75 176 GLY A C 1
ATOM 1381 O O . GLY A 1 176 ? 30.141 15.689 -64.830 1.00 47.75 176 GLY A O 1
ATOM 1382 N N . GLY A 1 177 ? 29.244 17.371 -66.032 1.00 43.53 177 GLY A N 1
ATOM 1383 C CA . GLY A 1 177 ? 29.793 16.963 -67.310 1.00 43.53 177 GLY A CA 1
ATOM 1384 C C . GLY A 1 177 ? 31.303 17.059 -67.197 1.00 43.53 177 GLY A C 1
ATOM 1385 O O . GLY A 1 177 ? 31.850 18.159 -67.104 1.00 43.53 177 GLY A O 1
ATOM 1386 N N . TRP A 1 178 ? 31.960 15.903 -67.155 1.00 42.06 178 TRP A N 1
ATOM 1387 C CA . TRP A 1 178 ? 33.384 15.798 -67.398 1.00 42.06 178 TRP A CA 1
ATOM 1388 C C . TRP A 1 178 ? 33.600 16.401 -68.781 1.00 42.06 178 TRP A C 1
ATOM 1390 O O . TRP A 1 178 ? 33.250 15.797 -69.794 1.00 42.06 178 TRP A O 1
ATOM 1400 N N . LYS A 1 179 ? 34.066 17.653 -68.822 1.00 49.09 179 LYS A N 1
ATOM 1401 C CA . LYS A 1 179 ? 34.525 18.271 -70.059 1.00 49.09 179 LYS A CA 1
ATOM 1402 C C . LYS A 1 179 ? 35.719 17.441 -70.494 1.00 49.09 179 LYS A C 1
ATOM 1404 O O . LYS A 1 179 ? 36.798 17.571 -69.922 1.00 49.09 179 LYS A O 1
ATOM 1409 N N . LEU A 1 180 ? 35.467 16.535 -71.434 1.00 51.03 180 LEU A N 1
ATOM 1410 C CA . LEU A 1 180 ? 36.494 15.786 -72.131 1.00 51.03 180 LEU A CA 1
ATOM 1411 C C . LEU A 1 180 ? 37.514 16.829 -72.619 1.00 51.03 180 LEU A C 1
ATOM 1413 O O . LEU A 1 180 ? 37.090 17.775 -73.290 1.00 51.03 180 LEU A O 1
ATOM 1417 N N . PRO A 1 181 ? 38.797 16.752 -72.224 1.00 55.84 181 PRO A N 1
ATOM 1418 C CA . PRO A 1 181 ? 39.796 17.680 -72.729 1.00 55.84 181 PRO A CA 1
ATOM 1419 C C . PRO A 1 181 ? 39.751 17.607 -74.255 1.00 55.84 181 PRO A C 1
ATOM 1421 O O . PRO A 1 181 ? 39.843 16.516 -74.820 1.00 55.84 181 PRO A O 1
ATOM 1424 N N . GLU A 1 182 ? 39.504 18.749 -74.902 1.00 54.06 182 GLU A N 1
ATOM 1425 C CA . GLU A 1 182 ? 39.480 18.855 -76.357 1.00 54.06 182 GLU A CA 1
ATOM 1426 C C . GLU A 1 182 ? 40.812 18.316 -76.875 1.00 54.06 182 GLU A C 1
ATOM 1428 O O . GLU A 1 182 ? 41.861 18.943 -76.710 1.00 54.06 182 GLU A O 1
ATOM 1433 N N . LEU A 1 183 ? 40.779 17.105 -77.438 1.00 54.16 183 LEU A N 1
ATOM 1434 C CA . LEU A 1 183 ? 41.938 16.533 -78.098 1.00 54.16 183 LEU A CA 1
ATOM 1435 C C . LEU A 1 183 ? 42.374 17.529 -79.179 1.00 54.16 183 LEU A C 1
ATOM 1437 O O . LEU A 1 183 ? 41.515 18.046 -79.905 1.00 54.16 183 LEU A O 1
ATOM 1441 N N . PRO A 1 184 ? 43.681 17.821 -79.295 1.00 52.41 184 PRO A N 1
ATOM 1442 C CA . PRO A 1 184 ? 44.177 18.698 -80.338 1.00 52.41 184 PRO A CA 1
ATOM 1443 C C . PRO A 1 184 ? 43.647 18.183 -81.671 1.00 52.41 184 PRO A C 1
ATOM 1445 O O . PRO A 1 184 ? 43.749 16.999 -81.985 1.00 52.41 184 PRO A O 1
ATOM 1448 N N . ASN A 1 185 ? 43.020 19.084 -82.420 1.00 51.44 185 ASN A N 1
ATOM 1449 C CA . ASN A 1 185 ? 42.410 18.831 -83.712 1.00 51.44 185 ASN A CA 1
ATOM 1450 C C . ASN A 1 185 ? 43.537 18.479 -84.703 1.00 51.44 185 ASN A C 1
ATOM 1452 O O . ASN A 1 185 ? 44.022 19.335 -85.446 1.00 51.44 185 ASN A O 1
ATOM 1456 N N . ILE A 1 186 ? 44.032 17.236 -84.652 1.00 47.75 186 ILE A N 1
ATOM 1457 C CA . ILE A 1 186 ? 45.024 16.698 -85.579 1.00 47.75 186 ILE A CA 1
ATOM 1458 C C . ILE A 1 186 ? 44.298 16.579 -86.915 1.00 47.75 186 ILE A C 1
ATOM 1460 O O . ILE A 1 186 ? 43.698 15.562 -87.250 1.00 47.75 186 ILE A O 1
ATOM 1464 N N . ARG A 1 187 ? 44.327 17.674 -87.680 1.00 44.00 187 ARG A N 1
ATOM 1465 C CA . ARG A 1 187 ? 44.077 17.671 -89.116 1.00 44.00 187 ARG A CA 1
ATOM 1466 C C . ARG A 1 187 ? 45.052 16.668 -89.722 1.00 44.00 187 ARG A C 1
ATOM 1468 O O . ARG A 1 187 ? 46.202 16.995 -90.000 1.00 44.00 187 ARG A O 1
ATOM 1475 N N . THR A 1 188 ? 44.584 15.450 -89.955 1.00 46.47 188 THR A N 1
ATOM 1476 C CA . THR A 1 188 ? 45.197 14.513 -90.891 1.00 46.47 188 THR A CA 1
ATOM 1477 C C . THR A 1 188 ? 45.037 15.091 -92.296 1.00 46.47 188 THR A C 1
ATOM 1479 O O . THR A 1 188 ? 44.165 14.688 -93.061 1.00 46.47 188 THR A O 1
ATOM 1482 N N . SER A 1 189 ? 45.854 16.086 -92.643 1.00 44.84 189 SER A N 1
ATOM 1483 C CA . SER A 1 189 ? 46.039 16.527 -94.023 1.00 44.84 189 SER A CA 1
ATOM 1484 C C . SER A 1 189 ? 46.970 15.541 -94.724 1.00 44.84 189 SER A C 1
ATOM 1486 O O . SER A 1 189 ? 48.129 15.840 -95.004 1.00 44.84 189 SER A O 1
ATOM 1488 N N . VAL A 1 190 ? 46.457 14.338 -94.980 1.00 47.03 190 VAL A N 1
ATOM 1489 C CA . VAL A 1 190 ? 47.017 13.443 -95.990 1.00 47.03 190 VAL A CA 1
ATOM 1490 C C . VAL A 1 190 ? 46.435 13.898 -97.326 1.00 47.03 190 VAL A C 1
ATOM 1492 O O . VAL A 1 190 ? 45.238 13.776 -97.561 1.00 47.03 190 VAL A O 1
ATOM 1495 N N . GLY A 1 191 ? 47.285 14.454 -98.188 1.00 47.50 191 GLY A N 1
ATOM 1496 C CA . GLY A 1 191 ? 46.982 14.620 -99.609 1.00 47.50 191 GLY A CA 1
ATOM 1497 C C . GLY A 1 191 ? 46.381 15.964 -100.020 1.00 47.50 191 GLY A C 1
ATOM 1498 O O . GLY A 1 191 ? 45.191 16.075 -100.293 1.00 47.50 191 GLY A O 1
ATOM 1499 N N . ARG A 1 192 ? 47.240 16.966 -100.233 1.00 41.59 192 ARG A N 1
ATOM 1500 C CA . ARG A 1 192 ? 47.032 17.909 -101.342 1.00 41.59 192 ARG A CA 1
ATOM 1501 C C . ARG A 1 192 ? 48.366 18.373 -101.910 1.00 41.59 192 ARG A C 1
ATOM 1503 O O . ARG A 1 192 ? 48.865 19.448 -101.603 1.00 41.59 192 ARG A O 1
ATOM 1510 N N . ALA A 1 193 ? 48.924 17.517 -102.758 1.00 50.09 193 ALA A N 1
ATOM 1511 C CA . ALA A 1 193 ? 49.926 17.886 -103.740 1.00 50.09 193 ALA A CA 1
ATOM 1512 C C . ALA A 1 193 ? 49.271 18.793 -104.794 1.00 50.09 193 ALA A C 1
ATOM 1514 O O . ALA A 1 193 ? 48.619 18.302 -105.708 1.00 50.09 193 ALA A O 1
ATOM 1515 N N . LEU A 1 194 ? 49.401 20.111 -104.643 1.00 42.75 194 LEU A N 1
ATOM 1516 C CA . LEU A 1 194 ? 49.158 21.089 -105.706 1.00 42.75 194 LEU A CA 1
ATOM 1517 C C . LEU A 1 194 ? 50.133 22.253 -105.508 1.00 42.75 194 LEU A C 1
ATOM 1519 O O . LEU A 1 194 ? 49.920 23.125 -104.674 1.00 42.75 194 LEU A O 1
ATOM 1523 N N . GLY A 1 195 ? 51.221 22.213 -106.269 1.00 41.38 195 GLY A N 1
ATOM 1524 C CA . GLY A 1 195 ? 52.289 23.208 -106.269 1.00 41.38 195 GLY A CA 1
ATOM 1525 C C . GLY A 1 195 ? 53.336 22.863 -107.319 1.00 41.38 195 GLY A C 1
ATOM 1526 O O . GLY A 1 195 ? 54.518 22.773 -107.017 1.00 41.38 195 GLY A O 1
ATOM 1527 N N . ALA A 1 196 ? 52.867 22.568 -108.533 1.00 50.22 196 ALA A N 1
ATOM 1528 C CA . ALA A 1 196 ? 53.697 22.457 -109.718 1.00 50.22 196 ALA A CA 1
ATOM 1529 C C . ALA A 1 196 ? 54.176 23.862 -110.102 1.00 5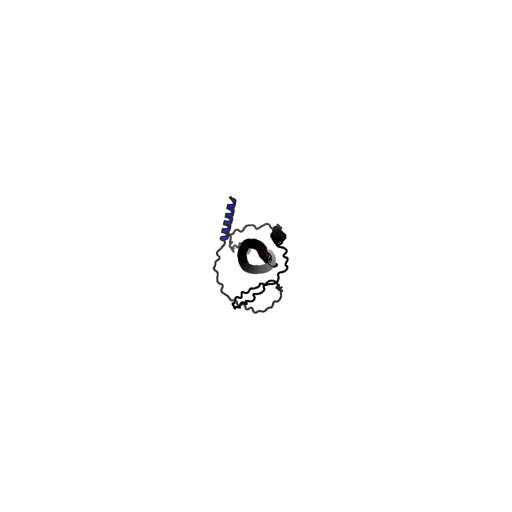0.22 196 ALA A C 1
ATOM 1531 O O . ALA A 1 196 ? 53.431 24.633 -110.704 1.00 50.22 196 ALA A O 1
ATOM 1532 N N . THR A 1 197 ? 55.413 24.180 -109.742 1.00 43.91 197 THR A N 1
ATOM 1533 C CA . THR A 1 197 ? 56.181 25.278 -110.330 1.00 43.91 197 THR A CA 1
ATOM 1534 C C . THR A 1 197 ? 57.471 24.710 -110.900 1.00 43.91 197 THR A C 1
ATOM 1536 O O . THR A 1 197 ? 58.381 24.342 -110.165 1.00 43.91 197 THR A O 1
ATOM 1539 N N . GLU A 1 198 ? 57.454 24.629 -112.227 1.00 43.06 198 GLU A N 1
ATOM 1540 C CA . GLU A 1 198 ? 58.542 24.990 -113.134 1.00 43.06 198 GLU A CA 1
ATOM 1541 C C . GLU A 1 198 ? 59.823 24.140 -113.129 1.00 43.06 198 GLU A C 1
ATOM 1543 O O . GLU A 1 198 ? 60.684 24.193 -112.254 1.00 43.06 198 GLU A O 1
ATOM 1548 N N . LEU A 1 199 ? 59.912 23.357 -114.206 1.00 45.72 199 LEU A N 1
ATOM 1549 C CA . LEU A 1 199 ? 61.059 22.599 -114.672 1.00 45.72 199 LEU A CA 1
ATOM 1550 C C . LEU A 1 199 ? 62.244 23.528 -114.986 1.00 45.72 199 LEU A C 1
ATOM 1552 O O . LEU A 1 199 ? 62.338 24.068 -116.085 1.00 45.72 199 LEU A O 1
ATOM 1556 N N . GLU A 1 200 ? 63.198 23.608 -114.063 1.00 48.84 200 GLU A N 1
ATOM 1557 C CA . GLU A 1 200 ? 64.616 23.672 -114.425 1.00 48.84 200 GLU A CA 1
ATOM 1558 C C . GLU A 1 200 ? 65.219 22.262 -114.290 1.00 48.84 200 GLU A C 1
ATOM 1560 O O . GLU A 1 200 ? 64.972 21.600 -113.275 1.00 48.84 200 GLU A O 1
ATOM 1565 N N . PRO A 1 201 ? 66.007 21.769 -115.269 1.00 48.50 201 PRO A N 1
ATOM 1566 C CA . PRO A 1 201 ? 66.690 20.485 -115.173 1.00 48.50 201 PRO A CA 1
ATOM 1567 C C . PRO A 1 201 ? 67.798 20.584 -114.121 1.00 48.50 201 PRO A C 1
ATOM 1569 O O . PRO A 1 201 ? 68.955 20.895 -114.411 1.00 48.50 201 PRO A O 1
ATOM 1572 N N . LYS A 1 202 ? 67.428 20.330 -112.867 1.00 49.00 202 LYS A N 1
ATOM 1573 C CA . LYS A 1 202 ? 68.387 20.128 -111.790 1.00 49.00 202 LYS A CA 1
ATOM 1574 C C . LYS A 1 202 ? 69.223 18.900 -112.126 1.00 49.00 202 LYS A C 1
ATOM 1576 O O . LYS A 1 202 ? 68.711 17.848 -112.493 1.00 49.00 202 LYS A O 1
ATOM 1581 N N . SER A 1 203 ? 70.533 19.065 -112.007 1.00 56.97 203 SER A N 1
ATOM 1582 C CA . SER A 1 203 ? 71.522 18.003 -112.161 1.00 56.97 203 SER A CA 1
ATOM 1583 C C . SER A 1 203 ? 71.096 16.730 -111.400 1.00 56.97 203 SER A C 1
ATOM 1585 O O . SER A 1 203 ? 70.661 16.847 -110.251 1.00 56.97 203 SER A O 1
ATOM 1587 N N . PRO A 1 204 ? 71.294 15.512 -111.947 1.00 66.12 204 PRO A N 1
ATOM 1588 C CA . PRO A 1 204 ? 70.947 14.238 -111.294 1.00 66.12 204 PRO A CA 1
ATOM 1589 C C . PRO A 1 204 ? 71.620 14.032 -109.922 1.00 66.12 204 PRO A C 1
ATOM 1591 O O . PRO A 1 204 ? 71.260 13.130 -109.167 1.00 66.12 204 PRO A O 1
ATOM 1594 N N . THR A 1 205 ? 72.613 14.852 -109.573 1.00 70.25 205 THR A N 1
ATOM 1595 C CA . THR A 1 205 ? 73.217 14.899 -108.235 1.00 70.25 205 THR A CA 1
ATOM 1596 C C . THR A 1 205 ? 72.361 15.647 -107.207 1.00 70.25 205 THR A C 1
ATOM 1598 O O . THR A 1 205 ? 72.351 15.265 -106.040 1.00 70.25 205 THR A O 1
ATOM 1601 N N . GLN A 1 206 ? 71.612 16.672 -107.617 1.00 73.00 206 GLN A N 1
ATOM 1602 C CA . GLN A 1 206 ? 70.774 17.483 -106.730 1.00 73.00 206 GLN A CA 1
ATOM 1603 C C . GLN A 1 206 ? 69.465 16.766 -106.370 1.00 73.00 206 GLN A C 1
ATOM 1605 O O . GLN A 1 206 ? 69.018 16.856 -105.230 1.00 73.00 206 GLN A O 1
ATOM 1610 N N . GLU A 1 207 ? 68.901 15.982 -107.292 1.00 76.88 207 GLU A N 1
ATOM 1611 C CA . GLU A 1 207 ? 67.769 15.088 -107.002 1.00 76.88 207 GLU A CA 1
ATOM 1612 C C . GLU A 1 207 ? 68.152 13.989 -106.004 1.00 76.88 207 GLU A C 1
ATOM 1614 O O . GLU A 1 207 ? 67.399 13.711 -105.074 1.00 76.88 207 GLU A O 1
ATOM 1619 N N . LYS A 1 208 ? 69.357 13.415 -106.129 1.00 81.00 208 LYS A N 1
ATOM 1620 C CA . LYS A 1 208 ? 69.874 12.420 -105.174 1.00 81.00 208 LYS A CA 1
ATOM 1621 C C . LYS A 1 208 ? 70.118 13.007 -103.783 1.00 81.00 208 LYS A C 1
ATOM 1623 O O . LYS A 1 208 ? 69.858 12.328 -102.795 1.00 81.00 208 LYS A O 1
ATOM 1628 N N . LEU A 1 209 ? 70.585 14.254 -103.691 1.00 80.94 209 LEU A N 1
ATOM 1629 C CA . LEU A 1 209 ? 70.739 14.958 -102.412 1.00 80.94 209 LEU A CA 1
ATOM 1630 C C . LEU A 1 209 ? 69.382 15.273 -101.773 1.00 80.94 209 LEU A C 1
ATOM 1632 O O . LEU A 1 209 ? 69.198 14.978 -100.597 1.00 80.94 209 LEU A O 1
ATOM 1636 N N . ALA A 1 210 ? 68.414 15.774 -102.547 1.00 82.94 210 ALA A N 1
ATOM 1637 C CA . ALA A 1 210 ? 67.052 16.000 -102.059 1.00 82.94 210 ALA A CA 1
ATOM 1638 C C . ALA A 1 210 ? 66.372 14.685 -101.632 1.00 82.94 210 ALA A C 1
ATOM 1640 O O . ALA A 1 210 ? 65.658 14.645 -100.634 1.00 82.94 210 ALA A O 1
ATOM 1641 N N . GLN A 1 211 ? 66.629 13.582 -102.342 1.00 85.50 211 GLN A N 1
ATOM 1642 C CA . GLN A 1 211 ? 66.155 12.255 -101.956 1.00 85.50 211 GLN A CA 1
ATOM 1643 C C . GLN A 1 211 ? 66.804 11.777 -100.651 1.00 85.50 211 GLN A C 1
ATOM 1645 O O . GLN A 1 211 ? 66.098 11.291 -99.773 1.00 85.50 211 GLN A O 1
ATOM 1650 N N . ALA A 1 212 ? 68.122 11.927 -100.497 1.00 87.12 212 ALA A N 1
ATOM 1651 C CA . ALA A 1 212 ? 68.828 11.556 -99.272 1.00 87.12 212 ALA A CA 1
ATOM 1652 C C . ALA A 1 212 ? 68.378 12.400 -98.068 1.00 87.12 212 ALA A C 1
ATOM 1654 O O . ALA A 1 212 ? 68.211 11.869 -96.972 1.00 87.12 212 ALA A O 1
ATOM 1655 N N . GLU A 1 213 ? 68.122 13.692 -98.272 1.00 87.25 213 GLU A N 1
ATOM 1656 C CA . GLU A 1 213 ? 67.577 14.580 -97.247 1.00 87.25 213 GLU A CA 1
ATOM 1657 C C . GLU A 1 213 ? 66.139 14.199 -96.875 1.00 87.25 213 GLU A C 1
ATOM 1659 O O . GLU A 1 213 ? 65.839 14.075 -95.691 1.00 87.25 213 GLU A O 1
ATOM 1664 N N . ASN A 1 214 ? 65.280 13.895 -97.852 1.00 90.44 214 ASN A N 1
ATOM 1665 C CA . ASN A 1 214 ? 63.927 13.391 -97.597 1.00 90.44 214 ASN A CA 1
ATOM 1666 C C . ASN A 1 214 ? 63.938 12.055 -96.844 1.00 90.44 214 ASN A C 1
ATOM 1668 O O . ASN A 1 214 ? 63.111 11.849 -95.960 1.00 90.44 214 ASN A O 1
ATOM 1672 N N . VAL A 1 215 ? 64.874 11.153 -97.159 1.00 91.44 215 VAL A N 1
ATOM 1673 C CA . VAL A 1 215 ? 65.048 9.889 -96.425 1.00 91.44 215 VAL A CA 1
ATOM 1674 C C . VAL A 1 215 ? 65.523 10.156 -95.000 1.00 91.44 215 VAL A C 1
ATOM 1676 O O . VAL A 1 215 ? 64.987 9.554 -94.077 1.00 91.44 215 VAL A O 1
ATOM 1679 N N . ARG A 1 216 ? 66.465 11.084 -94.795 1.00 94.62 216 ARG A N 1
ATOM 1680 C CA . ARG A 1 216 ? 66.929 11.479 -93.457 1.00 94.62 216 ARG A CA 1
ATOM 1681 C C . ARG A 1 216 ? 65.792 12.066 -92.622 1.00 94.62 216 ARG A C 1
ATOM 1683 O O . ARG A 1 216 ? 65.595 11.635 -91.494 1.00 94.62 216 ARG A O 1
ATOM 1690 N N . VAL A 1 217 ? 65.020 12.994 -93.190 1.00 94.88 217 VAL A N 1
ATOM 1691 C CA . VAL A 1 217 ? 63.850 13.603 -92.535 1.00 94.88 217 VAL A CA 1
ATOM 1692 C C . VAL A 1 217 ? 62.778 12.548 -92.250 1.00 94.88 217 VAL A C 1
ATOM 1694 O O . VAL A 1 217 ? 62.188 12.548 -91.174 1.00 94.88 217 VAL A O 1
ATOM 1697 N N . ALA A 1 218 ? 62.542 11.609 -93.171 1.00 94.75 218 ALA A N 1
ATOM 1698 C CA . ALA A 1 218 ? 61.616 10.503 -92.945 1.00 94.75 218 ALA A CA 1
ATOM 1699 C C . ALA A 1 218 ? 62.099 9.560 -91.830 1.00 94.75 218 ALA A C 1
ATOM 1701 O O . ALA A 1 218 ? 61.290 9.150 -91.007 1.00 94.75 218 ALA A O 1
ATOM 1702 N N . GLN A 1 219 ? 63.395 9.242 -91.771 1.00 95.12 219 GLN A N 1
ATOM 1703 C CA . GLN A 1 219 ? 63.991 8.424 -90.708 1.00 95.12 219 GLN A CA 1
ATOM 1704 C C . GLN A 1 219 ? 63.917 9.112 -89.344 1.00 95.12 219 GLN A C 1
ATOM 1706 O O . GLN A 1 219 ? 63.517 8.484 -88.370 1.00 95.12 219 GLN A O 1
ATOM 1711 N N . GLU A 1 220 ? 64.246 10.402 -89.276 1.00 96.25 220 GLU A N 1
ATOM 1712 C CA . GLU A 1 220 ? 64.106 11.213 -88.062 1.00 96.25 220 GLU A CA 1
ATOM 1713 C C . GLU A 1 220 ? 62.646 11.238 -87.599 1.00 96.25 220 GLU A C 1
ATOM 1715 O O . GLU A 1 220 ? 62.354 10.977 -86.434 1.00 96.25 220 GLU A O 1
ATOM 1720 N N . ARG A 1 221 ? 61.706 11.411 -88.536 1.00 96.31 221 ARG A N 1
ATOM 1721 C CA . ARG A 1 221 ? 60.277 11.353 -88.229 1.00 96.31 221 ARG A CA 1
ATOM 1722 C C . ARG A 1 221 ? 59.819 9.969 -87.764 1.00 96.31 221 ARG A C 1
ATOM 1724 O O . ARG A 1 221 ? 58.956 9.895 -86.896 1.00 96.31 221 ARG A O 1
ATOM 1731 N N . ILE A 1 222 ? 60.358 8.887 -88.325 1.00 96.44 222 ILE A N 1
ATOM 1732 C CA . ILE A 1 222 ? 60.078 7.518 -87.866 1.00 96.44 222 ILE A CA 1
ATOM 1733 C C . ILE A 1 222 ? 60.562 7.346 -86.425 1.00 96.44 222 ILE A C 1
ATOM 1735 O O . ILE A 1 222 ? 59.776 6.902 -85.600 1.00 96.44 222 ILE A O 1
ATOM 1739 N N . LEU A 1 223 ? 61.781 7.782 -86.096 1.00 97.00 223 LEU A N 1
ATOM 1740 C CA . LEU A 1 223 ? 62.313 7.717 -84.728 1.00 97.00 223 LEU A CA 1
ATOM 1741 C C . LEU A 1 223 ? 61.471 8.539 -83.736 1.00 97.00 223 LEU A C 1
ATOM 1743 O O . LEU A 1 223 ? 61.170 8.083 -82.633 1.00 97.00 223 LEU A O 1
ATOM 1747 N N . GLU A 1 224 ? 61.032 9.740 -84.117 1.00 97.06 224 GLU A N 1
ATOM 1748 C CA . GLU A 1 224 ? 60.097 10.530 -83.302 1.00 97.06 224 GLU A CA 1
ATOM 1749 C C . GLU A 1 224 ? 58.769 9.796 -83.080 1.00 97.06 224 GLU A C 1
ATOM 1751 O O . GLU A 1 224 ? 58.235 9.788 -81.972 1.00 97.06 224 GLU A O 1
ATOM 1756 N N . LEU A 1 225 ? 58.222 9.178 -84.130 1.00 97.00 225 LEU A N 1
ATOM 1757 C CA . LEU A 1 225 ? 56.987 8.404 -84.029 1.00 97.00 225 LEU A CA 1
ATOM 1758 C C . LEU A 1 225 ? 57.179 7.155 -83.163 1.00 97.00 225 LEU A C 1
ATOM 1760 O O . LEU A 1 225 ? 56.292 6.838 -82.378 1.00 97.00 225 LEU A O 1
ATOM 1764 N N . GLU A 1 226 ? 58.323 6.481 -83.249 1.00 97.00 226 GLU A N 1
ATOM 1765 C CA . GLU A 1 226 ? 58.665 5.325 -82.416 1.00 97.00 226 GLU A CA 1
ATOM 1766 C C . GLU A 1 226 ? 58.776 5.715 -80.938 1.00 97.00 226 GLU A C 1
ATOM 1768 O O . GLU A 1 226 ? 58.107 5.112 -80.100 1.00 97.00 226 GLU A O 1
ATOM 1773 N N . THR A 1 227 ? 59.514 6.782 -80.614 1.00 97.69 227 THR A N 1
ATOM 1774 C CA . THR A 1 227 ? 59.619 7.286 -79.228 1.00 97.69 227 THR A CA 1
ATOM 1775 C C . THR A 1 227 ? 58.274 7.760 -78.674 1.00 97.69 227 THR A C 1
ATOM 1777 O O . THR A 1 227 ? 57.987 7.582 -77.489 1.00 97.69 227 THR A O 1
ATOM 1780 N N . LEU A 1 228 ? 57.415 8.339 -79.520 1.00 97.75 228 LEU A N 1
ATOM 1781 C CA . LEU A 1 228 ? 56.052 8.702 -79.141 1.00 97.75 228 LEU A CA 1
ATOM 1782 C C . LEU A 1 228 ? 55.199 7.455 -78.886 1.00 97.75 228 LEU A C 1
ATOM 1784 O O . LEU A 1 228 ? 54.461 7.425 -77.904 1.00 97.75 228 LEU A O 1
ATOM 1788 N N . VAL A 1 229 ? 55.303 6.419 -79.723 1.00 97.38 229 VAL A N 1
ATOM 1789 C CA . VAL A 1 229 ? 54.596 5.144 -79.521 1.00 97.38 229 VAL A CA 1
ATOM 1790 C C . VAL A 1 229 ? 55.044 4.467 -78.228 1.00 97.38 229 VAL A C 1
ATOM 1792 O O . VAL A 1 229 ? 54.196 3.982 -77.483 1.00 97.38 229 VAL A O 1
ATOM 1795 N N . GLU A 1 230 ? 56.342 4.449 -77.929 1.00 97.69 230 GLU A N 1
ATOM 1796 C CA . GLU A 1 230 ? 56.860 3.914 -76.666 1.00 97.69 230 GLU A CA 1
ATOM 1797 C C . GLU A 1 230 ? 56.340 4.699 -75.461 1.00 97.69 230 GLU A C 1
ATOM 1799 O O . GLU A 1 230 ? 55.839 4.091 -74.518 1.00 97.69 230 GLU A O 1
ATOM 1804 N N . ARG A 1 231 ? 56.347 6.036 -75.524 1.00 98.12 231 ARG A N 1
ATOM 1805 C CA . ARG A 1 231 ? 55.760 6.883 -74.474 1.00 98.12 231 ARG A CA 1
ATOM 1806 C C . ARG A 1 231 ? 54.270 6.598 -74.269 1.00 98.12 231 ARG A C 1
ATOM 1808 O O . ARG A 1 231 ? 53.818 6.455 -73.139 1.00 98.12 231 ARG A O 1
ATOM 1815 N N . LEU A 1 232 ? 53.501 6.468 -75.351 1.00 97.50 232 LEU A N 1
ATOM 1816 C CA . LEU A 1 232 ? 52.082 6.118 -75.256 1.00 97.50 232 LEU A CA 1
ATOM 1817 C C . LEU A 1 232 ? 51.867 4.710 -74.687 1.00 97.50 232 LEU A C 1
ATOM 1819 O O . LEU A 1 232 ? 50.841 4.459 -74.057 1.00 97.50 232 LEU A O 1
ATOM 1823 N N . ARG A 1 233 ? 52.797 3.770 -74.898 1.00 97.94 233 ARG A N 1
ATOM 1824 C CA . ARG A 1 233 ? 52.735 2.444 -74.265 1.00 97.94 233 ARG A CA 1
ATOM 1825 C C . ARG A 1 233 ? 52.957 2.542 -72.761 1.00 97.94 233 ARG A C 1
ATOM 1827 O O . ARG A 1 233 ? 52.131 2.015 -72.025 1.00 97.94 233 ARG A O 1
ATOM 1834 N N . THR A 1 234 ? 53.985 3.266 -72.314 1.00 98.12 234 THR A N 1
ATOM 1835 C CA . THR A 1 234 ? 54.241 3.457 -70.876 1.00 98.12 234 THR A CA 1
ATOM 1836 C C . THR A 1 234 ? 53.092 4.197 -70.193 1.00 98.12 234 THR A C 1
ATOM 1838 O O . THR A 1 234 ? 52.640 3.778 -69.134 1.00 98.12 234 THR A O 1
ATOM 1841 N N . GLU A 1 235 ? 52.540 5.236 -70.828 1.00 98.00 235 GLU A N 1
ATOM 1842 C CA . GLU A 1 235 ? 51.371 5.956 -70.302 1.00 98.00 235 GLU A CA 1
ATOM 1843 C C . GLU A 1 235 ? 50.135 5.043 -70.203 1.00 98.00 235 GLU A C 1
ATOM 1845 O O . GLU A 1 235 ? 49.413 5.086 -69.209 1.00 98.00 235 GLU A O 1
ATOM 1850 N N . ASN A 1 236 ? 49.888 4.172 -71.190 1.00 97.81 236 ASN A N 1
ATOM 1851 C CA . ASN A 1 236 ? 48.791 3.201 -71.108 1.00 97.81 236 ASN A CA 1
ATOM 1852 C C . ASN A 1 236 ? 49.007 2.164 -69.996 1.00 97.81 236 ASN A C 1
ATOM 1854 O O . ASN A 1 236 ? 48.049 1.808 -69.314 1.00 97.81 236 ASN A O 1
ATOM 1858 N N . GLU A 1 237 ? 50.236 1.687 -69.793 1.00 98.06 237 GLU A N 1
ATOM 1859 C CA . GLU A 1 237 ? 50.570 0.772 -68.694 1.00 98.06 237 GLU A CA 1
ATOM 1860 C C . GLU A 1 237 ? 50.330 1.427 -67.324 1.00 98.06 237 GLU A C 1
ATOM 1862 O O . GLU A 1 237 ? 49.706 0.819 -66.450 1.00 98.06 237 GLU A O 1
ATOM 1867 N N . GLU A 1 238 ? 50.731 2.689 -67.152 1.00 98.12 238 GLU A N 1
ATOM 1868 C CA . GLU A 1 238 ? 50.462 3.469 -65.938 1.00 98.12 238 GLU A CA 1
ATOM 1869 C C . GLU A 1 238 ? 48.961 3.693 -65.715 1.00 98.12 238 GLU A C 1
ATOM 1871 O O . GLU A 1 238 ? 48.470 3.531 -64.594 1.00 98.12 238 GLU A O 1
ATOM 1876 N N . LEU A 1 239 ? 48.208 4.014 -66.774 1.00 97.94 239 LEU A N 1
ATOM 1877 C CA . LEU A 1 239 ? 46.753 4.171 -66.703 1.00 97.94 239 LEU A CA 1
ATOM 1878 C C . LEU A 1 239 ? 46.055 2.861 -66.321 1.00 97.94 239 LEU A C 1
ATOM 1880 O O . LEU A 1 239 ? 45.117 2.888 -65.522 1.00 97.94 239 LEU A O 1
ATOM 1884 N N . ILE A 1 240 ? 46.515 1.720 -66.841 1.00 98.06 240 ILE A N 1
ATOM 1885 C CA . ILE A 1 240 ? 45.995 0.399 -66.461 1.00 98.06 240 ILE A CA 1
ATOM 1886 C C . ILE A 1 240 ? 46.300 0.120 -64.987 1.00 98.06 240 ILE A C 1
ATOM 1888 O O . ILE A 1 240 ? 45.388 -0.229 -64.237 1.00 98.06 240 ILE A O 1
ATOM 1892 N N . ALA A 1 241 ? 47.539 0.339 -64.536 1.00 98.38 241 ALA A N 1
ATOM 1893 C CA . ALA A 1 241 ? 47.916 0.145 -63.137 1.00 98.38 241 ALA A CA 1
ATOM 1894 C C . ALA A 1 241 ? 47.099 1.044 -62.188 1.00 98.38 241 ALA A C 1
ATOM 1896 O O . ALA A 1 241 ? 46.607 0.587 -61.152 1.00 98.38 241 ALA A O 1
ATOM 1897 N N . ALA A 1 242 ? 46.883 2.310 -62.559 1.00 98.25 242 ALA A N 1
ATOM 1898 C CA . ALA A 1 242 ? 46.032 3.230 -61.811 1.00 98.25 242 ALA A CA 1
ATOM 1899 C C . ALA A 1 242 ? 44.565 2.766 -61.788 1.00 98.25 242 ALA A C 1
ATOM 1901 O O . ALA A 1 242 ? 43.929 2.793 -60.730 1.00 98.25 242 ALA A O 1
ATOM 1902 N N . ALA A 1 243 ? 44.034 2.289 -62.918 1.00 97.94 243 ALA A N 1
ATOM 1903 C CA . ALA A 1 243 ? 42.680 1.744 -63.005 1.00 97.94 243 ALA A CA 1
ATOM 1904 C C . ALA A 1 243 ? 42.503 0.496 -62.124 1.00 97.94 243 ALA A C 1
ATOM 1906 O O . ALA A 1 243 ? 41.476 0.355 -61.456 1.00 97.94 243 ALA A O 1
ATOM 1907 N N . GLU A 1 244 ? 43.506 -0.381 -62.053 1.00 98.31 244 GLU A N 1
ATOM 1908 C CA . GLU A 1 244 ? 43.490 -1.548 -61.167 1.00 98.31 244 GLU A CA 1
ATOM 1909 C C . GLU A 1 244 ? 43.500 -1.162 -59.682 1.00 98.31 244 GLU A C 1
ATOM 1911 O O . GLU A 1 244 ? 42.762 -1.753 -58.888 1.00 98.31 244 GLU A O 1
ATOM 1916 N N . ILE A 1 245 ? 44.303 -0.166 -59.289 1.00 98.38 245 ILE A N 1
ATOM 1917 C CA . ILE A 1 245 ? 44.326 0.349 -57.910 1.00 98.38 245 ILE A CA 1
ATOM 1918 C C . ILE A 1 245 ? 42.968 0.955 -57.546 1.00 98.38 245 ILE A C 1
ATOM 1920 O O . ILE A 1 245 ? 42.431 0.659 -56.475 1.00 98.38 245 ILE A O 1
ATOM 1924 N N . LEU A 1 246 ? 42.391 1.765 -58.440 1.00 97.88 246 LEU A N 1
ATOM 1925 C CA . LEU A 1 246 ? 41.069 2.356 -58.235 1.00 97.88 246 LEU A CA 1
ATOM 1926 C C . LEU A 1 246 ? 39.996 1.278 -58.096 1.00 97.88 246 LEU A C 1
ATOM 1928 O O . LEU A 1 246 ? 39.217 1.336 -57.150 1.00 97.88 246 LEU A O 1
ATOM 1932 N N . ARG A 1 247 ? 40.004 0.252 -58.956 1.00 98.50 247 ARG A N 1
ATOM 1933 C CA . ARG A 1 247 ? 39.066 -0.875 -58.867 1.00 98.50 247 ARG A CA 1
ATOM 1934 C C . ARG A 1 247 ? 39.172 -1.601 -57.526 1.00 98.50 247 ARG A C 1
ATOM 1936 O O . ARG A 1 247 ? 38.161 -1.770 -56.855 1.00 98.50 247 ARG A O 1
ATOM 1943 N N . LYS A 1 248 ? 40.389 -1.945 -57.085 1.00 98.44 248 LYS A N 1
ATOM 1944 C CA . LYS A 1 248 ? 40.614 -2.568 -55.766 1.00 98.44 248 LYS A CA 1
ATOM 1945 C C . LYS A 1 248 ? 40.091 -1.692 -54.630 1.00 98.44 248 LYS A C 1
ATOM 1947 O O . LYS A 1 248 ? 39.508 -2.208 -53.679 1.00 98.44 248 LYS A O 1
ATOM 1952 N N . ARG A 1 249 ? 40.285 -0.371 -54.713 1.00 98.31 249 ARG A N 1
ATOM 1953 C CA . ARG A 1 249 ? 39.783 0.560 -53.697 1.00 98.31 249 ARG A CA 1
ATOM 1954 C C . ARG A 1 249 ? 38.258 0.649 -53.707 1.00 98.31 249 ARG A C 1
ATOM 1956 O O . ARG A 1 249 ? 37.663 0.698 -52.635 1.00 98.31 249 ARG A O 1
ATOM 1963 N N . THR A 1 250 ? 37.634 0.641 -54.882 1.00 98.19 250 THR A N 1
ATOM 1964 C CA . THR A 1 250 ? 36.175 0.584 -55.023 1.00 98.19 250 THR A CA 1
ATOM 1965 C C . THR A 1 250 ? 35.620 -0.701 -54.415 1.00 98.19 250 THR A C 1
ATOM 1967 O O . THR A 1 250 ? 34.705 -0.617 -53.603 1.00 98.19 250 THR A O 1
ATOM 1970 N N . ASP A 1 251 ? 36.212 -1.861 -54.712 1.00 98.31 251 ASP A N 1
ATOM 1971 C CA . ASP A 1 251 ? 35.783 -3.153 -54.158 1.00 98.31 251 ASP A CA 1
ATOM 1972 C C . ASP A 1 251 ? 35.914 -3.192 -52.622 1.00 98.31 251 ASP A C 1
ATOM 1974 O O . ASP A 1 251 ? 35.009 -3.657 -51.930 1.00 98.31 251 ASP A O 1
ATOM 1978 N N . GLN A 1 252 ? 36.996 -2.630 -52.066 1.00 98.38 252 GLN A N 1
ATOM 1979 C CA . GLN A 1 252 ? 37.164 -2.484 -50.613 1.00 98.38 252 GLN A CA 1
ATOM 1980 C C . GLN A 1 252 ? 36.075 -1.611 -49.983 1.00 98.38 252 GLN A C 1
ATOM 1982 O O . GLN A 1 252 ? 35.467 -2.014 -48.994 1.00 98.38 252 GLN A O 1
ATOM 1987 N N . LEU A 1 253 ? 35.816 -0.431 -50.556 1.00 97.88 253 LEU A N 1
ATOM 1988 C CA . LEU A 1 253 ? 34.796 0.488 -50.045 1.00 97.88 253 LEU A CA 1
ATOM 1989 C C . LEU A 1 253 ? 33.383 -0.101 -50.165 1.00 97.88 253 LEU A C 1
ATOM 1991 O O . LEU A 1 253 ? 32.558 0.130 -49.285 1.00 97.88 253 LEU A O 1
ATOM 1995 N N . MET A 1 254 ? 33.103 -0.881 -51.215 1.00 98.19 254 MET A N 1
ATOM 1996 C CA . MET A 1 254 ? 31.837 -1.610 -51.343 1.00 98.19 254 MET A CA 1
ATOM 1997 C C . MET A 1 254 ? 31.690 -2.670 -50.246 1.00 98.19 254 MET A C 1
ATOM 1999 O O . MET A 1 254 ? 30.665 -2.694 -49.574 1.00 98.19 254 MET A O 1
ATOM 2003 N N . GLY A 1 255 ? 32.730 -3.468 -49.983 1.00 98.25 255 GLY A N 1
ATOM 2004 C CA . GLY A 1 255 ? 32.698 -4.451 -48.895 1.00 98.25 255 GLY A CA 1
ATOM 2005 C C . GLY A 1 255 ? 32.592 -3.820 -47.499 1.00 98.25 255 GLY A C 1
ATOM 2006 O O . GLY A 1 255 ? 31.936 -4.371 -46.618 1.00 98.25 255 GLY A O 1
ATOM 2007 N N . GLU A 1 256 ? 33.211 -2.657 -47.271 1.00 98.44 256 GLU A N 1
ATOM 2008 C CA . GLU A 1 256 ? 33.039 -1.884 -46.030 1.00 98.44 256 GLU A CA 1
ATOM 2009 C C . GLU A 1 256 ? 31.607 -1.354 -45.887 1.00 98.44 256 GLU A C 1
ATOM 2011 O O . GLU A 1 256 ? 31.025 -1.444 -44.806 1.00 98.44 256 GLU A O 1
ATOM 2016 N N . LYS A 1 257 ? 31.022 -0.850 -46.979 1.00 97.81 257 LYS A N 1
ATOM 2017 C CA . LYS A 1 257 ? 29.636 -0.378 -47.009 1.00 97.81 257 LYS A CA 1
ATOM 2018 C C . LYS A 1 257 ? 28.657 -1.501 -46.657 1.00 97.81 257 LYS A C 1
ATOM 2020 O O . LYS A 1 257 ? 27.839 -1.309 -45.765 1.00 97.81 257 LYS A O 1
ATOM 2025 N N . GLU A 1 258 ? 28.770 -2.663 -47.296 1.00 98.50 258 GLU A N 1
ATOM 2026 C CA . GLU A 1 258 ? 27.887 -3.813 -47.040 1.00 98.50 258 GLU A CA 1
ATOM 2027 C C . GLU A 1 258 ? 27.971 -4.291 -45.582 1.00 98.50 258 GLU A C 1
ATOM 2029 O O . GLU A 1 258 ? 26.952 -4.577 -44.957 1.00 98.50 258 GLU A O 1
ATOM 2034 N N . LYS A 1 259 ? 29.177 -4.311 -44.995 1.00 98.44 259 LYS A N 1
ATOM 2035 C CA . LYS A 1 259 ? 29.361 -4.644 -43.571 1.00 98.44 259 LYS A CA 1
ATOM 2036 C C . LYS A 1 259 ? 28.683 -3.637 -42.648 1.00 98.44 259 LYS A C 1
ATOM 2038 O O . LYS A 1 259 ? 28.042 -4.035 -41.679 1.00 98.44 259 LYS A O 1
ATOM 2043 N N . LEU A 1 260 ? 28.828 -2.342 -42.930 1.00 98.25 260 LEU A N 1
ATOM 2044 C CA . LEU A 1 260 ? 28.177 -1.296 -42.142 1.00 98.25 260 LEU A CA 1
ATOM 2045 C C . LEU A 1 260 ? 26.653 -1.359 -42.274 1.00 98.25 260 LEU A C 1
ATOM 2047 O O . LEU A 1 260 ? 25.961 -1.194 -41.274 1.00 98.25 260 LEU A O 1
ATOM 2051 N N . GLU A 1 261 ? 26.131 -1.642 -43.467 1.00 98.31 261 GLU A N 1
ATOM 2052 C CA . GLU A 1 261 ? 24.695 -1.843 -43.692 1.00 98.31 261 GLU A CA 1
ATOM 2053 C C . GLU A 1 261 ? 24.168 -3.062 -42.916 1.00 98.31 261 GLU A C 1
ATOM 2055 O O . GLU A 1 261 ? 23.160 -2.937 -42.220 1.00 98.31 261 GLU A O 1
ATOM 2060 N N . SER A 1 262 ? 24.888 -4.192 -42.930 1.00 98.50 262 SER A N 1
ATOM 2061 C CA . SER A 1 262 ? 24.552 -5.377 -42.119 1.00 98.50 262 SER A CA 1
ATOM 2062 C C . SER A 1 262 ? 24.525 -5.054 -40.624 1.00 98.50 262 SER A C 1
ATOM 2064 O O . SER A 1 262 ? 23.561 -5.382 -39.937 1.00 98.50 262 SER A O 1
ATOM 2066 N N . HIS A 1 263 ? 25.538 -4.347 -40.113 1.00 98.50 263 HIS A N 1
ATOM 2067 C CA . HIS A 1 263 ? 25.588 -3.959 -38.701 1.00 98.50 263 HIS A CA 1
ATOM 2068 C C . HIS A 1 263 ? 24.488 -2.970 -38.303 1.00 98.50 263 HIS A C 1
ATOM 2070 O O . HIS A 1 263 ? 24.006 -3.011 -37.171 1.00 98.50 263 HIS A O 1
ATOM 2076 N N . ILE A 1 264 ? 24.080 -2.067 -39.199 1.00 98.44 264 ILE A N 1
ATOM 2077 C CA . ILE A 1 264 ? 22.947 -1.169 -38.942 1.00 98.44 264 ILE A CA 1
ATOM 2078 C C . ILE A 1 264 ? 21.656 -1.980 -38.799 1.00 98.44 264 ILE A C 1
ATOM 2080 O O . ILE A 1 264 ? 20.895 -1.731 -37.863 1.00 98.44 264 ILE A O 1
ATOM 2084 N N . GLU A 1 265 ? 21.425 -2.962 -39.671 1.00 98.62 265 GLU A N 1
ATOM 2085 C CA . GLU A 1 265 ? 20.215 -3.788 -39.615 1.00 98.62 265 GLU A CA 1
ATOM 2086 C C . GLU A 1 265 ? 20.211 -4.730 -38.397 1.00 98.62 265 GLU A C 1
ATOM 2088 O O . GLU A 1 265 ? 19.204 -4.832 -37.698 1.00 98.62 265 GLU A O 1
ATOM 2093 N N . GLU A 1 266 ? 21.349 -5.344 -38.057 1.00 98.44 266 GLU A N 1
ATOM 2094 C CA . GLU A 1 266 ? 21.509 -6.141 -36.830 1.00 98.44 266 GLU A CA 1
ATOM 2095 C C . GLU A 1 266 ? 21.198 -5.314 -35.577 1.00 98.44 266 GLU A C 1
ATOM 2097 O O . GLU A 1 266 ? 20.391 -5.722 -34.740 1.00 98.44 266 GLU A O 1
ATOM 2102 N N . ASN A 1 267 ? 21.783 -4.117 -35.464 1.00 98.12 267 ASN A N 1
ATOM 2103 C CA . ASN A 1 267 ? 21.526 -3.230 -34.331 1.00 98.12 267 ASN A CA 1
ATOM 2104 C C . ASN A 1 267 ? 20.058 -2.810 -34.270 1.00 98.12 267 ASN A C 1
ATOM 2106 O O . ASN A 1 267 ? 19.474 -2.770 -33.189 1.00 98.12 267 ASN A O 1
ATOM 2110 N N . ARG A 1 268 ? 19.435 -2.531 -35.419 1.00 98.56 268 ARG A N 1
ATOM 2111 C CA . ARG A 1 268 ? 18.005 -2.219 -35.488 1.00 98.56 268 ARG A CA 1
ATOM 2112 C C . ARG A 1 268 ? 17.157 -3.369 -34.944 1.00 98.56 268 ARG A C 1
ATOM 2114 O O . ARG A 1 268 ? 16.268 -3.121 -34.131 1.00 98.56 268 ARG A O 1
ATOM 2121 N N . HIS A 1 269 ? 17.459 -4.608 -35.329 1.00 98.56 269 HIS A N 1
ATOM 2122 C CA . HIS A 1 269 ? 16.773 -5.786 -34.801 1.00 98.56 269 HIS A CA 1
ATOM 2123 C C . HIS A 1 269 ? 16.947 -5.941 -33.286 1.00 98.56 269 HIS A C 1
ATOM 2125 O O . HIS A 1 269 ? 15.968 -6.229 -32.594 1.00 98.56 269 HIS A O 1
ATOM 2131 N N . VAL A 1 270 ? 18.156 -5.713 -32.762 1.00 98.38 270 VAL A N 1
ATOM 2132 C CA . VAL A 1 270 ? 18.422 -5.745 -31.313 1.00 98.38 270 VAL A CA 1
ATOM 2133 C C . VAL A 1 270 ? 17.609 -4.671 -30.588 1.00 98.38 270 VAL A C 1
ATOM 2135 O O . VAL A 1 270 ? 16.898 -4.990 -29.637 1.00 98.38 270 VAL A O 1
ATOM 2138 N N . TYR A 1 271 ? 17.620 -3.427 -31.075 1.00 98.44 271 TYR A N 1
ATOM 2139 C CA . TYR A 1 271 ? 16.842 -2.339 -30.477 1.00 98.44 271 TYR A CA 1
ATOM 2140 C C . TYR A 1 271 ? 15.334 -2.614 -30.486 1.00 98.44 271 TYR A C 1
ATOM 2142 O O . TYR A 1 271 ? 14.645 -2.337 -29.502 1.00 98.44 271 TYR A O 1
ATOM 2150 N N . ASP A 1 272 ? 14.801 -3.174 -31.574 1.00 98.50 272 ASP A N 1
ATOM 2151 C CA . ASP A 1 272 ? 13.385 -3.531 -31.652 1.00 98.50 272 ASP A CA 1
ATOM 2152 C C . ASP A 1 272 ? 13.025 -4.673 -30.687 1.00 98.50 272 ASP A C 1
ATOM 2154 O O . ASP A 1 272 ? 11.945 -4.647 -30.086 1.00 98.50 272 ASP A O 1
ATOM 2158 N N . ALA A 1 273 ? 13.922 -5.642 -30.487 1.00 98.31 273 ALA A N 1
ATOM 2159 C CA . ALA A 1 273 ? 13.746 -6.718 -29.513 1.00 98.31 273 ALA A CA 1
ATOM 2160 C C . ALA A 1 273 ? 13.784 -6.199 -28.065 1.00 98.31 273 ALA A C 1
ATOM 2162 O O . ALA A 1 273 ? 12.876 -6.493 -27.285 1.00 98.31 273 ALA A O 1
ATOM 2163 N N . GLU A 1 274 ? 14.767 -5.366 -27.715 1.00 98.38 274 GLU A N 1
ATOM 2164 C CA . GLU A 1 274 ? 14.867 -4.733 -26.392 1.00 98.38 274 GLU A CA 1
ATOM 2165 C C . GLU A 1 274 ? 13.641 -3.868 -26.090 1.00 98.38 274 GLU A C 1
ATOM 2167 O O . GLU A 1 274 ? 13.066 -3.931 -25.002 1.00 98.38 274 GLU A O 1
ATOM 2172 N N . LYS A 1 275 ? 13.173 -3.096 -27.078 1.00 98.44 275 LYS A N 1
ATOM 2173 C CA . LYS A 1 275 ? 11.964 -2.278 -26.946 1.00 98.44 275 LYS A CA 1
ATOM 2174 C C . LYS A 1 275 ? 10.725 -3.125 -26.655 1.00 98.44 275 LYS A C 1
ATOM 2176 O O . LYS A 1 275 ? 9.869 -2.682 -25.888 1.00 98.44 275 LYS A O 1
ATOM 2181 N N . ARG A 1 276 ? 10.599 -4.308 -27.266 1.00 98.62 276 ARG A N 1
ATOM 2182 C CA . ARG A 1 276 ? 9.505 -5.251 -26.973 1.00 98.62 276 ARG A CA 1
ATOM 2183 C C . ARG A 1 276 ? 9.628 -5.800 -25.555 1.00 98.62 276 ARG A C 1
ATOM 218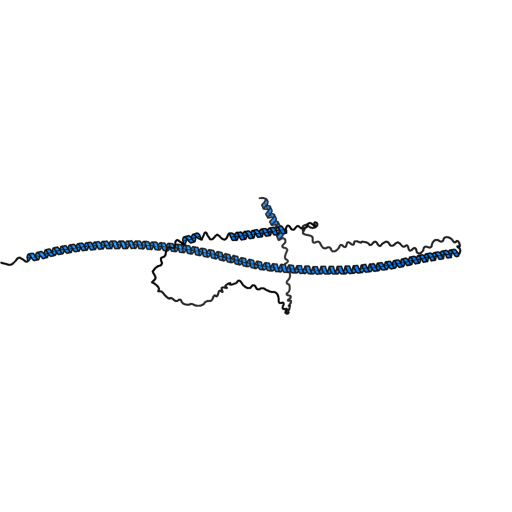5 O O . ARG A 1 276 ? 8.686 -5.648 -24.787 1.00 98.62 276 ARG A O 1
ATOM 2192 N N . LEU A 1 277 ? 10.809 -6.284 -25.172 1.00 98.50 277 LEU A N 1
ATOM 2193 C CA . LEU A 1 277 ? 11.068 -6.801 -23.826 1.00 98.50 277 LEU A CA 1
ATOM 2194 C C . LEU A 1 277 ? 10.756 -5.762 -22.740 1.00 98.50 277 LEU A C 1
ATOM 2196 O O . LEU A 1 277 ? 10.101 -6.074 -21.749 1.00 98.50 277 LEU A O 1
ATOM 2200 N N . HIS A 1 278 ? 11.162 -4.506 -22.935 1.00 98.38 278 HIS A N 1
ATOM 2201 C CA . HIS A 1 278 ? 10.848 -3.431 -21.995 1.00 98.38 278 HIS A CA 1
ATOM 2202 C C . HIS A 1 278 ? 9.348 -3.129 -21.906 1.00 98.38 278 HIS A C 1
ATOM 2204 O O . HIS A 1 278 ? 8.852 -2.844 -20.817 1.00 98.38 278 HIS A O 1
ATOM 2210 N N . LYS A 1 279 ? 8.612 -3.195 -23.021 1.00 98.56 279 LYS A N 1
ATOM 2211 C CA . LYS A 1 279 ? 7.151 -3.032 -23.010 1.00 98.56 279 LYS A CA 1
ATOM 2212 C C . LYS A 1 279 ? 6.462 -4.171 -22.264 1.00 98.56 279 LYS A C 1
ATOM 2214 O O . LYS A 1 279 ? 5.560 -3.899 -21.473 1.00 98.56 279 LYS A O 1
ATOM 2219 N N . ASP A 1 280 ? 6.906 -5.403 -22.478 1.00 98.44 280 ASP A N 1
ATOM 2220 C CA . ASP A 1 280 ? 6.347 -6.584 -21.818 1.00 98.44 280 ASP A CA 1
ATOM 2221 C C . ASP A 1 280 ? 6.610 -6.532 -20.308 1.00 98.44 280 ASP A C 1
ATOM 2223 O O . ASP A 1 280 ? 5.674 -6.659 -19.518 1.00 98.44 280 ASP A O 1
ATOM 2227 N N . ALA A 1 281 ? 7.840 -6.195 -19.905 1.00 98.56 281 ALA A N 1
ATOM 2228 C CA . ALA A 1 281 ? 8.200 -5.993 -18.502 1.00 98.56 281 ALA A CA 1
ATOM 2229 C C . ALA A 1 281 ? 7.376 -4.871 -17.842 1.00 98.56 281 ALA A C 1
ATOM 2231 O O . ALA A 1 281 ? 6.903 -5.018 -16.715 1.00 98.56 281 ALA A O 1
ATOM 2232 N N . MET A 1 282 ? 7.152 -3.751 -18.540 1.00 98.31 282 MET A N 1
ATOM 2233 C CA . MET A 1 282 ? 6.283 -2.677 -18.042 1.00 98.31 282 MET A CA 1
ATOM 2234 C C . MET A 1 282 ? 4.826 -3.134 -17.897 1.00 98.31 282 MET A C 1
ATOM 2236 O O . MET A 1 282 ? 4.170 -2.778 -16.919 1.00 98.31 282 MET A O 1
ATOM 2240 N N . SER A 1 283 ? 4.315 -3.931 -18.838 1.00 98.56 283 SER A N 1
ATOM 2241 C CA . SER A 1 283 ? 2.962 -4.495 -18.765 1.00 98.56 283 SER A CA 1
ATOM 2242 C C . SER A 1 283 ? 2.803 -5.442 -17.573 1.00 98.56 283 SER A C 1
ATOM 2244 O O . SER A 1 283 ? 1.832 -5.335 -16.823 1.00 98.56 283 SER A O 1
ATOM 2246 N N . GLU A 1 284 ? 3.785 -6.311 -17.334 1.00 98.62 284 GLU A N 1
ATOM 2247 C CA . GLU A 1 284 ? 3.818 -7.211 -16.178 1.00 98.62 284 GLU A CA 1
ATOM 2248 C C . GLU A 1 284 ? 3.838 -6.435 -14.855 1.00 98.62 284 GLU A C 1
ATOM 2250 O O . GLU A 1 284 ? 3.006 -6.681 -13.980 1.00 98.62 284 GLU A O 1
ATOM 2255 N N . LYS A 1 285 ? 4.697 -5.413 -14.738 1.00 98.56 285 LYS A N 1
ATOM 2256 C CA . LYS A 1 285 ? 4.721 -4.542 -13.551 1.00 98.56 285 LYS A CA 1
ATOM 2257 C C . LYS A 1 285 ? 3.422 -3.779 -13.340 1.00 98.56 285 LYS A C 1
ATOM 2259 O O . LYS A 1 285 ? 2.995 -3.628 -12.197 1.00 98.56 285 LYS A O 1
ATOM 2264 N N . ASN A 1 286 ? 2.746 -3.356 -14.403 1.00 98.44 286 ASN A N 1
ATOM 2265 C CA . ASN A 1 286 ? 1.427 -2.739 -14.280 1.00 98.44 286 ASN A CA 1
ATOM 2266 C C . ASN A 1 286 ? 0.370 -3.726 -13.757 1.00 98.44 286 ASN A C 1
ATOM 2268 O O . ASN A 1 286 ? -0.464 -3.334 -12.941 1.00 98.44 286 ASN A O 1
ATOM 2272 N N . ARG A 1 287 ? 0.423 -5.003 -14.161 1.00 98.69 287 ARG A N 1
ATOM 2273 C CA . ARG A 1 287 ? -0.466 -6.055 -13.629 1.00 98.69 287 ARG A CA 1
ATOM 2274 C C . ARG A 1 287 ? -0.190 -6.345 -12.153 1.00 98.69 287 ARG A C 1
ATOM 2276 O O . ARG A 1 287 ? -1.134 -6.420 -11.368 1.00 98.69 287 ARG A O 1
ATOM 2283 N N . GLU A 1 288 ? 1.080 -6.453 -11.759 1.00 98.56 288 GLU A N 1
ATOM 2284 C CA . GLU A 1 288 ? 1.469 -6.608 -10.348 1.00 98.56 288 GLU A CA 1
ATOM 2285 C C . GLU A 1 288 ? 0.979 -5.425 -9.499 1.00 98.56 288 GLU A C 1
ATOM 2287 O O . GLU A 1 288 ? 0.379 -5.625 -8.442 1.00 98.56 288 GLU A O 1
ATOM 2292 N N . LEU A 1 289 ? 1.186 -4.191 -9.976 1.00 98.00 289 LEU A N 1
ATOM 2293 C CA . LEU A 1 289 ? 0.717 -2.980 -9.299 1.00 98.00 289 LEU A CA 1
ATOM 2294 C C . LEU A 1 289 ? -0.805 -2.963 -9.146 1.00 98.00 289 LEU A C 1
ATOM 2296 O O . LEU A 1 289 ? -1.298 -2.565 -8.094 1.00 98.00 289 LEU A O 1
ATOM 2300 N N . PHE A 1 290 ? -1.546 -3.392 -10.168 1.00 98.75 290 PHE A N 1
ATOM 2301 C CA . PHE A 1 290 ? -3.000 -3.492 -10.095 1.00 98.75 290 PHE A CA 1
ATOM 2302 C C . PHE A 1 290 ? -3.446 -4.520 -9.046 1.00 98.75 290 PHE A C 1
ATOM 2304 O O . PHE A 1 290 ? -4.243 -4.185 -8.174 1.00 98.75 290 PHE A O 1
ATOM 2311 N N . SER A 1 291 ? -2.862 -5.724 -9.045 1.00 98.62 291 SER A N 1
ATOM 2312 C CA . SER A 1 291 ? -3.183 -6.751 -8.041 1.00 98.62 291 SER A CA 1
ATOM 2313 C C . SER A 1 291 ? -2.853 -6.303 -6.611 1.00 98.62 291 SER A C 1
ATOM 2315 O O . SER A 1 291 ? -3.586 -6.612 -5.671 1.00 98.62 291 SER A O 1
ATOM 2317 N N . LEU A 1 292 ? -1.756 -5.563 -6.421 1.00 98.31 292 LEU A N 1
ATOM 2318 C CA . LEU A 1 292 ? -1.404 -5.010 -5.112 1.00 98.31 292 LEU A CA 1
ATOM 2319 C C . LEU A 1 292 ? -2.384 -3.925 -4.659 1.00 98.31 292 LEU A C 1
ATOM 2321 O O . LEU A 1 292 ? -2.727 -3.896 -3.479 1.00 98.31 292 LEU A O 1
ATOM 2325 N N . LYS A 1 293 ? -2.859 -3.069 -5.573 1.00 98.56 293 LYS A N 1
ATOM 2326 C CA . LYS A 1 293 ? -3.892 -2.067 -5.267 1.00 98.56 293 LYS A CA 1
ATOM 2327 C C . LYS A 1 293 ? -5.204 -2.717 -4.846 1.00 98.56 293 LYS A C 1
ATOM 2329 O O . LYS A 1 293 ? -5.740 -2.339 -3.817 1.00 98.56 293 LYS A O 1
ATOM 2334 N N . GLU A 1 294 ? -5.651 -3.744 -5.560 1.00 98.69 294 GLU A N 1
ATOM 2335 C CA . GLU A 1 294 ? -6.868 -4.489 -5.212 1.00 98.69 294 GLU A CA 1
ATOM 2336 C C . GLU A 1 294 ? -6.765 -5.128 -3.815 1.00 98.69 294 GLU A C 1
ATOM 2338 O O . GLU A 1 294 ? -7.682 -5.037 -3.000 1.00 98.69 294 GLU A O 1
ATOM 2343 N N . LYS A 1 295 ? -5.610 -5.723 -3.482 1.00 98.69 295 LYS A N 1
ATOM 2344 C CA . LYS A 1 295 ? -5.361 -6.263 -2.133 1.00 98.69 295 LYS A CA 1
ATOM 2345 C C . LYS A 1 295 ? -5.355 -5.173 -1.063 1.00 98.69 295 LYS A C 1
ATOM 2347 O O . LYS A 1 295 ? -5.849 -5.406 0.037 1.00 98.69 295 LYS A O 1
ATOM 2352 N N . MET A 1 296 ? -4.773 -4.014 -1.365 1.00 98.31 296 MET A N 1
ATOM 2353 C CA . MET A 1 296 ? -4.743 -2.868 -0.459 1.00 98.31 296 MET A CA 1
ATOM 2354 C C . MET A 1 296 ? -6.163 -2.357 -0.189 1.00 98.31 296 MET A C 1
ATOM 2356 O O . MET A 1 296 ? -6.552 -2.278 0.973 1.00 98.31 296 MET A O 1
ATOM 2360 N N . GLU A 1 297 ? -6.955 -2.129 -1.238 1.00 98.56 297 GLU A N 1
ATOM 2361 C CA . GLU A 1 297 ? -8.361 -1.711 -1.146 1.00 98.56 297 GLU A CA 1
ATOM 2362 C C . GLU A 1 297 ? -9.191 -2.725 -0.340 1.00 98.56 297 GLU A C 1
ATOM 2364 O O . GLU A 1 297 ? -9.883 -2.353 0.608 1.00 98.56 297 GLU A O 1
ATOM 2369 N N . GLY A 1 298 ? -9.034 -4.028 -0.601 1.00 98.12 298 GLY A N 1
ATOM 2370 C CA . GLY A 1 298 ? -9.731 -5.068 0.162 1.00 98.12 298 GLY A CA 1
ATOM 2371 C C . GLY A 1 298 ? -9.357 -5.113 1.653 1.00 98.12 298 GLY A C 1
ATOM 2372 O O . GLY A 1 298 ? -10.195 -5.429 2.502 1.00 98.12 298 GLY A O 1
ATOM 2373 N N . MET A 1 299 ? -8.110 -4.792 2.011 1.00 98.31 299 MET A N 1
ATOM 2374 C CA . MET A 1 299 ? -7.688 -4.696 3.415 1.00 98.31 299 MET A CA 1
ATOM 2375 C C . MET A 1 299 ? -8.198 -3.413 4.082 1.00 98.31 299 MET A C 1
ATOM 2377 O O . MET A 1 299 ? -8.594 -3.456 5.250 1.00 98.31 299 MET A O 1
ATOM 2381 N N . GLU A 1 300 ? -8.244 -2.297 3.353 1.00 98.31 300 GLU A N 1
ATOM 2382 C CA . GLU A 1 300 ? -8.820 -1.033 3.822 1.00 98.31 300 GLU A CA 1
ATOM 2383 C C . GLU A 1 300 ? -10.323 -1.170 4.112 1.00 98.31 300 GLU A C 1
ATOM 2385 O O . GLU A 1 300 ? -10.782 -0.750 5.179 1.00 98.31 300 GLU A O 1
ATOM 2390 N N . GLU A 1 301 ? -11.081 -1.840 3.239 1.00 98.62 301 GLU A N 1
ATOM 2391 C CA . GLU A 1 301 ? -12.508 -2.119 3.452 1.00 98.62 301 GLU A CA 1
ATOM 2392 C C . GLU A 1 301 ? -12.753 -2.977 4.703 1.00 98.62 301 GLU A C 1
ATOM 2394 O O . GLU A 1 301 ? -13.618 -2.661 5.529 1.00 98.62 301 GLU A O 1
ATOM 2399 N N . ARG A 1 302 ? -11.961 -4.043 4.897 1.00 98.56 302 ARG A N 1
ATOM 2400 C CA . ARG A 1 302 ? -12.041 -4.895 6.099 1.00 98.56 302 ARG A CA 1
ATOM 2401 C C . ARG A 1 302 ? -11.723 -4.113 7.367 1.00 98.56 302 ARG A C 1
ATOM 2403 O O . ARG A 1 302 ? -12.412 -4.275 8.378 1.00 98.56 302 ARG A O 1
ATOM 2410 N N . LEU A 1 303 ? -10.696 -3.265 7.323 1.00 98.50 303 LEU A N 1
ATOM 2411 C CA . LEU A 1 303 ? -10.319 -2.420 8.451 1.00 98.50 303 LEU A CA 1
ATOM 2412 C C . LEU A 1 303 ? -11.441 -1.432 8.793 1.00 98.50 303 LEU A C 1
ATOM 2414 O O . LEU A 1 303 ? -11.821 -1.326 9.960 1.00 98.50 303 LEU A O 1
ATOM 2418 N N . ALA A 1 304 ? -12.026 -0.775 7.788 1.00 98.62 304 ALA A N 1
ATOM 2419 C CA . ALA A 1 304 ? -13.149 0.141 7.968 1.00 98.62 304 ALA A CA 1
ATOM 2420 C C . ALA A 1 304 ? -14.375 -0.563 8.580 1.00 98.62 304 ALA A C 1
ATOM 2422 O O . ALA A 1 304 ? -14.977 -0.055 9.532 1.00 98.62 304 ALA A O 1
ATOM 2423 N N . ALA A 1 305 ? -14.706 -1.766 8.100 1.00 98.56 305 ALA A N 1
ATOM 2424 C CA . ALA A 1 305 ? -15.792 -2.575 8.652 1.00 98.56 305 ALA A CA 1
ATOM 2425 C C . ALA A 1 305 ? -15.531 -2.977 10.115 1.00 98.56 305 ALA A C 1
ATOM 2427 O O . ALA A 1 305 ? -16.429 -2.881 10.957 1.00 98.56 305 ALA A O 1
ATOM 2428 N N . ASN A 1 306 ? -14.303 -3.384 10.448 1.00 98.62 306 ASN A N 1
ATOM 2429 C CA . ASN A 1 306 ? -13.925 -3.737 11.817 1.00 98.62 306 ASN A CA 1
ATOM 2430 C C . ASN A 1 306 ? -13.962 -2.525 12.756 1.00 98.62 306 ASN A C 1
ATOM 2432 O O . ASN A 1 306 ? -14.508 -2.633 13.854 1.00 98.62 306 ASN A O 1
ATOM 2436 N N . MET A 1 307 ? -13.482 -1.355 12.322 1.00 98.56 307 MET A N 1
ATOM 2437 C CA . MET A 1 307 ? -13.607 -0.115 13.100 1.00 98.56 307 MET A CA 1
ATOM 2438 C C . MET A 1 307 ? -15.071 0.239 13.378 1.00 98.56 307 MET A C 1
ATOM 2440 O O . MET A 1 307 ? -15.408 0.653 14.487 1.00 98.56 307 MET A O 1
ATOM 2444 N N . GLN A 1 308 ? -15.962 0.046 12.403 1.00 98.75 308 GLN A N 1
ATOM 2445 C CA . GLN A 1 308 ? -17.387 0.293 12.605 1.00 98.75 308 GLN A CA 1
ATOM 2446 C C . GLN A 1 308 ? -18.003 -0.682 13.618 1.00 98.75 308 GLN A C 1
ATOM 2448 O O . GLN A 1 308 ? -18.783 -0.255 14.470 1.00 98.75 308 GLN A O 1
ATOM 2453 N N . LYS A 1 309 ? -17.628 -1.970 13.576 1.00 98.81 309 LYS A N 1
ATOM 2454 C CA . LYS A 1 309 ? -18.051 -2.963 14.581 1.00 98.81 309 LYS A CA 1
ATOM 2455 C C . LYS A 1 309 ? -17.588 -2.577 15.987 1.00 98.81 309 LYS A C 1
ATOM 2457 O O . LYS A 1 309 ? -18.387 -2.651 16.917 1.00 98.81 309 LYS A O 1
ATOM 2462 N N . VAL A 1 310 ? -16.341 -2.123 16.133 1.00 98.56 310 VAL A N 1
ATOM 2463 C CA . VAL A 1 310 ? -15.804 -1.639 17.417 1.00 98.56 310 VAL A CA 1
ATOM 2464 C C . VAL A 1 310 ? -16.623 -0.453 17.926 1.00 98.56 310 VAL A C 1
ATOM 2466 O O . VAL A 1 310 ? -17.134 -0.523 19.036 1.00 98.56 310 VAL A O 1
ATOM 2469 N N . ARG A 1 311 ? -16.891 0.559 17.091 1.00 98.69 311 ARG A N 1
ATOM 2470 C CA . ARG A 1 311 ? -17.710 1.729 17.476 1.00 98.69 311 ARG A CA 1
ATOM 2471 C C . ARG A 1 311 ? -19.152 1.394 17.854 1.00 98.69 311 ARG A C 1
ATOM 2473 O O . ARG A 1 311 ? -19.780 2.111 18.632 1.00 98.69 311 ARG A O 1
ATOM 2480 N N . VAL A 1 312 ? -19.747 0.375 17.233 1.00 98.75 312 VAL A N 1
ATOM 2481 C CA . VAL A 1 312 ? -21.083 -0.109 17.621 1.00 98.75 312 VAL A CA 1
ATOM 2482 C C . VAL A 1 312 ? -21.000 -0.778 18.990 1.00 98.75 312 VAL A C 1
ATOM 2484 O O . VAL A 1 312 ? -21.758 -0.412 19.883 1.00 98.75 312 VAL A O 1
ATOM 2487 N N . ARG A 1 313 ? -20.028 -1.675 19.183 1.00 98.69 313 ARG A N 1
ATOM 2488 C CA . ARG A 1 313 ? -19.817 -2.381 20.451 1.00 98.69 313 ARG A CA 1
ATOM 2489 C C . ARG A 1 313 ? -19.472 -1.435 21.605 1.00 98.69 313 ARG A C 1
ATOM 2491 O O . ARG A 1 313 ? -19.961 -1.642 22.706 1.00 98.69 313 ARG A O 1
ATOM 2498 N N . GLU A 1 314 ? -18.676 -0.396 21.364 1.00 98.19 314 GLU A N 1
ATOM 2499 C CA . GLU A 1 314 ? -18.362 0.647 22.350 1.00 98.19 314 GLU A CA 1
ATOM 2500 C C . GLU A 1 314 ? -19.635 1.351 22.828 1.00 98.19 314 GLU A C 1
ATOM 2502 O O . GLU A 1 314 ? -19.916 1.344 24.022 1.00 98.19 314 GLU A O 1
ATOM 2507 N N . ARG A 1 315 ? -20.477 1.834 21.904 1.00 98.56 315 ARG A N 1
ATOM 2508 C CA . ARG A 1 315 ? -21.763 2.470 22.249 1.00 98.56 315 ARG A CA 1
ATOM 2509 C C . ARG A 1 315 ? -22.719 1.526 22.982 1.00 98.56 315 ARG A C 1
ATOM 2511 O O . ARG A 1 315 ? -23.440 1.952 23.882 1.00 98.56 315 ARG A O 1
ATOM 2518 N N . GLU A 1 316 ? -22.750 0.248 22.605 1.00 98.56 316 GLU A N 1
ATOM 2519 C CA . GLU A 1 316 ? -23.550 -0.765 23.305 1.00 98.56 316 GLU A CA 1
ATOM 2520 C C . GLU A 1 316 ? -23.063 -0.988 24.742 1.00 98.56 316 GLU A C 1
ATOM 2522 O O . GLU A 1 316 ? -23.878 -1.080 25.662 1.00 98.56 316 GLU A O 1
ATOM 2527 N N . LEU A 1 317 ? -21.745 -1.071 24.947 1.00 98.62 317 LEU A N 1
ATOM 2528 C CA . LEU A 1 317 ? -21.147 -1.239 26.271 1.00 98.62 317 LEU A CA 1
ATOM 2529 C C . LEU A 1 317 ? -21.332 0.007 27.143 1.00 98.62 317 LEU A C 1
ATOM 2531 O O . LEU A 1 317 ? -21.648 -0.135 28.323 1.00 98.62 317 LEU A O 1
ATOM 2535 N N . GLU A 1 318 ? -21.204 1.204 26.573 1.00 98.19 318 GLU A N 1
ATOM 2536 C CA . GLU A 1 318 ? -21.482 2.471 27.258 1.00 98.19 318 GLU A CA 1
ATOM 2537 C C . GLU A 1 318 ? -22.938 2.544 27.736 1.00 98.19 318 GLU A C 1
ATOM 2539 O O . GLU A 1 318 ? -23.179 2.819 28.911 1.00 98.19 318 GLU A O 1
ATOM 2544 N N . ASN A 1 319 ? -23.903 2.208 26.873 1.00 98.69 319 ASN A N 1
ATOM 2545 C CA . ASN A 1 319 ? -25.322 2.176 27.238 1.00 98.69 319 ASN A CA 1
ATOM 2546 C C . ASN A 1 319 ? -25.599 1.142 28.348 1.00 98.69 319 ASN A C 1
ATOM 2548 O O . ASN A 1 319 ? -26.240 1.451 29.351 1.00 98.69 319 ASN A O 1
ATOM 2552 N N . ARG A 1 320 ? -25.048 -0.077 28.236 1.00 98.62 320 ARG A N 1
ATOM 2553 C CA . ARG A 1 320 ? -25.170 -1.092 29.302 1.00 98.62 320 ARG A CA 1
ATOM 2554 C C . ARG A 1 320 ? -24.588 -0.605 30.628 1.00 98.62 320 ARG A C 1
ATOM 2556 O O . ARG A 1 320 ? -25.192 -0.830 31.674 1.00 98.62 320 ARG A O 1
ATOM 2563 N N . LEU A 1 321 ? -23.435 0.062 30.594 1.00 98.56 321 LEU A N 1
ATOM 2564 C CA . LEU A 1 321 ? -22.810 0.627 31.786 1.00 98.56 321 LEU A CA 1
ATOM 2565 C C . LEU A 1 321 ? -23.684 1.723 32.413 1.00 98.56 321 LEU A C 1
ATOM 2567 O O . LEU A 1 321 ? -23.802 1.785 33.637 1.00 98.56 321 LEU A O 1
ATOM 2571 N N . GLU A 1 322 ? -24.300 2.575 31.595 1.00 98.56 322 GLU A N 1
ATOM 2572 C CA . GLU A 1 322 ? -25.224 3.617 32.048 1.00 98.56 322 GLU A CA 1
ATOM 2573 C C . GLU A 1 322 ? -26.471 3.021 32.720 1.00 98.56 322 GLU A C 1
ATOM 2575 O O . GLU A 1 322 ? -26.809 3.421 33.838 1.00 98.56 322 GLU A O 1
ATOM 2580 N N . LEU A 1 323 ? -27.091 2.001 32.114 1.00 98.38 323 LEU A N 1
ATOM 2581 C CA . LEU A 1 323 ? -28.237 1.290 32.695 1.00 98.38 323 LEU A CA 1
ATOM 2582 C C . LEU A 1 323 ? -27.896 0.671 34.056 1.00 98.38 323 LEU A C 1
ATOM 2584 O O . LEU A 1 323 ? -28.601 0.918 35.033 1.00 98.38 323 LEU A O 1
ATOM 2588 N N . VAL A 1 324 ? -26.772 -0.047 34.161 1.00 98.44 324 VAL A N 1
ATOM 2589 C CA . VAL A 1 324 ? -26.331 -0.659 35.429 1.00 98.44 324 VAL A CA 1
ATOM 2590 C C . VAL A 1 324 ? -26.077 0.402 36.507 1.00 98.44 324 VAL A C 1
ATOM 2592 O O . VAL A 1 324 ? -26.420 0.198 37.675 1.00 98.44 324 VAL A O 1
ATOM 2595 N N . LYS A 1 325 ? -25.519 1.567 36.145 1.00 98.69 325 LYS A N 1
ATOM 2596 C CA . LYS A 1 325 ? -25.347 2.692 37.083 1.00 98.69 325 LYS A CA 1
ATOM 2597 C C . LYS A 1 325 ? -26.693 3.223 37.582 1.00 98.69 325 LYS A C 1
ATOM 2599 O O . LYS A 1 325 ? -26.838 3.472 38.783 1.00 98.69 325 LYS A O 1
ATOM 2604 N N . MET A 1 326 ? -27.674 3.383 36.694 1.00 98.56 326 MET A N 1
ATOM 2605 C CA . MET A 1 326 ? -29.022 3.826 37.064 1.00 98.56 326 MET A CA 1
ATOM 2606 C C . MET A 1 326 ? -29.733 2.810 37.965 1.00 98.56 326 MET A C 1
ATOM 2608 O O . MET A 1 326 ? -30.297 3.198 38.989 1.00 98.56 326 MET A O 1
ATOM 2612 N N . GLU A 1 327 ? -29.663 1.521 37.632 1.00 98.44 327 GLU A N 1
ATOM 2613 C CA . GLU A 1 327 ? -30.242 0.428 38.420 1.00 98.44 327 GLU A CA 1
ATOM 2614 C C . GLU A 1 327 ? -29.614 0.337 39.812 1.00 98.44 327 GLU A C 1
ATOM 2616 O O . GLU A 1 327 ? -30.329 0.310 40.814 1.00 98.44 327 GLU A O 1
ATOM 2621 N N . SER A 1 328 ? -28.280 0.376 39.898 1.00 98.62 328 SER A N 1
ATOM 2622 C CA . SER A 1 328 ? -27.558 0.402 41.174 1.00 98.62 328 SER A CA 1
ATOM 2623 C C . SER A 1 328 ? -27.988 1.597 42.034 1.00 98.62 328 SER A C 1
ATOM 2625 O O . SER A 1 328 ? -28.312 1.440 43.215 1.00 98.62 328 SER A O 1
ATOM 2627 N N . SER A 1 329 ? -28.105 2.788 41.431 1.00 98.69 329 SER A N 1
ATOM 2628 C CA . SER A 1 329 ? -28.602 3.984 42.123 1.00 98.69 329 SER A CA 1
ATOM 2629 C C . SER A 1 329 ? -30.042 3.814 42.628 1.00 98.69 329 SER A C 1
ATOM 2631 O O . SER A 1 329 ? -30.343 4.185 43.766 1.00 98.69 329 SER A O 1
ATOM 2633 N N . ALA A 1 330 ? -30.932 3.223 41.825 1.00 98.62 330 ALA A N 1
ATOM 2634 C CA . ALA A 1 330 ? -32.315 2.949 42.213 1.00 98.62 330 ALA A CA 1
ATOM 2635 C C . ALA A 1 330 ? -32.406 1.927 43.360 1.00 98.62 330 ALA A C 1
ATOM 2637 O O . ALA A 1 330 ? -33.150 2.147 44.318 1.00 98.62 330 ALA A O 1
ATOM 2638 N N . ILE A 1 331 ? -31.601 0.858 43.318 1.00 98.56 331 ILE A N 1
ATOM 2639 C CA . ILE A 1 331 ? -31.518 -0.153 44.383 1.00 98.56 331 ILE A CA 1
ATOM 2640 C C . ILE A 1 331 ? -31.053 0.480 45.696 1.00 98.56 331 ILE A C 1
ATOM 2642 O O . ILE A 1 331 ? -31.637 0.201 46.742 1.00 98.56 331 ILE A O 1
ATOM 2646 N N . ILE A 1 332 ? -30.032 1.343 45.663 1.00 98.62 332 ILE A N 1
ATOM 2647 C CA . ILE A 1 332 ? -29.542 2.040 46.862 1.00 98.62 332 ILE A CA 1
ATOM 2648 C C . ILE A 1 332 ? -30.649 2.910 47.470 1.00 98.62 332 ILE A C 1
ATOM 2650 O O . ILE A 1 332 ? -30.859 2.869 48.682 1.00 98.62 332 ILE A O 1
ATOM 2654 N N . ARG A 1 333 ? -31.397 3.661 46.650 1.00 98.62 333 ARG A N 1
ATOM 2655 C CA . ARG A 1 333 ? -32.525 4.482 47.133 1.00 98.62 333 ARG A CA 1
ATOM 2656 C C . ARG A 1 333 ? -33.623 3.631 47.769 1.00 98.62 333 ARG A C 1
ATOM 2658 O O . ARG A 1 333 ? -34.039 3.950 48.877 1.00 98.62 333 ARG A O 1
ATOM 2665 N N . ASN A 1 334 ? -34.018 2.531 47.126 1.00 98.56 334 ASN A N 1
ATOM 2666 C CA . ASN A 1 334 ? -35.013 1.600 47.664 1.00 98.56 334 ASN A CA 1
ATOM 2667 C C . ASN A 1 334 ? -34.552 0.980 48.997 1.00 98.56 334 ASN A C 1
ATOM 2669 O O . ASN A 1 334 ? -35.290 0.957 49.977 1.00 98.56 334 ASN A O 1
ATOM 2673 N N . LYS A 1 335 ? -33.287 0.542 49.082 1.00 98.69 335 LYS A N 1
ATOM 2674 C CA . LYS A 1 335 ? -32.708 0.033 50.337 1.00 98.69 335 LYS A CA 1
ATOM 2675 C C . LYS A 1 335 ? -32.722 1.091 51.441 1.00 98.69 335 LYS A C 1
ATOM 2677 O O . LYS A 1 335 ? -33.061 0.768 52.575 1.00 98.69 335 LYS A O 1
ATOM 2682 N N . ASN A 1 336 ? -32.393 2.342 51.123 1.00 98.56 336 ASN A N 1
ATOM 2683 C CA . ASN A 1 336 ? -32.442 3.441 52.087 1.00 98.56 336 ASN A CA 1
ATOM 2684 C C . ASN A 1 336 ? -33.870 3.720 52.577 1.00 98.56 336 ASN A C 1
ATOM 2686 O O . ASN A 1 336 ? -34.055 3.965 53.766 1.00 98.56 336 ASN A O 1
ATOM 2690 N N . GLU A 1 337 ? -34.867 3.656 51.696 1.00 98.56 337 GLU A N 1
ATOM 2691 C CA . GLU A 1 337 ? -36.283 3.803 52.053 1.00 98.56 337 GLU A CA 1
ATOM 2692 C C . GLU A 1 337 ? -36.733 2.698 53.020 1.00 98.56 337 GLU A C 1
ATOM 2694 O O . GLU A 1 337 ? -37.233 2.998 54.103 1.00 98.56 337 GLU A O 1
ATOM 2699 N N . ILE A 1 338 ? -36.413 1.434 52.716 1.00 98.50 338 ILE A N 1
ATOM 2700 C CA . ILE A 1 338 ? -36.695 0.293 53.603 1.00 98.50 338 ILE A CA 1
ATOM 2701 C C . ILE A 1 338 ? -35.990 0.454 54.959 1.00 98.50 338 ILE A C 1
ATOM 2703 O O . ILE A 1 338 ? -36.593 0.209 56.002 1.00 98.50 338 ILE A O 1
ATOM 2707 N N . ILE A 1 339 ? -34.722 0.886 54.977 1.00 98.50 339 ILE A N 1
ATOM 2708 C CA . ILE A 1 339 ? -33.987 1.143 56.228 1.00 98.50 339 ILE A CA 1
ATOM 2709 C C . ILE A 1 339 ? -34.688 2.226 57.054 1.00 98.50 339 ILE A C 1
ATOM 2711 O O . ILE A 1 339 ? -34.790 2.093 58.274 1.00 98.50 339 ILE A O 1
ATOM 2715 N N . LEU A 1 340 ? -35.156 3.302 56.417 1.00 98.69 340 LEU A N 1
ATOM 2716 C CA . LEU A 1 340 ? -35.881 4.371 57.101 1.00 98.69 340 LEU A CA 1
ATOM 2717 C C . LEU A 1 340 ? -37.212 3.876 57.675 1.00 98.69 340 LEU A C 1
ATOM 2719 O O . LEU A 1 340 ? -37.528 4.206 58.818 1.00 98.69 340 LEU A O 1
ATOM 2723 N N . ASP A 1 341 ? -37.960 3.060 56.939 1.00 98.50 341 ASP A N 1
ATOM 2724 C CA . ASP A 1 341 ? -39.232 2.505 57.411 1.00 98.50 341 ASP A CA 1
ATOM 2725 C C . ASP A 1 341 ? -39.047 1.498 58.550 1.00 98.50 341 ASP A C 1
ATOM 2727 O O . ASP A 1 341 ? -39.763 1.561 59.551 1.00 98.50 341 ASP A O 1
ATOM 2731 N N . LEU A 1 342 ? -38.030 0.634 58.471 1.00 98.44 342 LEU A N 1
ATOM 2732 C CA . LEU A 1 342 ? -37.664 -0.254 59.577 1.00 98.44 342 LEU A CA 1
ATOM 2733 C C . LEU A 1 342 ? -37.241 0.540 60.817 1.00 98.44 342 LEU A C 1
ATOM 2735 O O . LEU A 1 342 ? -37.658 0.198 61.921 1.00 98.44 342 LEU A O 1
ATOM 2739 N N . LYS A 1 343 ? -36.475 1.630 60.658 1.00 98.56 343 LYS A N 1
ATOM 2740 C CA . LYS A 1 343 ? -36.133 2.528 61.776 1.00 98.56 343 LYS A CA 1
ATOM 2741 C C . LYS A 1 343 ? -37.381 3.145 62.411 1.00 98.56 343 LYS A C 1
ATOM 2743 O O . LYS A 1 343 ? -37.522 3.072 63.626 1.00 98.56 343 LYS A O 1
ATOM 2748 N N . ARG A 1 344 ? -38.320 3.664 61.609 1.00 98.69 344 ARG A N 1
ATOM 2749 C CA . ARG A 1 344 ? -39.608 4.192 62.106 1.00 98.69 344 ARG A CA 1
ATOM 2750 C C . ARG A 1 344 ? -40.407 3.130 62.866 1.00 98.69 344 ARG A C 1
ATOM 2752 O O . ARG A 1 344 ? -40.982 3.433 63.908 1.00 98.69 344 ARG A O 1
ATOM 2759 N N . SER A 1 345 ? -40.427 1.893 62.367 1.00 98.62 345 SER A N 1
ATOM 2760 C CA . SER A 1 345 ? -41.095 0.767 63.031 1.00 98.62 345 SER A CA 1
ATOM 2761 C C . SER A 1 345 ? -40.429 0.400 64.363 1.00 98.62 345 SER A C 1
ATOM 2763 O O . SER A 1 345 ? -41.132 0.204 65.353 1.00 98.62 345 SER A O 1
ATOM 2765 N N . ILE A 1 346 ? -39.091 0.376 64.422 1.00 98.44 346 ILE A N 1
ATOM 2766 C CA . ILE A 1 346 ? -38.330 0.176 65.667 1.00 98.44 346 ILE A CA 1
ATOM 2767 C C . ILE A 1 346 ? -38.658 1.278 66.679 1.00 98.44 346 ILE A C 1
ATOM 2769 O O . ILE A 1 346 ? -38.941 0.976 67.837 1.00 98.44 346 ILE A O 1
ATOM 2773 N N . ASP A 1 347 ? -38.664 2.541 66.251 1.00 98.62 347 ASP A N 1
ATOM 2774 C CA . ASP A 1 347 ? -38.989 3.676 67.117 1.00 98.62 347 ASP A CA 1
ATOM 2775 C C . ASP A 1 347 ? -40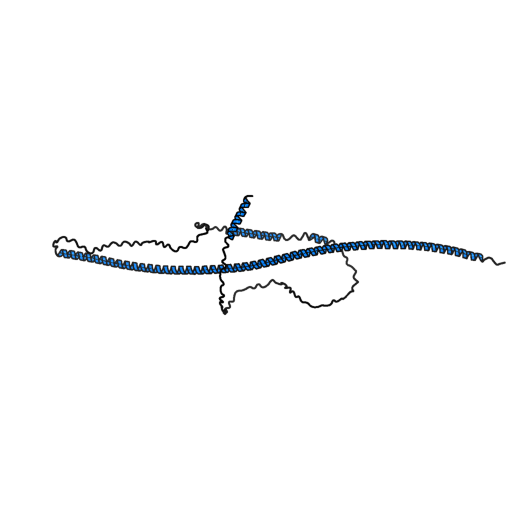.423 3.575 67.661 1.00 98.62 347 ASP A C 1
ATOM 2777 O O . ASP A 1 347 ? -40.648 3.786 68.855 1.00 98.62 347 ASP A O 1
ATOM 2781 N N . GLN A 1 348 ? -41.386 3.170 66.826 1.00 98.50 348 GLN A N 1
ATOM 2782 C CA . GLN A 1 348 ? -42.763 2.919 67.254 1.00 98.50 348 GLN A CA 1
ATOM 2783 C C . GLN A 1 348 ? -42.844 1.797 68.300 1.00 98.50 348 GLN A C 1
ATOM 2785 O O . GLN A 1 348 ? -43.446 1.988 69.359 1.00 98.50 348 GLN A O 1
ATOM 2790 N N . LEU A 1 349 ? -42.212 0.648 68.042 1.00 98.38 349 LEU A N 1
ATOM 2791 C CA . LEU A 1 349 ? -42.194 -0.480 68.979 1.00 98.38 349 LEU A CA 1
ATOM 2792 C C . LEU A 1 349 ? -41.505 -0.116 70.300 1.00 98.38 349 LEU A C 1
ATOM 2794 O O . LEU A 1 349 ? -41.951 -0.547 71.361 1.00 98.38 349 LEU A O 1
ATOM 2798 N N . ASN A 1 350 ? -40.455 0.707 70.262 1.00 98.50 350 ASN A N 1
ATOM 2799 C CA . ASN A 1 350 ? -39.782 1.199 71.464 1.00 98.50 350 ASN A CA 1
ATOM 2800 C C . ASN A 1 350 ? -40.701 2.084 72.315 1.00 98.50 350 ASN A C 1
ATOM 2802 O O . ASN A 1 350 ? -40.721 1.937 73.538 1.00 98.50 350 ASN A O 1
ATOM 2806 N N . ILE A 1 351 ? -41.492 2.962 71.688 1.00 98.50 351 ILE A N 1
ATOM 2807 C CA . ILE A 1 351 ? -42.500 3.774 72.388 1.00 98.50 351 ILE A CA 1
ATOM 2808 C C . ILE A 1 351 ? -43.561 2.870 73.028 1.00 98.50 351 ILE A C 1
ATOM 2810 O O . ILE A 1 351 ? -43.920 3.064 74.189 1.00 98.50 351 ILE A O 1
ATOM 2814 N N . GLU A 1 352 ? -44.052 1.863 72.304 1.00 98.44 352 GLU A N 1
ATOM 2815 C CA . GLU A 1 352 ? -45.016 0.897 72.841 1.00 98.44 352 GLU A CA 1
ATOM 2816 C C . GLU A 1 352 ? -44.438 0.126 74.037 1.00 98.44 352 GLU A C 1
ATOM 2818 O O . GLU A 1 352 ? -45.094 0.023 75.075 1.00 98.44 352 GLU A O 1
ATOM 2823 N N . LEU A 1 353 ? -43.196 -0.355 73.939 1.00 98.44 353 LEU A N 1
ATOM 2824 C CA . LEU A 1 353 ? -42.489 -1.048 75.020 1.00 98.44 353 LEU A CA 1
ATOM 2825 C C . LEU A 1 353 ? -42.360 -0.153 76.262 1.00 98.44 353 LEU A C 1
ATOM 2827 O O . LEU A 1 353 ? -42.655 -0.591 77.377 1.00 98.44 353 LEU A O 1
ATOM 2831 N N . GLU A 1 354 ? -41.974 1.110 76.082 1.00 98.44 354 GLU A N 1
ATOM 2832 C CA . GLU A 1 354 ? -41.852 2.062 77.186 1.00 98.44 354 GLU A CA 1
ATOM 2833 C C . GLU A 1 354 ? -43.211 2.364 77.836 1.00 98.44 354 GLU A C 1
ATOM 2835 O O . GLU A 1 354 ? -43.325 2.373 79.064 1.00 98.44 354 GLU A O 1
ATOM 2840 N N . ASN A 1 355 ? -44.278 2.474 77.038 1.00 98.44 355 ASN A N 1
ATOM 2841 C CA . ASN A 1 355 ? -45.646 2.580 77.548 1.00 98.44 355 ASN A CA 1
ATOM 2842 C C . ASN A 1 355 ? -46.047 1.341 78.371 1.00 98.44 355 ASN A C 1
ATOM 2844 O O . ASN A 1 355 ? -46.656 1.477 79.436 1.00 98.44 355 ASN A O 1
ATOM 2848 N N . TYR A 1 356 ? -45.691 0.129 77.926 1.00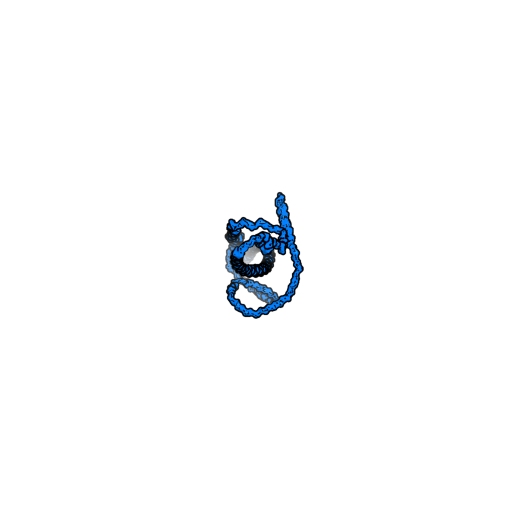 98.38 356 TYR A N 1
ATOM 2849 C CA . TYR A 1 356 ? -45.945 -1.102 78.685 1.00 98.38 356 TYR A CA 1
ATOM 2850 C C . TYR A 1 356 ? -45.141 -1.164 79.989 1.00 98.38 356 TYR A C 1
ATOM 2852 O O . TYR A 1 356 ? -45.691 -1.578 81.011 1.00 98.38 356 TYR A O 1
ATOM 2860 N N . ARG A 1 357 ? -43.873 -0.728 79.992 1.00 98.31 357 ARG A N 1
ATOM 2861 C CA . ARG A 1 357 ? -43.057 -0.622 81.215 1.00 98.31 357 ARG A CA 1
ATOM 2862 C C . ARG A 1 357 ? -43.657 0.367 82.204 1.00 98.31 357 ARG A C 1
ATOM 2864 O O . ARG A 1 357 ? -43.826 0.014 83.369 1.00 98.31 357 ARG A O 1
ATOM 2871 N N . SER A 1 358 ? -44.029 1.556 81.731 1.00 98.31 358 SER A N 1
ATOM 2872 C CA . SER A 1 358 ? -44.687 2.590 82.534 1.00 98.31 358 SER A CA 1
ATOM 2873 C C . SER A 1 358 ? -45.978 2.059 83.167 1.00 98.31 358 SER A C 1
ATOM 2875 O O . SER A 1 358 ? -46.120 2.062 84.391 1.00 98.31 358 SER A O 1
ATOM 2877 N N . LYS A 1 359 ? -46.858 1.444 82.365 1.00 98.38 359 LYS A N 1
ATOM 2878 C CA . LYS A 1 359 ? -48.087 0.800 82.853 1.00 98.38 359 LYS A CA 1
ATOM 2879 C C . LYS A 1 359 ? -47.806 -0.335 83.842 1.00 98.38 359 LYS A C 1
ATOM 2881 O O . LYS A 1 359 ? -48.531 -0.501 84.822 1.00 98.38 359 LYS A O 1
ATOM 2886 N N . GLY A 1 360 ? -46.755 -1.120 83.608 1.00 97.81 360 GLY A N 1
ATOM 2887 C CA . GLY A 1 360 ? -46.295 -2.159 84.528 1.00 97.81 360 GLY A CA 1
ATOM 2888 C C . GLY A 1 360 ? -45.869 -1.590 85.884 1.00 97.81 360 GLY A C 1
ATOM 2889 O O . GLY A 1 360 ? -46.267 -2.120 86.922 1.00 97.81 360 GLY A O 1
ATOM 2890 N N . MET A 1 361 ? -45.123 -0.482 85.888 1.00 98.25 361 MET A N 1
ATOM 2891 C CA . MET A 1 361 ? -44.730 0.231 87.108 1.00 98.25 361 MET A CA 1
ATOM 2892 C C . MET A 1 361 ? -45.940 0.802 87.853 1.00 98.25 361 MET A C 1
ATOM 2894 O O . MET A 1 361 ? -46.042 0.608 89.064 1.00 98.25 361 MET A O 1
ATOM 2898 N N . GLU A 1 362 ? -46.880 1.442 87.150 1.00 97.88 362 GLU A N 1
ATOM 2899 C CA . GLU A 1 362 ? -48.123 1.963 87.736 1.00 97.88 362 GLU A CA 1
ATOM 2900 C C . GLU A 1 362 ? -48.950 0.857 88.401 1.00 97.88 362 GLU A C 1
ATOM 2902 O O . GLU A 1 362 ? -49.377 0.992 89.549 1.00 97.88 362 GLU A O 1
ATOM 2907 N N . LEU A 1 363 ? -49.155 -0.268 87.707 1.00 97.44 363 LEU A N 1
ATOM 2908 C CA . LEU A 1 363 ? -49.876 -1.418 88.256 1.00 97.44 363 LEU A CA 1
ATOM 2909 C C . LEU A 1 363 ? -49.158 -2.000 89.475 1.00 97.44 363 LEU A C 1
ATOM 2911 O O . LEU A 1 363 ? -49.806 -2.300 90.478 1.00 97.44 363 LEU A O 1
ATOM 2915 N N . ASN A 1 364 ? -47.830 -2.117 89.431 1.00 98.00 364 ASN A N 1
ATOM 2916 C CA . ASN A 1 364 ? -47.047 -2.600 90.566 1.00 98.00 364 ASN A CA 1
ATOM 2917 C C . ASN A 1 364 ? -47.141 -1.647 91.773 1.00 98.00 364 ASN A C 1
ATOM 2919 O O . ASN A 1 364 ? -47.281 -2.088 92.914 1.00 98.00 364 ASN A O 1
ATOM 2923 N N . GLN A 1 365 ? -47.152 -0.334 91.531 1.00 98.06 365 GLN A N 1
ATOM 2924 C CA . GLN A 1 365 ? -47.377 0.672 92.569 1.00 98.06 365 GLN A CA 1
ATOM 2925 C C . GLN A 1 365 ? -48.784 0.555 93.174 1.00 98.06 365 GLN A C 1
ATOM 2927 O O . GLN A 1 365 ? -48.933 0.606 94.397 1.00 98.06 365 GLN A O 1
ATOM 2932 N N . GLN A 1 366 ? -49.812 0.333 92.349 1.00 97.50 366 GLN A N 1
ATOM 2933 C CA . GLN A 1 366 ? -51.174 0.070 92.824 1.00 97.50 366 GLN A CA 1
ATOM 2934 C C . GLN A 1 366 ? -51.263 -1.218 93.654 1.00 97.50 366 GLN A C 1
ATOM 2936 O O . GLN A 1 366 ? -51.966 -1.238 94.665 1.00 97.50 366 GLN A O 1
ATOM 2941 N N . ILE A 1 367 ? -50.566 -2.286 93.250 1.00 97.69 367 ILE A N 1
ATOM 2942 C CA . ILE A 1 367 ? -50.492 -3.549 94.001 1.00 97.69 367 ILE A CA 1
ATOM 2943 C C . ILE A 1 367 ? -49.840 -3.310 95.361 1.00 97.69 367 ILE A C 1
ATOM 2945 O O . ILE A 1 367 ? -50.448 -3.632 96.380 1.00 97.69 367 ILE A O 1
ATOM 2949 N N . SER A 1 368 ? -48.667 -2.675 95.392 1.00 97.56 368 SER A N 1
ATOM 2950 C CA . SER A 1 368 ? -47.963 -2.338 96.635 1.00 97.56 368 SER A CA 1
ATOM 2951 C C . SER A 1 368 ? -48.839 -1.498 97.575 1.00 97.56 368 SER A C 1
ATOM 2953 O O . SER A 1 368 ? -49.000 -1.825 98.753 1.00 97.56 368 SER A O 1
ATOM 2955 N N . GLY A 1 369 ? -49.526 -0.480 97.041 1.00 97.19 369 GLY A N 1
ATOM 2956 C CA . GLY A 1 369 ? -50.484 0.321 97.805 1.00 97.19 369 GLY A CA 1
ATOM 2957 C C . GLY A 1 369 ? -51.639 -0.508 98.386 1.00 97.19 369 GLY A C 1
ATOM 2958 O O . GLY A 1 369 ? -51.993 -0.348 99.556 1.00 97.19 369 GLY A O 1
ATOM 2959 N N . LYS A 1 370 ? -52.208 -1.440 97.610 1.00 96.75 370 LYS A N 1
ATOM 2960 C CA . LYS A 1 370 ? -53.256 -2.362 98.089 1.00 96.75 370 LYS A CA 1
ATOM 2961 C C . LYS A 1 370 ? -52.736 -3.325 99.154 1.00 96.75 370 LYS A C 1
ATOM 2963 O O . LYS A 1 370 ? -53.436 -3.563 100.137 1.00 96.75 370 LYS A O 1
ATOM 2968 N N . GLU A 1 371 ? -51.523 -3.851 99.004 1.00 97.56 371 GLU A N 1
ATOM 2969 C CA . GLU A 1 371 ? -50.892 -4.701 100.017 1.00 97.56 371 GLU A CA 1
ATOM 2970 C C . GLU A 1 371 ? -50.667 -3.961 101.334 1.00 97.56 371 GLU A C 1
ATOM 2972 O O . GLU A 1 371 ? -50.879 -4.529 102.404 1.00 97.56 371 GLU A O 1
ATOM 2977 N N . GLU A 1 372 ? -50.243 -2.697 101.291 1.00 97.38 372 GLU A N 1
ATOM 2978 C CA . GLU A 1 372 ? -50.108 -1.884 102.497 1.00 97.38 372 GLU A CA 1
ATOM 2979 C C . GLU A 1 372 ? -51.446 -1.679 103.202 1.00 97.38 372 GLU A C 1
ATOM 2981 O O . GLU A 1 372 ? -51.522 -1.824 104.425 1.00 97.38 372 GLU A O 1
ATOM 2986 N N . VAL A 1 373 ? -52.504 -1.366 102.447 1.00 96.56 373 VAL A N 1
ATOM 2987 C CA . VAL A 1 373 ? -53.864 -1.249 102.990 1.00 96.56 373 VAL A CA 1
ATOM 2988 C C . VAL A 1 373 ? -54.282 -2.570 103.629 1.00 96.56 373 VAL A C 1
ATOM 2990 O O . VAL A 1 373 ? -54.734 -2.565 104.771 1.00 96.56 373 VAL A O 1
ATOM 2993 N N . LEU A 1 374 ? -54.052 -3.698 102.953 1.00 96.56 374 LEU A N 1
ATOM 2994 C CA . LEU A 1 374 ? -54.346 -5.030 103.478 1.00 96.56 374 LEU A CA 1
ATOM 2995 C C . LEU A 1 374 ? -53.546 -5.338 104.757 1.00 96.56 374 LEU A C 1
ATOM 2997 O O . LEU A 1 374 ? -54.088 -5.844 105.734 1.00 96.56 374 LEU A O 1
ATOM 3001 N N . LYS A 1 375 ? -52.259 -4.983 104.810 1.00 97.06 375 LYS A N 1
ATOM 3002 C CA . LYS A 1 375 ? -51.435 -5.125 106.024 1.00 97.06 375 LYS A CA 1
ATOM 3003 C C . LYS A 1 375 ? -51.987 -4.274 107.172 1.00 97.06 375 LYS A C 1
ATOM 3005 O O . LYS A 1 375 ? -52.001 -4.739 108.312 1.00 97.06 375 LYS A O 1
ATOM 3010 N N . ARG A 1 376 ? -52.453 -3.047 106.902 1.00 96.62 376 ARG A N 1
ATOM 3011 C CA . ARG A 1 376 ? -53.090 -2.177 107.909 1.00 96.62 376 ARG A CA 1
ATOM 3012 C C . ARG A 1 376 ? -54.413 -2.769 108.393 1.00 96.62 376 ARG A C 1
ATOM 3014 O O . ARG A 1 376 ? -54.588 -2.876 109.602 1.00 96.62 376 ARG A O 1
ATOM 3021 N N . THR A 1 377 ? -55.291 -3.221 107.494 1.00 95.50 377 THR A N 1
ATOM 3022 C CA . THR A 1 377 ? -56.569 -3.845 107.877 1.00 95.50 377 THR A CA 1
ATOM 3023 C C . THR A 1 377 ? -56.351 -5.122 108.681 1.00 95.50 377 THR A C 1
ATOM 3025 O O . THR A 1 377 ? -56.979 -5.284 109.722 1.00 95.50 377 THR A O 1
ATOM 3028 N N . VAL A 1 378 ? -55.402 -5.981 108.291 1.00 95.12 378 VAL A N 1
ATOM 3029 C CA . VAL A 1 378 ? -55.020 -7.176 109.065 1.00 95.12 378 VAL A CA 1
ATOM 3030 C C . VAL A 1 378 ? -54.522 -6.801 110.465 1.00 95.12 378 VAL A C 1
ATOM 3032 O O . VAL A 1 378 ? -54.906 -7.451 111.435 1.00 95.12 378 VAL A O 1
ATOM 3035 N N . ARG A 1 379 ? -53.701 -5.749 110.613 1.00 95.25 379 ARG A N 1
ATOM 3036 C CA . ARG A 1 379 ? -53.266 -5.264 111.939 1.00 95.25 379 ARG A CA 1
ATOM 3037 C C . ARG A 1 379 ? -54.438 -4.752 112.776 1.00 95.25 379 ARG A C 1
ATOM 3039 O O . ARG A 1 379 ? -54.529 -5.112 113.943 1.00 95.25 379 ARG A O 1
ATOM 3046 N N . THR A 1 380 ? -55.337 -3.953 112.203 1.00 94.50 380 THR A N 1
ATOM 3047 C CA . THR A 1 380 ? -56.532 -3.452 112.903 1.00 94.50 380 THR A CA 1
ATOM 3048 C C . THR A 1 380 ? -57.449 -4.591 113.336 1.00 94.50 380 THR A C 1
ATOM 3050 O O . THR A 1 380 ? -57.896 -4.602 114.477 1.00 94.50 380 THR A O 1
ATOM 3053 N N . LEU A 1 381 ? -57.684 -5.575 112.463 1.00 91.88 381 LEU A N 1
ATOM 3054 C CA . LEU A 1 381 ? -58.457 -6.773 112.789 1.00 91.88 381 LEU A CA 1
ATOM 3055 C C . LEU A 1 381 ? -57.794 -7.587 113.904 1.00 91.88 381 LEU A C 1
ATOM 3057 O O . LEU A 1 381 ? -58.491 -8.026 114.809 1.00 91.88 381 LEU A O 1
ATOM 3061 N N . ARG A 1 382 ? -56.462 -7.741 113.895 1.00 90.31 382 ARG A N 1
ATOM 3062 C CA . ARG A 1 382 ? -55.731 -8.371 115.009 1.00 90.31 382 ARG A CA 1
ATOM 3063 C C . ARG A 1 382 ? -55.907 -7.607 116.318 1.00 90.31 382 ARG A C 1
ATOM 3065 O O . ARG A 1 382 ? -56.146 -8.248 117.329 1.00 90.31 382 ARG A O 1
ATOM 3072 N N . ILE A 1 383 ? -55.835 -6.273 116.301 1.00 91.25 383 ILE A N 1
ATOM 3073 C CA . ILE A 1 383 ? -56.093 -5.443 117.491 1.00 91.25 383 ILE A CA 1
ATOM 3074 C C . ILE A 1 383 ? -57.528 -5.656 117.987 1.00 91.25 383 ILE A C 1
ATOM 3076 O O . ILE A 1 383 ? -57.729 -5.896 119.174 1.00 91.25 383 ILE A O 1
ATOM 3080 N N . ALA A 1 384 ? -58.515 -5.624 117.087 1.00 89.94 384 ALA A N 1
ATOM 3081 C CA . ALA A 1 384 ? -59.916 -5.868 117.423 1.00 89.94 384 ALA A CA 1
ATOM 3082 C C . ALA A 1 384 ? -60.140 -7.278 117.998 1.00 89.94 384 ALA A C 1
ATOM 3084 O O . ALA A 1 384 ? -60.851 -7.414 118.989 1.00 89.94 384 ALA A O 1
ATOM 3085 N N . LEU A 1 385 ? -59.491 -8.305 117.435 1.00 86.62 385 LEU A N 1
ATOM 3086 C CA . LEU A 1 385 ? -59.497 -9.670 117.970 1.00 86.62 385 LEU A CA 1
ATOM 3087 C C . LEU A 1 385 ? -58.859 -9.730 119.361 1.00 86.62 385 LEU A C 1
ATOM 3089 O O . LEU A 1 385 ? -59.505 -10.212 120.276 1.00 86.62 385 LEU A O 1
ATOM 3093 N N . THR A 1 386 ? -57.670 -9.154 119.571 1.00 86.12 386 THR A N 1
ATOM 3094 C CA . THR A 1 386 ? -57.054 -9.101 120.913 1.00 86.12 386 THR A CA 1
ATOM 3095 C C . THR A 1 386 ? -57.888 -8.308 121.925 1.00 86.12 386 THR A C 1
ATOM 3097 O O . THR A 1 386 ? -57.883 -8.631 123.108 1.00 86.12 386 THR A O 1
ATOM 3100 N N . MET A 1 387 ? -58.625 -7.279 121.486 1.00 83.06 387 MET A N 1
ATOM 3101 C CA . MET A 1 387 ? -59.570 -6.548 122.337 1.00 83.06 387 MET A CA 1
ATOM 3102 C C . MET A 1 387 ? -60.795 -7.400 122.693 1.00 83.06 387 MET A C 1
ATOM 3104 O O . MET A 1 387 ? -61.293 -7.279 123.805 1.00 83.06 387 MET A O 1
ATOM 3108 N N . LEU A 1 388 ? -61.272 -8.259 121.787 1.00 79.25 388 LEU A N 1
ATOM 3109 C CA . LEU A 1 388 ? -62.350 -9.220 122.051 1.00 79.25 388 LEU A CA 1
ATOM 3110 C C . LEU A 1 388 ? -61.883 -10.369 122.961 1.00 79.25 388 LEU A C 1
ATOM 3112 O O . LEU A 1 388 ? -62.553 -10.667 123.944 1.00 79.25 388 LEU A O 1
ATOM 3116 N N . GLU A 1 389 ? -60.711 -10.950 122.697 1.00 76.06 389 GLU A N 1
ATOM 3117 C CA . GLU A 1 389 ? -60.112 -12.026 123.502 1.00 76.06 389 GLU A CA 1
ATOM 3118 C C . GLU A 1 389 ? -59.764 -11.546 124.928 1.00 76.06 389 GLU A C 1
ATOM 3120 O O . GLU A 1 389 ? -60.060 -12.228 125.905 1.00 76.06 389 GLU A O 1
ATOM 3125 N N . GLY A 1 390 ? -59.245 -10.322 125.096 1.00 60.78 390 GLY A N 1
ATOM 3126 C CA . GLY A 1 390 ? -58.983 -9.741 126.425 1.00 60.78 390 GLY A CA 1
ATOM 3127 C C . GLY A 1 390 ? -60.241 -9.419 127.254 1.00 60.78 390 GLY A C 1
ATOM 3128 O O . GLY A 1 390 ? -60.166 -9.278 128.481 1.00 60.78 390 GLY A O 1
ATOM 3129 N N . VAL A 1 391 ? -61.413 -9.316 126.617 1.00 56.56 391 VAL A N 1
ATOM 3130 C CA . VAL A 1 391 ? -62.706 -9.163 127.309 1.00 56.56 391 VAL A CA 1
ATOM 3131 C C . VAL A 1 391 ? -63.225 -10.512 127.827 1.00 56.56 391 VAL A C 1
ATOM 3133 O O . VAL A 1 391 ? -63.893 -10.541 128.863 1.00 56.56 391 VAL A O 1
ATOM 3136 N N . GLU A 1 392 ? -62.869 -11.638 127.201 1.00 53.69 392 GLU A N 1
ATOM 3137 C CA . GLU A 1 392 ? -63.237 -12.965 127.715 1.00 53.69 392 GLU A CA 1
ATOM 3138 C C . GLU A 1 392 ? -62.486 -13.301 129.018 1.00 53.69 392 GLU A C 1
ATOM 3140 O O . GLU A 1 392 ? -63.128 -13.696 129.997 1.00 53.69 392 GLU A O 1
ATOM 3145 N N . ASP A 1 393 ? -61.188 -12.994 129.124 1.00 51.78 393 ASP A N 1
ATOM 3146 C CA . ASP A 1 393 ? -60.394 -13.284 130.335 1.00 51.78 393 ASP A CA 1
ATOM 3147 C C . ASP A 1 393 ? -60.786 -12.440 131.565 1.00 51.78 393 ASP A C 1
ATOM 3149 O O . ASP A 1 393 ? -60.658 -12.881 132.711 1.00 51.78 393 ASP A O 1
ATOM 3153 N N . THR A 1 394 ? -61.339 -11.239 131.371 1.00 49.72 394 THR A N 1
ATOM 3154 C CA . THR A 1 394 ? -61.833 -10.401 132.484 1.00 49.72 394 THR A CA 1
ATOM 3155 C C . THR A 1 394 ? -63.262 -10.739 132.920 1.00 49.72 394 THR A C 1
ATOM 3157 O O . THR A 1 394 ? -63.699 -10.308 133.992 1.00 49.72 394 THR A O 1
ATOM 3160 N N . SER A 1 395 ? -63.979 -11.571 132.158 1.00 49.72 395 SER A N 1
ATOM 3161 C CA . SER A 1 395 ? -65.336 -12.025 132.493 1.00 49.72 395 SER A CA 1
ATOM 3162 C C . SER A 1 395 ? -65.388 -13.394 133.197 1.00 49.72 395 SER A C 1
ATOM 3164 O O . SER A 1 395 ? -66.409 -13.729 133.801 1.00 49.72 395 SER A O 1
ATOM 3166 N N . GLY A 1 396 ? -64.275 -14.142 133.228 1.00 45.59 396 GLY A N 1
ATOM 3167 C CA . GLY A 1 396 ? -64.175 -15.452 133.889 1.00 45.59 396 GLY A CA 1
ATOM 3168 C C . GLY A 1 396 ? -63.920 -15.436 135.405 1.00 45.59 396 GLY A C 1
ATOM 3169 O O . GLY A 1 396 ? -64.189 -16.433 136.070 1.00 45.59 396 GLY A O 1
ATOM 3170 N N . ASN A 1 397 ? -63.458 -14.323 135.994 1.00 42.41 397 ASN A N 1
ATOM 3171 C CA . ASN A 1 397 ? -62.993 -14.292 137.394 1.00 42.41 397 ASN A CA 1
ATOM 3172 C C . ASN A 1 397 ? -63.961 -13.600 138.375 1.00 42.41 397 ASN A C 1
ATOM 3174 O O . ASN A 1 397 ? -63.570 -12.824 139.247 1.00 42.41 397 ASN A O 1
ATOM 3178 N N . LYS A 1 398 ? -65.260 -13.886 138.241 1.00 47.66 398 LYS A N 1
ATOM 3179 C CA . LYS A 1 398 ? -66.267 -13.593 139.273 1.00 47.66 398 LYS A CA 1
ATOM 3180 C C . LYS A 1 398 ? -67.107 -14.835 139.542 1.00 47.66 398 LYS A C 1
ATOM 3182 O O . LYS A 1 398 ? -68.191 -14.958 138.980 1.00 47.66 398 LYS A O 1
ATOM 3187 N N . ARG A 1 399 ? -66.624 -15.725 140.419 1.00 46.59 399 ARG A N 1
ATOM 3188 C CA . ARG A 1 399 ? -67.421 -16.470 141.423 1.00 46.59 399 ARG A CA 1
ATOM 3189 C C . ARG A 1 399 ? -66.559 -17.500 142.167 1.00 46.59 399 ARG A C 1
ATOM 3191 O O . ARG A 1 399 ? -65.838 -18.256 141.526 1.00 46.59 399 ARG A O 1
ATOM 3198 N N . LYS A 1 400 ? -66.810 -17.590 143.484 1.00 40.56 400 LYS A N 1
ATOM 3199 C CA . LYS A 1 400 ? -66.232 -18.463 144.537 1.00 40.56 400 LYS A CA 1
ATOM 3200 C C . LYS A 1 400 ? -64.995 -17.834 145.183 1.00 40.56 400 LYS A C 1
ATOM 3202 O O . LYS A 1 400 ? -64.048 -17.529 144.476 1.00 40.56 400 LYS A O 1
ATOM 3207 N N . ALA A 1 401 ? -64.946 -17.525 146.474 1.00 41.72 401 ALA A N 1
ATOM 3208 C CA . ALA A 1 401 ? -65.498 -18.117 147.706 1.00 41.72 401 ALA A CA 1
ATOM 3209 C C . ALA A 1 401 ? -65.556 -16.962 148.753 1.00 41.72 401 ALA A C 1
ATOM 3211 O O . ALA A 1 401 ? -64.714 -16.070 148.656 1.00 41.72 401 ALA A O 1
ATOM 3212 N N . GLU A 1 402 ? -66.496 -16.750 149.685 1.00 36.47 402 GLU A N 1
ATOM 3213 C CA . GLU A 1 402 ? -67.247 -17.630 150.613 1.00 36.47 402 GLU A CA 1
ATOM 3214 C C . GLU A 1 402 ? -66.533 -18.880 151.114 1.00 36.47 402 GLU A C 1
ATOM 3216 O O . GLU A 1 402 ? -66.498 -19.882 150.365 1.00 36.47 402 GLU A O 1
#

Sequence (402 aa):
MSAKKKKNSLEDELLEDLMEDQVDVDLNSGHPDEVSIGVDLSDDRSISIFDRKVYTDFDSVVQDGEEGNSDSEDKVLPEYLEGLVEESASNIALESDDERVSKEIQDKDDKTVALDQSDQDDVRTEMAKAIEKRKRLKEASTTMPVDKQNKSLFGKKPDKDKTALIDSSEQKEKKGGWKLPELPNIRTSVGRALGATELEPKSPTQEKLAQAENVRVAQERILELETLVERLRTENEELIAAAEILRKRTDQLMGEKEKLESHIEENRHVYDAEKRLHKDAMSEKNRELFSLKEKMEGMEERLAANMQKVRVRERELENRLELVKMESSAIIRNKNEIILDLKRSIDQLNIELENYRSKGMELNQQISGKEEVLKRTVRTLRIALTMLEGVEDTSGNKRKAE

pLDDT: mean 72.92, std 24.07, range [35.31, 98.81]

Secondary structure (DSSP, 8-state):
--SSHHHHHHHHHHHHHHHTT---------PPP----------------------------------------------------------------TTTHHHHHHTTTTSS----HHHHHHHHHHHHHHHHHHHHHHHHHH-----S----S------S-------------------------------------------HHHHHHHHHHHHHHHHHHHHHHHHHHHHHHHHHHHHHHHHHHHHHHHHHHHHHHHHHHHHHHHHHHHHHHHHHHHHHHHHHHHHHHHHHHHHHHHHHHHHHHHHHHHHHHHHHHHHHHHHHHHHHHHHHHHHHHHHHHHHHHHHHHHHHHHHHHHHHHHHHHHHHHHHHHHHHHHHHHHHHHHHHHHHHHHHS------